Protein AF-A0A7Z1R2Z9-F1 (afdb_monomer)

Mean predicted aligned error: 8.27 Å

Nearest PDB structures (foldseek):
  2mvz-assembly1_A  TM=8.824E-01  e=2.850E-11  Geobacillus kaustophilus HTA426
  2hq6-assembly1_A  TM=9.300E-01  e=2.561E-10  Homo sapiens
  8i0r-assembly1_9  TM=7.589E-01  e=2.428E-10  Homo sapiens
  4dga-assembly2_B  TM=8.192E-01  e=6.723E-08  Macaca mulatta
  6gs6-assembly1_A  TM=8.476E-01  e=1.962E-07  Homo sapiens

Foldseek 3Di:
DVVCCQLPPPDPLSLLVVLVPDDLVRLVVCLVSLVCCLVPPPDLSSNLSSLVSCLSNVNQPALVSLVVSLVVCLVPPACSNNLSSLLSSLVRDDPVCNVVSLVVQLPRPAQLSNQSSQQSCVVVVHDGDRDDDDDPDDPVVVVVLVVQLVWWKKKWFQWLQFTWMWTWPCVQQSVLLVVLLVCQVVQQQAFWWQQDDDPQFKTKIQAPSSSPRHFPSHWDAFSADQPWLAAQWKWFDAPFHRGGGNMIMTTHGTDRVCHRGTRGTTGTPADSVSRNVGDRGIGRNGMDMDIHDDDDGTFDQFAFWDDPVRVVVGPLLCVLLVPDDDDPVLLCLLLPFPFAKEKEWEFERCDPLNSHVVSLVVNSVVSSDDRRYHYIYGYDTPVSDHPHPVVVVLQPPPDDQPAPGKIWMATPVSDTLDIDGRHRPDRPSVRVCNSCCVVRVND

pLDDT: mean 91.33, std 6.75, range [60.97, 98.38]

Radius of gyration: 28.83 Å; Cα contacts (8 Å, |Δi|>4): 833; chains: 1; bounding box: 63×39×88 Å

Solvent-accessible surface area (backbone atoms only — not comparable to full-atom values): 23859 Å² total; per-residue (Å²): 109,67,64,63,48,41,73,62,44,90,49,62,63,54,32,37,55,53,57,72,71,49,48,72,80,57,32,57,84,38,44,72,60,34,52,50,36,50,79,64,50,88,47,43,63,51,22,16,54,28,44,49,45,28,45,77,40,69,65,50,87,46,30,67,61,23,49,49,51,27,62,73,39,71,81,49,95,54,56,53,27,34,30,38,20,48,41,47,20,39,73,56,35,56,80,94,50,30,62,63,48,47,55,55,31,55,64,44,92,49,64,50,31,19,25,52,34,30,51,49,38,41,76,72,71,41,95,60,70,76,71,91,70,82,69,96,64,60,74,66,56,57,57,50,46,63,60,54,52,78,43,51,40,36,38,41,43,30,33,61,70,36,34,30,31,33,42,47,36,34,85,59,17,45,68,62,45,51,53,50,49,56,38,29,77,69,50,66,43,42,67,23,22,26,52,42,62,43,89,81,38,37,44,29,27,45,17,83,67,43,70,79,81,41,60,74,87,59,64,39,75,67,34,58,31,85,62,73,32,38,53,35,25,28,30,45,43,56,92,49,73,45,36,22,49,55,26,38,31,33,24,63,32,68,39,67,90,43,38,57,68,33,24,47,37,28,35,56,79,40,42,67,73,35,59,79,66,61,47,65,70,40,34,27,61,37,46,47,78,50,68,52,72,82,72,81,78,67,53,60,68,43,62,40,78,55,52,73,70,63,51,59,70,40,89,63,26,62,62,46,20,72,70,52,78,75,59,66,70,49,39,53,52,60,48,63,55,87,64,47,34,37,35,39,38,37,27,36,53,49,38,75,39,27,52,50,48,54,31,38,49,51,44,47,58,66,68,29,65,70,89,40,63,47,78,46,40,32,24,16,53,81,82,48,54,74,81,42,67,73,62,39,70,59,47,60,92,83,71,82,55,94,57,50,20,29,37,36,33,22,43,82,86,56,52,78,53,39,71,47,60,34,65,70,95,54,63,65,58,55,56,51,46,60,33,41,19,84,81,72,70,52,132

Secondary structure (DSSP, 8-state):
-HHHHHHT-S-HHHHHHHHHT--TTTSGGGHHHHHHHHHH-S-HHHHHHHHHHHHHTT-S--HHHHHHHHHHTTT-SSSHHHHHHHHHHHHTS-HHHHHHHHHHHHT-S-HHHHHHHHHHHHHTT----PPP---SS-HHHHHHHHHHTTS-EEEEEEETTEEEEEEE-TTTSHHHHHHHHHHHHTTTTTT-EEEEEETTTEEEEEESSSSS----SS-BPP-B-SS---TTEEEE--SSTT-B-S-EEEESS--GGGTTTSBEEEEEEE-HHHHTT--TT-BEEEEEEEESSPPPPPPP---EEE-HHHHHTSTTHHHHHHH----HHHHHHHHT--S-EEEEEEE-SS-HHHHHHHHHHHHHHHHH-SSSEEEEEEE--TT-----HHHHHHS-TT----SSSEEEEEETT--EEEEEESS-SS-HHHHHHHHHHHHHT--

Sequence (443 aa):
AIERQLAGDAAAAVRLAWLEALDDEAAPARSGVLSALVHRDPDPAVRARAVELLQSSGKLADRAAALELYRAWKGDAMADARAAALVAALDLSAEADRQAVVELGTADPDRAVRALVVNQARRLGMAASLPSGEPRHVREWYRDLLRWIEVERWLDVVTVRGTFRVRLEVADAPISSRELWELAERGFYDGLTIHRVVPNFVVQGGDPRGDGWGGPGFVLPDEPSIRPFDSWRVGIATSGPQTGGCQLFVTELPA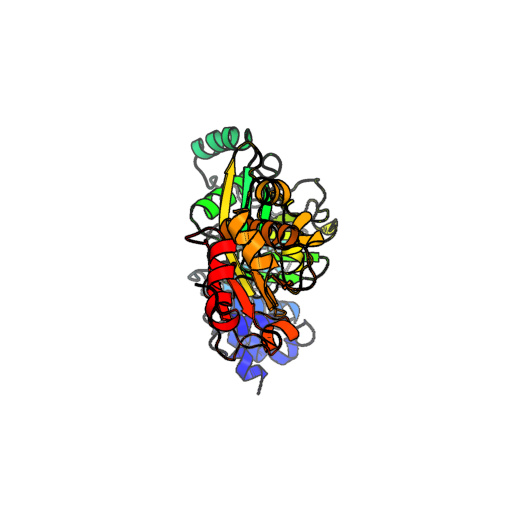DRLTGHYTNLGEVVAGRDVLSRLRVGDRIVRVSTAAGTEPPRPPAVLLGRLTWSELAAVEGWQAERDSYLPEAATVAQLASAAGRYKVVAVLGTWCEDSAREVPRLQRVLDEVAGDRFEAVLVGVDRTKRVTDAEVAALLPDGTVMDRVPTIFVFDEFGAELGRVVETAERPLEQLLVESLAPVEGWP

Structure (mmCIF, N/CA/C/O backbone):
data_AF-A0A7Z1R2Z9-F1
#
_entry.id   AF-A0A7Z1R2Z9-F1
#
loop_
_atom_site.group_PDB
_atom_site.id
_atom_site.type_symbol
_atom_site.label_atom_id
_atom_site.label_alt_id
_atom_site.label_comp_id
_atom_site.label_asym_id
_atom_site.label_entity_id
_atom_site.label_seq_id
_atom_site.pdbx_PDB_ins_code
_atom_site.Cartn_x
_atom_site.Cartn_y
_atom_site.Cartn_z
_atom_site.occupancy
_atom_site.B_iso_or_equiv
_atom_site.auth_seq_id
_atom_site.auth_comp_id
_atom_site.auth_asym_id
_atom_site.auth_atom_id
_atom_site.pdbx_PDB_model_num
ATOM 1 N N . ALA A 1 1 ? -31.439 -14.831 -1.720 1.00 81.50 1 ALA A N 1
ATOM 2 C CA . ALA A 1 1 ? -30.549 -15.934 -2.151 1.00 81.50 1 ALA A CA 1
ATOM 3 C C . ALA A 1 1 ? -29.101 -15.460 -2.170 1.00 81.50 1 ALA A C 1
ATOM 5 O O . ALA A 1 1 ? -28.320 -16.001 -1.405 1.00 81.50 1 ALA A O 1
ATOM 6 N N . ILE A 1 2 ? -28.795 -14.398 -2.926 1.00 86.94 2 ILE A N 1
ATOM 7 C CA . ILE A 1 2 ? -27.463 -13.768 -2.990 1.00 86.94 2 ILE A CA 1
ATOM 8 C C . ILE A 1 2 ? -26.908 -13.435 -1.597 1.00 86.94 2 ILE A C 1
ATOM 10 O O . ILE A 1 2 ? -25.809 -13.849 -1.277 1.00 86.94 2 ILE A O 1
ATOM 14 N N . GLU A 1 3 ? -27.684 -12.801 -0.715 1.00 85.81 3 GLU A N 1
ATOM 15 C CA . GLU A 1 3 ? -27.210 -12.483 0.648 1.00 85.81 3 GLU A CA 1
ATOM 16 C C . GLU A 1 3 ? -26.805 -13.715 1.464 1.00 85.81 3 GLU A C 1
ATOM 18 O O . GLU A 1 3 ? -25.800 -13.691 2.160 1.00 85.81 3 GLU A O 1
ATOM 23 N N . ARG A 1 4 ? -27.557 -14.818 1.355 1.00 86.06 4 ARG A N 1
ATOM 24 C CA . ARG A 1 4 ? -27.203 -16.075 2.033 1.00 86.06 4 ARG A CA 1
ATOM 25 C C . ARG A 1 4 ? -25.920 -16.678 1.469 1.00 86.06 4 ARG A C 1
ATOM 27 O O . ARG A 1 4 ? -25.182 -17.302 2.217 1.00 86.06 4 ARG A O 1
ATOM 34 N N . GLN A 1 5 ? -25.679 -16.502 0.172 1.00 91.06 5 GLN A N 1
ATOM 35 C CA . GLN A 1 5 ? -24.444 -16.928 -0.472 1.00 91.06 5 GLN A CA 1
ATOM 36 C C . GLN A 1 5 ? -23.265 -16.066 -0.011 1.00 91.06 5 GLN A C 1
ATOM 38 O O . GLN A 1 5 ? -22.259 -16.621 0.398 1.00 91.06 5 GLN A O 1
ATOM 43 N N . LEU A 1 6 ? -23.414 -14.737 -0.004 1.00 92.62 6 LEU A N 1
ATOM 44 C CA . LEU A 1 6 ? -22.363 -13.811 0.425 1.00 92.62 6 LEU A CA 1
ATOM 45 C C . LEU A 1 6 ? -22.017 -13.981 1.907 1.00 92.62 6 LEU A C 1
ATOM 47 O O . LEU A 1 6 ? -20.850 -14.112 2.242 1.00 92.62 6 LEU A O 1
ATOM 51 N N . ALA A 1 7 ? -23.015 -14.052 2.790 1.00 90.81 7 ALA A N 1
ATOM 52 C CA . ALA A 1 7 ? -22.797 -14.244 4.225 1.00 90.81 7 ALA A CA 1
ATOM 53 C C . ALA A 1 7 ? -22.271 -15.647 4.581 1.00 90.81 7 ALA A C 1
ATOM 55 O O . ALA A 1 7 ? -21.709 -15.840 5.653 1.00 90.81 7 ALA A O 1
ATOM 56 N N . GLY A 1 8 ? -22.488 -16.635 3.709 1.00 92.31 8 GLY A N 1
ATOM 57 C CA . GLY A 1 8 ? -22.038 -18.016 3.886 1.00 92.31 8 GLY A CA 1
ATOM 58 C C . GLY A 1 8 ? -20.808 -18.382 3.056 1.00 92.31 8 GLY A C 1
ATOM 59 O O . GLY A 1 8 ? -20.474 -19.565 2.992 1.00 92.31 8 GLY A O 1
ATOM 60 N N . ASP A 1 9 ? -20.175 -17.414 2.388 1.00 95.94 9 ASP A N 1
ATOM 61 C CA . ASP A 1 9 ? -19.025 -17.672 1.524 1.00 95.94 9 ASP A CA 1
ATOM 62 C C . ASP A 1 9 ? -17.851 -18.225 2.344 1.00 95.94 9 ASP A C 1
ATOM 64 O O . ASP A 1 9 ? -17.658 -17.845 3.499 1.00 95.94 9 ASP A O 1
ATOM 68 N N . ALA A 1 10 ? -17.055 -19.123 1.765 1.00 94.00 10 ALA A N 1
ATOM 69 C CA . ALA A 1 10 ? -15.900 -19.698 2.448 1.00 94.00 10 ALA A CA 1
ATOM 70 C C . ALA A 1 10 ? -14.811 -18.644 2.726 1.00 94.00 10 ALA A C 1
ATOM 72 O O . ALA A 1 10 ? -14.143 -18.702 3.763 1.00 94.00 10 ALA A O 1
ATOM 73 N N . ALA A 1 11 ? -14.652 -17.656 1.842 1.00 93.12 11 ALA A N 1
ATOM 74 C CA . ALA A 1 11 ? -13.642 -16.616 1.965 1.00 93.12 11 ALA A CA 1
ATOM 75 C C . ALA A 1 11 ? -14.103 -15.488 2.901 1.00 93.12 11 ALA A C 1
ATOM 77 O O . ALA A 1 11 ? -15.092 -14.804 2.637 1.00 93.12 11 ALA A O 1
ATOM 78 N N . ALA A 1 12 ? -13.337 -15.235 3.969 1.00 93.50 12 ALA A N 1
ATOM 79 C CA . ALA A 1 12 ? -13.620 -14.146 4.910 1.00 93.50 12 ALA A CA 1
ATOM 80 C C . ALA A 1 12 ? -13.667 -12.772 4.221 1.00 93.50 12 ALA A C 1
ATOM 82 O O . ALA A 1 12 ? -14.557 -11.982 4.512 1.00 93.50 12 ALA A O 1
ATOM 83 N N . ALA A 1 13 ? -12.789 -12.532 3.241 1.00 89.88 13 ALA A N 1
ATOM 84 C CA . ALA A 1 13 ? -12.763 -11.292 2.465 1.00 89.88 13 ALA A CA 1
ATOM 85 C C . ALA A 1 13 ? -14.079 -11.021 1.710 1.00 89.88 13 ALA A C 1
ATOM 87 O O . ALA A 1 13 ? -14.510 -9.876 1.620 1.00 89.88 13 ALA A O 1
ATOM 88 N N . VAL A 1 14 ? -14.761 -12.061 1.208 1.00 92.88 14 VAL A N 1
ATOM 89 C CA . VAL A 1 14 ? -16.071 -11.907 0.545 1.00 92.88 14 VAL A CA 1
ATOM 90 C C . VAL A 1 14 ? -17.140 -11.519 1.564 1.00 92.88 14 VAL A C 1
ATOM 92 O O . VAL A 1 14 ? -17.939 -10.616 1.312 1.00 92.88 14 VAL A O 1
ATOM 95 N N . ARG A 1 15 ? -17.131 -12.166 2.737 1.00 95.69 15 ARG A N 1
ATOM 96 C CA . ARG A 1 15 ? -18.061 -11.847 3.829 1.00 95.69 15 ARG A CA 1
ATOM 97 C C . ARG A 1 15 ? -17.842 -10.423 4.348 1.00 95.69 15 ARG A C 1
ATOM 99 O O . ARG A 1 15 ? -18.816 -9.699 4.525 1.00 95.69 15 ARG A O 1
ATOM 106 N N . LEU A 1 16 ? -16.587 -10.004 4.522 1.00 93.25 16 LEU A N 1
ATOM 107 C CA . LEU A 1 16 ? -16.211 -8.639 4.902 1.00 93.25 16 LEU A CA 1
ATOM 108 C C . LEU A 1 16 ? -16.668 -7.610 3.872 1.00 93.25 16 LEU A C 1
ATOM 110 O O . LEU A 1 16 ? -17.378 -6.681 4.239 1.00 93.25 16 LEU A O 1
ATOM 114 N N . ALA A 1 17 ? -16.357 -7.811 2.589 1.00 90.75 17 ALA A N 1
ATOM 115 C CA . ALA A 1 17 ? -16.776 -6.898 1.527 1.00 90.75 17 ALA A CA 1
ATOM 116 C C . ALA A 1 17 ? -18.305 -6.739 1.470 1.00 90.75 17 ALA A C 1
ATOM 118 O O . ALA A 1 17 ? -18.817 -5.647 1.228 1.00 90.75 17 ALA A O 1
ATOM 119 N N . TRP A 1 18 ? -19.054 -7.817 1.733 1.00 93.88 18 TRP A N 1
ATOM 120 C CA . TRP A 1 18 ? -20.507 -7.737 1.862 1.00 93.88 18 TRP A CA 1
ATOM 121 C C . TRP A 1 18 ? -20.939 -6.893 3.066 1.00 93.88 18 TRP A C 1
ATOM 123 O O . TRP A 1 18 ? -21.809 -6.041 2.906 1.00 93.88 18 TRP A O 1
ATOM 133 N N . LEU A 1 19 ? -20.337 -7.089 4.243 1.00 94.38 19 LEU A N 1
ATOM 134 C CA . LEU A 1 19 ? -20.637 -6.292 5.438 1.00 94.38 19 LEU A CA 1
ATOM 135 C C . LEU A 1 19 ? -20.257 -4.812 5.276 1.00 94.38 19 LEU A C 1
ATOM 137 O O . LEU A 1 19 ? -20.967 -3.942 5.769 1.00 94.38 19 LEU A O 1
ATOM 141 N N . GLU A 1 20 ? -19.157 -4.506 4.592 1.00 89.56 20 GLU A N 1
ATOM 142 C CA . GLU A 1 20 ? -18.727 -3.132 4.299 1.00 89.56 20 GLU A CA 1
ATOM 143 C C . GLU A 1 20 ? -19.663 -2.418 3.320 1.00 89.56 20 GLU A C 1
ATOM 145 O O . GLU A 1 20 ? -19.807 -1.199 3.386 1.00 89.56 20 GLU A O 1
ATOM 150 N N . ALA A 1 21 ? -20.345 -3.171 2.455 1.00 90.25 21 ALA A N 1
ATOM 151 C CA . ALA A 1 21 ? -21.374 -2.642 1.569 1.00 90.25 21 ALA A CA 1
ATOM 152 C C . ALA A 1 21 ? -22.728 -2.405 2.268 1.00 90.25 21 ALA A C 1
ATOM 154 O O . ALA A 1 21 ? -23.629 -1.837 1.650 1.00 90.25 21 ALA A O 1
ATOM 155 N N . LEU A 1 22 ? -22.905 -2.849 3.522 1.00 90.81 22 LEU A N 1
ATOM 156 C CA . LEU A 1 22 ? -24.109 -2.564 4.304 1.00 90.81 22 LEU A CA 1
ATOM 157 C C . LEU A 1 22 ? -23.987 -1.199 4.989 1.00 90.81 22 LEU A C 1
ATOM 159 O O . LEU A 1 22 ? -23.047 -0.952 5.746 1.00 90.81 22 LEU A O 1
ATOM 163 N N . ASP A 1 23 ? -24.982 -0.348 4.764 1.00 81.94 23 ASP A N 1
ATOM 164 C CA . ASP A 1 23 ? -25.177 0.897 5.502 1.00 81.94 23 ASP A CA 1
ATOM 165 C C . ASP A 1 23 ? -26.085 0.698 6.734 1.00 81.94 23 ASP A C 1
ATOM 167 O O . ASP A 1 23 ? -26.660 -0.376 6.969 1.00 81.94 23 ASP A O 1
ATOM 171 N N . ASP A 1 24 ? -26.216 1.758 7.535 1.00 78.88 24 ASP A N 1
ATOM 172 C CA . ASP A 1 24 ? -27.033 1.761 8.753 1.00 78.88 24 ASP A CA 1
ATOM 173 C C . ASP A 1 24 ? -28.541 1.614 8.464 1.00 78.88 24 ASP A C 1
ATOM 175 O O . ASP A 1 24 ? -29.304 1.225 9.351 1.00 78.88 24 ASP A O 1
ATOM 179 N N . GLU A 1 25 ? -28.990 1.860 7.228 1.00 84.94 25 GLU A N 1
ATOM 180 C CA . GLU A 1 25 ? -30.384 1.658 6.811 1.00 84.94 25 GLU A CA 1
ATOM 181 C C . GLU A 1 25 ? -30.667 0.186 6.472 1.00 84.94 25 GLU A C 1
ATOM 183 O O . GLU A 1 25 ? -31.737 -0.356 6.774 1.00 84.94 25 GLU A O 1
ATOM 188 N N . ALA A 1 26 ? -29.689 -0.495 5.878 1.00 87.69 26 ALA A N 1
ATOM 189 C CA . ALA A 1 26 ? -29.763 -1.884 5.458 1.00 87.69 26 ALA A CA 1
ATOM 190 C C . ALA A 1 26 ? -29.522 -2.869 6.614 1.00 87.69 26 ALA A C 1
ATOM 192 O O . ALA A 1 26 ? -30.095 -3.970 6.612 1.00 87.69 26 ALA A O 1
ATOM 193 N N . ALA A 1 27 ? -28.689 -2.504 7.590 1.00 88.81 27 ALA A N 1
ATOM 194 C CA . ALA A 1 27 ? -28.310 -3.360 8.713 1.00 88.81 27 ALA A CA 1
ATOM 195 C C . ALA A 1 27 ? -29.494 -3.857 9.580 1.00 88.81 27 ALA A C 1
ATOM 197 O O . ALA A 1 27 ? -29.560 -5.068 9.837 1.00 88.81 27 ALA A O 1
ATOM 198 N N . PRO A 1 28 ? -30.486 -3.025 9.980 1.00 90.50 28 PRO A N 1
ATOM 199 C CA . PRO A 1 28 ? -31.603 -3.458 10.823 1.00 90.50 28 PRO A CA 1
ATOM 200 C C . PRO A 1 28 ? -32.394 -4.641 10.254 1.00 90.50 28 PRO A C 1
ATOM 202 O O . PRO A 1 28 ? -32.791 -5.537 11.005 1.00 90.50 28 PRO A O 1
ATOM 205 N N . ALA A 1 29 ? -32.605 -4.665 8.933 1.00 92.19 29 ALA A N 1
ATOM 206 C CA . ALA A 1 29 ? -33.339 -5.724 8.235 1.00 92.19 29 ALA A CA 1
ATOM 207 C C . ALA A 1 29 ? -32.574 -7.062 8.192 1.00 92.19 29 ALA A C 1
ATOM 209 O O . ALA A 1 29 ? -33.160 -8.107 7.913 1.00 92.19 29 ALA A O 1
ATOM 210 N N . ARG A 1 30 ? -31.268 -7.036 8.479 1.00 93.75 30 ARG A N 1
ATOM 211 C CA . ARG A 1 30 ? -30.341 -8.174 8.386 1.00 93.75 30 ARG A CA 1
ATOM 212 C C . ARG A 1 30 ? -29.809 -8.614 9.749 1.00 93.75 30 ARG A C 1
ATOM 214 O O . ARG A 1 30 ? -28.939 -9.479 9.810 1.00 93.75 30 ARG A O 1
ATOM 221 N N . SER A 1 31 ? -30.372 -8.090 10.839 1.00 93.06 31 SER A N 1
ATOM 222 C CA . SER A 1 31 ? -29.946 -8.363 12.219 1.00 93.06 31 SER A CA 1
ATOM 223 C C . SER A 1 31 ? -29.828 -9.853 12.553 1.00 93.06 31 SER A C 1
ATOM 225 O O . SER A 1 31 ? -28.892 -10.251 13.238 1.00 93.06 31 SER A O 1
ATOM 227 N N . GLY A 1 32 ? -30.713 -10.701 12.015 1.00 93.69 32 GLY A N 1
ATOM 228 C CA . GLY A 1 32 ? -30.631 -12.153 12.195 1.00 93.69 32 GLY A CA 1
ATOM 229 C C . GLY A 1 32 ? -29.377 -12.780 11.572 1.00 93.69 32 GLY A C 1
ATOM 230 O O . GLY A 1 32 ? -28.761 -13.652 12.180 1.00 93.69 32 GLY A O 1
ATOM 231 N N . VAL A 1 33 ? -28.966 -12.321 10.384 1.00 94.44 33 VAL A N 1
ATOM 232 C CA . VAL A 1 33 ? -27.736 -12.791 9.721 1.00 94.44 33 VAL A CA 1
ATOM 233 C C . VAL A 1 33 ? -26.506 -12.230 10.430 1.00 94.44 33 VAL A C 1
ATOM 235 O O . VAL A 1 33 ? -25.575 -12.979 10.707 1.00 94.44 33 VAL A O 1
ATOM 238 N N . LEU A 1 34 ? -26.528 -10.944 10.789 1.00 95.19 34 LEU A N 1
ATOM 239 C CA . LEU A 1 34 ? -25.440 -10.303 11.531 1.00 95.19 34 LEU A CA 1
ATOM 240 C C . LEU A 1 34 ? -25.208 -10.985 12.887 1.00 95.19 34 LEU A C 1
ATOM 242 O O . LEU A 1 34 ? -24.076 -11.312 13.225 1.00 95.19 34 LEU A O 1
ATOM 246 N N . SER A 1 35 ? -26.277 -11.291 13.629 1.00 95.38 35 SER A N 1
ATOM 247 C CA . SER A 1 35 ? -26.191 -12.031 14.893 1.00 95.38 35 SER A CA 1
ATOM 248 C C . SER A 1 35 ? -25.617 -13.438 14.693 1.00 95.38 35 SER A C 1
ATOM 250 O O . SER A 1 35 ? -24.778 -13.882 15.477 1.00 95.38 35 SER A O 1
ATOM 252 N N . ALA A 1 36 ? -25.994 -14.130 13.612 1.00 94.94 36 ALA A N 1
ATOM 253 C CA . ALA A 1 36 ? -25.407 -15.427 13.290 1.00 94.94 36 ALA A CA 1
ATOM 254 C C . ALA A 1 36 ? -23.895 -15.328 13.020 1.00 94.94 36 ALA A C 1
ATOM 256 O O . ALA A 1 36 ? -23.150 -16.175 13.513 1.00 94.94 36 ALA A O 1
ATOM 257 N N . LEU A 1 37 ? -23.444 -14.298 12.295 1.00 96.31 37 LEU A N 1
ATOM 258 C CA . LEU A 1 37 ? -22.021 -14.055 12.036 1.00 96.31 37 LEU A CA 1
ATOM 259 C C . LEU A 1 37 ? -21.257 -13.753 13.324 1.00 96.31 37 LEU A C 1
ATOM 261 O O . LEU A 1 37 ? -20.244 -14.396 13.581 1.00 96.31 37 LEU A O 1
ATOM 265 N N . VAL A 1 38 ? -21.782 -12.873 14.180 1.00 96.62 38 VAL A N 1
ATOM 266 C CA . VAL A 1 38 ? -21.189 -12.573 15.492 1.00 96.62 38 VAL A CA 1
ATOM 267 C C . VAL A 1 38 ? -20.908 -13.853 16.287 1.00 96.62 38 VAL A C 1
ATOM 269 O O . VAL A 1 38 ? -19.822 -14.013 16.828 1.00 96.62 38 VAL A O 1
ATOM 272 N N . HIS A 1 39 ? -21.835 -14.808 16.336 1.00 92.94 39 HIS A N 1
ATOM 273 C CA . HIS A 1 39 ? -21.651 -15.997 17.176 1.00 92.94 39 HIS A CA 1
ATOM 274 C C . HIS A 1 39 ? -20.924 -17.168 16.507 1.00 92.94 39 HIS A C 1
ATOM 276 O O . HIS A 1 39 ? -20.476 -18.069 17.217 1.00 92.94 39 HIS A O 1
ATOM 282 N N . ARG A 1 40 ? -20.865 -17.223 15.172 1.00 93.56 40 ARG A N 1
ATOM 283 C CA . ARG A 1 40 ? -20.448 -18.440 14.449 1.00 93.56 40 ARG A CA 1
ATOM 284 C C . ARG A 1 40 ? -19.341 -18.230 13.433 1.00 93.56 40 ARG A C 1
ATOM 286 O O . ARG A 1 40 ? -18.730 -19.221 13.038 1.00 93.56 40 ARG A O 1
ATOM 293 N N . ASP A 1 41 ? -19.113 -17.003 12.974 1.00 96.25 41 ASP A N 1
ATOM 294 C CA . ASP A 1 41 ? -18.081 -16.767 11.974 1.00 96.25 41 ASP A CA 1
ATOM 295 C C . ASP A 1 41 ? -16.705 -17.058 12.578 1.00 96.25 41 ASP A C 1
ATOM 297 O O . ASP A 1 41 ? -16.450 -16.599 13.692 1.00 96.25 41 ASP A O 1
ATOM 301 N N . PRO A 1 42 ? -15.819 -17.815 11.910 1.00 94.75 42 PRO A N 1
ATOM 302 C CA . PRO A 1 42 ? -14.485 -18.089 12.432 1.00 94.75 42 PRO A CA 1
ATOM 303 C C . PRO A 1 42 ? -13.550 -16.874 12.362 1.00 94.75 42 PRO A C 1
ATOM 305 O O . PRO A 1 42 ? -12.604 -16.805 13.147 1.00 94.75 42 PRO A O 1
ATOM 308 N N . ASP A 1 43 ? -13.807 -15.903 11.482 1.00 95.56 43 ASP A N 1
ATOM 309 C CA . ASP A 1 43 ? -12.918 -14.766 11.262 1.00 95.56 43 ASP A CA 1
ATOM 310 C C . ASP A 1 43 ? -13.231 -13.588 12.216 1.00 95.56 43 ASP A C 1
ATOM 312 O O . ASP A 1 43 ? -14.361 -13.087 12.233 1.00 95.56 43 ASP A O 1
ATOM 316 N N . PRO A 1 44 ? -12.256 -13.119 13.023 1.00 95.19 44 PRO A N 1
ATOM 317 C CA . PRO A 1 44 ? -12.482 -12.027 13.968 1.00 95.19 44 PRO A CA 1
ATOM 318 C C . PRO A 1 44 ? -12.863 -10.689 13.320 1.00 95.19 44 PRO A C 1
ATOM 320 O O . PRO A 1 44 ? -13.651 -9.954 13.910 1.00 95.19 44 PRO A O 1
ATOM 323 N N . ALA A 1 45 ? -12.361 -10.365 12.126 1.00 94.81 45 ALA A N 1
ATOM 324 C CA . ALA A 1 45 ? -12.703 -9.111 11.454 1.00 94.81 45 ALA A CA 1
ATOM 325 C C . ALA A 1 45 ? -14.168 -9.125 10.990 1.00 94.81 45 ALA A C 1
ATOM 327 O O . ALA A 1 45 ? -14.894 -8.148 11.186 1.00 94.81 45 ALA A O 1
ATOM 328 N N . VAL A 1 46 ? -14.650 -10.266 10.474 1.00 96.56 46 VAL A N 1
ATOM 329 C CA . VAL A 1 46 ? -16.075 -10.442 10.134 1.00 96.56 46 VAL A CA 1
ATOM 330 C C . VAL A 1 46 ? -16.951 -10.237 11.373 1.00 96.56 46 VAL A C 1
ATOM 332 O O . VAL A 1 46 ? -17.950 -9.515 11.318 1.00 96.56 46 VAL A O 1
ATOM 335 N N . ARG A 1 47 ? -16.569 -10.833 12.512 1.00 97.19 47 ARG A N 1
ATOM 336 C CA . ARG A 1 47 ? -17.296 -10.653 13.779 1.00 97.19 47 ARG A CA 1
ATOM 337 C C . ARG A 1 47 ? -17.266 -9.204 14.262 1.00 97.19 47 ARG A C 1
ATOM 339 O O . ARG A 1 47 ? -18.309 -8.705 14.678 1.00 97.19 47 ARG A O 1
ATOM 346 N N . ALA A 1 48 ? -16.117 -8.532 14.182 1.00 96.06 48 ALA A N 1
ATOM 347 C CA . ALA A 1 48 ? -15.963 -7.129 14.566 1.00 96.06 48 ALA A CA 1
ATOM 348 C C . ALA A 1 48 ? -16.927 -6.233 13.780 1.00 96.06 48 ALA A C 1
ATOM 350 O O . ALA A 1 48 ? -17.756 -5.540 14.373 1.00 96.06 48 ALA A O 1
ATOM 351 N N . ARG A 1 49 ? -16.908 -6.340 12.447 1.00 95.94 49 ARG A N 1
ATOM 352 C CA . ARG A 1 49 ? -17.777 -5.540 11.581 1.00 95.94 49 ARG A CA 1
ATOM 353 C C . ARG A 1 49 ? -19.262 -5.841 11.800 1.00 95.94 49 ARG A C 1
ATOM 355 O O . ARG A 1 49 ? -20.091 -4.933 11.781 1.00 95.94 49 ARG A O 1
ATOM 362 N N . ALA A 1 50 ? -19.619 -7.100 12.054 1.00 96.50 50 ALA A N 1
ATOM 363 C CA . ALA A 1 50 ? -20.995 -7.468 12.379 1.00 96.50 50 ALA A CA 1
ATOM 364 C C . ALA A 1 50 ? -21.465 -6.877 13.725 1.00 96.50 50 ALA A C 1
ATOM 366 O O . ALA A 1 50 ? -22.622 -6.467 13.830 1.00 96.50 50 ALA A O 1
ATOM 367 N N . VAL A 1 51 ? -20.588 -6.792 14.737 1.00 97.06 51 VAL A N 1
ATOM 368 C CA . VAL A 1 51 ? -20.885 -6.114 16.014 1.00 97.06 51 VAL A CA 1
ATOM 369 C C . VAL A 1 51 ? -21.136 -4.628 15.801 1.00 97.06 51 VAL A C 1
ATOM 371 O O . VAL A 1 51 ? -22.134 -4.122 16.307 1.00 97.06 51 VAL A O 1
ATOM 374 N N . GLU A 1 52 ? -20.279 -3.948 15.039 1.00 95.31 52 GLU A N 1
ATOM 375 C CA . GLU A 1 52 ? -20.440 -2.523 14.726 1.00 95.31 52 GLU A CA 1
ATOM 376 C C . GLU A 1 52 ? -21.792 -2.244 14.065 1.00 95.31 52 GLU A C 1
ATOM 378 O O . GLU A 1 52 ? -22.535 -1.388 14.533 1.00 95.31 52 GLU A O 1
ATOM 383 N N . LEU A 1 53 ? -22.161 -3.023 13.041 1.00 95.56 53 LEU A N 1
ATOM 384 C CA . LEU A 1 53 ? -23.445 -2.879 12.345 1.00 95.56 53 LEU A CA 1
ATOM 385 C C . LEU A 1 53 ? -24.647 -3.164 13.256 1.00 95.56 53 LEU A C 1
ATOM 387 O O . LEU A 1 53 ? -25.680 -2.502 13.158 1.00 95.56 53 LEU A O 1
ATOM 391 N N . LEU A 1 54 ? -24.557 -4.156 14.148 1.00 95.69 54 LEU A N 1
ATOM 392 C CA . LEU A 1 54 ? -25.620 -4.421 15.124 1.00 95.69 54 LEU A CA 1
ATOM 393 C C . LEU A 1 54 ? -25.735 -3.295 16.152 1.00 95.69 54 LEU A C 1
ATOM 395 O O . LEU A 1 54 ? -26.843 -2.969 16.575 1.00 95.69 54 LEU A O 1
ATOM 399 N N . GLN A 1 55 ? -24.613 -2.712 16.566 1.00 94.94 55 GLN A N 1
ATOM 400 C CA . GLN A 1 55 ? -24.595 -1.619 17.525 1.00 94.94 55 GLN A CA 1
ATOM 401 C C . GLN A 1 55 ? -25.136 -0.325 16.906 1.00 94.94 55 GLN A C 1
ATOM 403 O O . GLN A 1 55 ? -26.061 0.253 17.478 1.00 94.94 55 GLN A O 1
ATOM 408 N N . SER A 1 56 ? -24.663 0.077 15.722 1.00 92.38 56 SER A N 1
ATOM 409 C CA . SER A 1 56 ? -25.134 1.288 15.033 1.00 92.38 56 SER A CA 1
ATOM 410 C C . SER A 1 56 ? -26.623 1.217 14.673 1.00 92.38 56 SER A C 1
ATOM 412 O O . SER A 1 56 ? -27.340 2.209 14.778 1.00 92.38 56 SER A O 1
ATOM 414 N N . SER A 1 57 ? -27.127 0.022 14.345 1.00 92.25 57 SER A N 1
ATOM 415 C CA . SER A 1 57 ? -28.548 -0.216 14.048 1.00 92.25 57 SER A CA 1
ATOM 416 C C . SER A 1 57 ? -29.449 -0.396 15.281 1.00 92.25 57 SER A C 1
ATOM 418 O O . SER A 1 57 ? -30.654 -0.640 15.133 1.00 92.25 57 SER A O 1
ATOM 420 N N . GLY A 1 58 ? -28.898 -0.326 16.500 1.00 91.69 58 GLY A N 1
ATOM 421 C CA . GLY A 1 58 ? -29.643 -0.541 17.746 1.00 91.69 58 GLY A CA 1
ATOM 422 C C . GLY A 1 58 ? -30.200 -1.964 17.896 1.00 91.69 58 GLY A C 1
ATOM 423 O O . GLY A 1 58 ? -31.246 -2.168 18.514 1.00 91.69 58 GLY A O 1
ATOM 424 N N . LYS A 1 59 ? -29.553 -2.952 17.267 1.00 93.81 59 LYS A N 1
ATOM 425 C CA . LYS A 1 59 ? -29.931 -4.376 17.291 1.00 93.81 59 LYS A CA 1
ATOM 426 C C . LYS A 1 59 ? -29.049 -5.226 18.199 1.00 93.81 59 LYS A C 1
ATOM 428 O O . LYS A 1 59 ? -29.412 -6.366 18.482 1.00 93.81 59 LYS A O 1
ATOM 433 N N . LEU A 1 60 ? -27.926 -4.691 18.670 1.00 93.81 60 LEU A N 1
ATOM 434 C CA . LEU A 1 60 ? -27.161 -5.287 19.758 1.00 93.81 60 LEU A CA 1
ATOM 435 C C . LEU A 1 60 ? -27.892 -5.037 21.087 1.00 93.81 60 LEU A C 1
ATOM 437 O O . LEU A 1 60 ? -28.236 -3.899 21.387 1.00 93.81 60 LEU A O 1
ATOM 441 N N . ALA A 1 61 ? -28.157 -6.104 21.847 1.00 91.06 61 ALA A N 1
ATOM 442 C CA . ALA A 1 61 ? -29.133 -6.087 22.941 1.00 91.06 61 ALA A CA 1
ATOM 443 C C . ALA A 1 61 ? -28.812 -5.075 24.053 1.00 91.06 61 ALA A C 1
ATOM 445 O O . ALA A 1 61 ? -29.618 -4.192 24.331 1.00 91.06 61 ALA A O 1
ATOM 446 N N . ASP A 1 62 ? -27.659 -5.222 24.705 1.00 95.25 62 ASP A N 1
ATOM 447 C CA . ASP A 1 62 ? -27.227 -4.359 25.800 1.00 95.25 62 ASP A CA 1
ATOM 448 C C . ASP A 1 62 ? -25.714 -4.494 26.061 1.00 95.25 62 ASP A C 1
ATOM 450 O O . ASP A 1 62 ? -24.991 -5.258 25.408 1.00 95.25 62 ASP A O 1
ATOM 454 N N . ARG A 1 63 ? -25.231 -3.745 27.059 1.00 96.56 63 ARG A N 1
ATOM 455 C CA . ARG A 1 63 ? -23.854 -3.829 27.562 1.00 96.56 63 ARG A CA 1
ATOM 456 C C . ARG A 1 63 ? -23.459 -5.256 27.958 1.00 96.56 63 ARG A C 1
ATOM 458 O O . ARG A 1 63 ? -22.314 -5.643 27.737 1.00 96.56 63 ARG A O 1
ATOM 465 N N . ALA A 1 64 ? -24.350 -6.021 28.592 1.00 97.25 64 ALA A N 1
ATOM 466 C CA . ALA A 1 64 ? -24.014 -7.350 29.095 1.00 97.25 64 ALA A CA 1
ATOM 467 C C . ALA A 1 64 ? -23.728 -8.312 27.937 1.00 97.25 64 ALA A C 1
ATOM 469 O O . ALA A 1 64 ? -22.697 -8.984 27.961 1.00 97.25 64 ALA A O 1
ATOM 470 N N . ALA A 1 65 ? -24.559 -8.279 26.893 1.00 96.62 65 ALA A N 1
ATOM 471 C CA . ALA A 1 65 ? -24.348 -9.034 25.664 1.00 96.62 65 ALA A CA 1
ATOM 472 C C . ALA A 1 65 ? -23.004 -8.678 25.005 1.00 96.62 65 ALA A C 1
ATOM 474 O O . ALA A 1 65 ? -22.229 -9.566 24.655 1.00 96.62 65 ALA A O 1
ATOM 475 N N . ALA A 1 66 ? -22.671 -7.388 24.901 1.00 97.69 66 ALA A N 1
ATOM 476 C CA . ALA A 1 66 ? -21.387 -6.953 24.349 1.00 97.69 66 ALA A CA 1
ATOM 477 C C . ALA A 1 66 ? -20.184 -7.457 25.181 1.00 97.69 66 ALA A C 1
ATOM 479 O O . ALA A 1 66 ? -19.194 -7.946 24.634 1.00 97.69 66 ALA A O 1
ATOM 480 N N . LEU A 1 67 ? -20.280 -7.425 26.514 1.00 97.88 67 LEU A N 1
ATOM 481 C CA . LEU A 1 67 ? -19.236 -7.953 27.401 1.00 97.88 67 LEU A CA 1
ATOM 482 C C . LEU A 1 67 ? -19.116 -9.484 27.352 1.00 97.88 67 LEU A C 1
ATOM 484 O O . LEU A 1 67 ? -18.027 -10.017 27.571 1.00 97.88 67 LEU A O 1
ATOM 488 N N . GLU A 1 68 ? -20.199 -10.212 27.083 1.00 97.50 68 GLU A N 1
ATOM 489 C CA . GLU A 1 68 ? -20.148 -11.658 26.843 1.00 97.50 68 GLU A CA 1
ATOM 490 C C . GLU A 1 68 ? -19.380 -11.993 25.565 1.00 97.50 68 GLU A C 1
ATOM 492 O O . GLU A 1 68 ? -18.519 -12.874 25.604 1.00 97.50 68 GLU A O 1
ATOM 497 N N . LEU A 1 69 ? -19.605 -11.244 24.480 1.00 97.62 69 LEU A N 1
ATOM 498 C CA . LEU A 1 69 ? -18.829 -11.378 23.243 1.00 97.62 69 LEU A CA 1
ATOM 499 C C . LEU A 1 69 ? -17.335 -11.147 23.499 1.00 97.62 69 LEU A C 1
ATOM 501 O O . LEU A 1 69 ? -16.512 -11.995 23.159 1.00 97.62 69 LEU A O 1
ATOM 505 N N . TYR A 1 70 ? -16.984 -10.062 24.199 1.00 97.38 70 TYR A N 1
ATOM 506 C CA . TYR A 1 70 ? -15.596 -9.786 24.585 1.00 97.38 70 TYR A CA 1
ATOM 507 C C . TYR A 1 70 ? -14.951 -10.967 25.334 1.00 97.38 70 TYR A C 1
ATOM 509 O O . TYR A 1 70 ? -13.830 -11.376 25.024 1.00 97.38 70 TYR A O 1
ATOM 517 N N . ARG A 1 71 ? -15.660 -11.547 26.314 1.00 96.19 71 ARG A N 1
ATOM 518 C CA . ARG A 1 71 ? -15.156 -12.692 27.091 1.00 96.19 71 ARG A CA 1
ATOM 519 C C . ARG A 1 71 ? -14.991 -13.944 26.232 1.00 96.19 71 ARG A C 1
ATOM 521 O O . ARG A 1 71 ? -13.996 -14.646 26.405 1.00 96.19 71 ARG A O 1
ATOM 528 N N . ALA A 1 72 ? -15.930 -14.208 25.325 1.00 95.94 72 ALA A N 1
ATOM 529 C CA . ALA A 1 72 ? -15.885 -15.357 24.422 1.00 95.94 72 ALA A CA 1
ATOM 530 C C . ALA A 1 72 ? -14.683 -15.303 23.461 1.00 95.94 72 ALA A C 1
ATOM 532 O O . ALA A 1 72 ? -14.156 -16.341 23.071 1.00 95.94 72 ALA A O 1
ATOM 533 N N . TRP A 1 73 ? -14.216 -14.100 23.128 1.00 96.00 73 TRP A N 1
ATOM 534 C CA . TRP A 1 73 ? -13.186 -13.847 22.116 1.00 96.00 73 TRP A CA 1
ATOM 535 C C . TRP A 1 73 ? -11.779 -13.608 22.673 1.00 96.00 73 TRP A C 1
ATOM 537 O O . TRP A 1 73 ? -10.855 -13.266 21.933 1.00 96.00 73 TRP A O 1
ATOM 547 N N . LYS A 1 74 ? -11.563 -13.830 23.977 1.00 91.00 74 LYS A N 1
ATOM 548 C CA . LYS A 1 74 ? -10.232 -13.725 24.610 1.00 91.00 74 LYS A CA 1
ATOM 549 C C . LYS A 1 74 ? -9.156 -14.599 23.959 1.00 91.00 74 LYS A C 1
ATOM 551 O O . LYS A 1 74 ? -7.984 -14.254 24.051 1.00 91.00 74 LYS A O 1
ATOM 556 N N . GLY A 1 75 ? -9.547 -15.704 23.321 1.00 87.12 75 GLY A N 1
ATOM 557 C CA . GLY A 1 75 ? -8.638 -16.616 22.619 1.00 87.12 75 GLY A CA 1
ATOM 558 C C . GLY A 1 75 ? -8.364 -16.263 21.155 1.00 87.12 75 GLY A C 1
ATOM 559 O O . GLY A 1 75 ? -7.601 -16.978 20.510 1.00 87.12 75 GLY A O 1
ATOM 560 N N . ASP A 1 76 ? -8.979 -15.209 20.614 1.00 89.38 76 ASP A N 1
ATOM 561 C CA . ASP A 1 76 ? -8.805 -14.849 19.208 1.00 89.38 76 ASP A CA 1
ATOM 562 C C . ASP A 1 76 ? -7.386 -14.367 18.910 1.00 89.38 76 ASP A C 1
ATOM 564 O O . ASP A 1 76 ? -6.827 -13.539 19.637 1.00 89.38 76 ASP A O 1
ATOM 568 N N . ALA A 1 77 ? -6.849 -14.831 17.780 1.00 82.12 77 ALA A N 1
ATOM 569 C CA . ALA A 1 77 ? -5.540 -14.425 17.277 1.00 82.12 77 ALA A CA 1
ATOM 570 C C . ALA A 1 77 ? -5.477 -12.933 16.902 1.00 82.12 77 ALA A C 1
ATOM 572 O O . ALA A 1 77 ? -4.419 -12.323 17.010 1.00 82.12 77 ALA A O 1
ATOM 573 N N . MET A 1 78 ? -6.603 -12.353 16.475 1.00 87.81 78 MET A N 1
ATOM 574 C CA . MET A 1 78 ? -6.740 -10.926 16.174 1.00 87.81 78 MET A CA 1
ATOM 575 C C . MET A 1 78 ? -7.580 -10.237 17.243 1.00 87.81 78 MET A C 1
ATOM 577 O O . MET A 1 78 ? -8.477 -10.838 17.837 1.00 87.81 78 MET A O 1
ATOM 581 N N . ALA A 1 79 ? -7.285 -8.967 17.491 1.00 90.25 79 ALA A N 1
ATOM 582 C CA . ALA A 1 79 ? -7.870 -8.226 18.598 1.00 90.25 79 ALA A CA 1
ATOM 583 C C . ALA A 1 79 ? -9.143 -7.450 18.213 1.00 90.25 79 ALA A C 1
ATOM 585 O O . ALA A 1 79 ? -9.875 -6.998 19.092 1.00 90.25 79 ALA A O 1
ATOM 586 N N . ASP A 1 80 ? -9.435 -7.340 16.919 1.00 92.44 80 ASP A N 1
ATOM 587 C CA . ASP A 1 80 ? -10.492 -6.511 16.335 1.00 92.44 80 ASP A CA 1
ATOM 588 C C . ASP A 1 80 ? -11.883 -6.844 16.880 1.00 92.44 80 ASP A C 1
ATOM 590 O O . ASP A 1 80 ? -12.606 -5.953 17.324 1.00 92.44 80 ASP A O 1
ATOM 594 N N . ALA A 1 81 ? -12.235 -8.133 16.955 1.00 95.38 81 ALA A N 1
ATOM 595 C CA . ALA A 1 81 ? -13.518 -8.567 17.511 1.00 95.38 81 ALA A CA 1
ATOM 596 C C . ALA A 1 81 ? -13.661 -8.152 18.984 1.00 95.38 81 ALA A C 1
ATOM 598 O O . ALA A 1 81 ? -14.696 -7.626 19.399 1.00 95.38 81 ALA A O 1
ATOM 599 N N . ARG A 1 82 ? -12.600 -8.342 19.782 1.00 96.12 82 ARG A N 1
ATOM 600 C CA . ARG A 1 82 ? -12.580 -7.932 21.195 1.00 96.12 82 ARG A CA 1
ATOM 601 C C . ARG A 1 82 ? -12.707 -6.421 21.343 1.00 96.12 82 ARG A C 1
ATOM 603 O O . ARG A 1 82 ? -13.451 -5.965 22.211 1.00 96.12 82 ARG A O 1
ATOM 610 N N . ALA A 1 83 ? -12.002 -5.663 20.506 1.00 96.00 83 ALA A N 1
ATOM 611 C CA . ALA A 1 83 ? -12.070 -4.210 20.502 1.00 96.00 83 ALA A CA 1
ATOM 612 C C . ALA A 1 83 ? -13.484 -3.723 20.162 1.00 96.00 83 ALA A C 1
ATOM 614 O O . ALA A 1 83 ? -14.044 -2.939 20.926 1.00 96.00 83 ALA A O 1
ATOM 615 N N . ALA A 1 84 ? -14.092 -4.245 19.092 1.00 97.06 84 ALA A N 1
ATOM 616 C CA . ALA A 1 84 ? -15.457 -3.907 18.690 1.00 97.06 84 ALA A CA 1
ATOM 617 C C . ALA A 1 84 ? -16.475 -4.221 19.798 1.00 97.06 84 ALA A C 1
ATOM 619 O O . ALA A 1 84 ? -17.335 -3.396 20.104 1.00 97.06 84 ALA A O 1
ATOM 620 N N . ALA A 1 85 ? -16.343 -5.372 20.467 1.00 98.00 85 ALA A N 1
ATOM 621 C CA . ALA A 1 85 ? -17.197 -5.736 21.596 1.00 98.00 85 ALA A CA 1
ATOM 622 C C . ALA A 1 85 ? -17.074 -4.761 22.781 1.00 98.00 85 ALA A C 1
ATOM 624 O O . ALA A 1 85 ? -18.087 -4.365 23.354 1.00 98.00 85 ALA A O 1
ATOM 625 N N . LEU A 1 86 ? -15.857 -4.347 23.151 1.00 98.06 86 LEU A N 1
ATOM 626 C CA . LEU A 1 86 ? -15.647 -3.392 24.247 1.00 98.06 86 LEU A CA 1
ATOM 627 C C . LEU A 1 86 ? -16.108 -1.974 23.894 1.00 98.06 86 LEU A C 1
ATOM 629 O O . LEU A 1 86 ? -16.697 -1.304 24.741 1.00 98.06 86 LEU A O 1
ATOM 633 N N . VAL A 1 87 ? -15.880 -1.528 22.656 1.00 98.00 87 VAL A N 1
ATOM 634 C CA . VAL A 1 87 ? -16.389 -0.247 22.142 1.00 98.00 87 VAL A CA 1
ATOM 635 C C . VAL A 1 87 ? -17.917 -0.235 22.188 1.00 98.00 87 VAL A C 1
ATOM 637 O O . VAL A 1 87 ? -18.504 0.676 22.769 1.00 98.00 87 VAL A O 1
ATOM 640 N N . ALA A 1 88 ? -18.563 -1.293 21.691 1.00 98.00 88 ALA A N 1
ATOM 641 C CA . ALA A 1 88 ? -20.013 -1.429 21.750 1.00 98.00 88 ALA A CA 1
ATOM 642 C C . ALA A 1 88 ? -20.537 -1.488 23.196 1.00 98.00 88 ALA A C 1
ATOM 644 O O . ALA A 1 88 ? -21.537 -0.848 23.519 1.00 98.00 88 ALA A O 1
ATOM 645 N N . ALA A 1 89 ? -19.850 -2.208 24.092 1.00 98.19 89 ALA A N 1
ATOM 646 C CA . ALA A 1 89 ? -20.202 -2.245 25.509 1.00 98.19 89 ALA A CA 1
ATOM 647 C C . ALA A 1 89 ? -20.149 -0.850 26.144 1.00 98.19 89 ALA A C 1
ATOM 649 O O . ALA A 1 89 ? -21.014 -0.514 26.953 1.00 98.19 89 ALA A O 1
ATOM 650 N N . LEU A 1 90 ? -19.155 -0.038 25.779 1.00 97.62 90 LEU A N 1
ATOM 651 C CA . LEU A 1 90 ? -18.993 1.315 26.295 1.00 97.62 90 LEU A CA 1
ATOM 652 C C . LEU A 1 90 ? -20.107 2.250 25.801 1.00 97.62 90 LEU A C 1
ATOM 654 O O . LEU A 1 90 ? -20.677 2.985 26.606 1.00 97.62 90 LEU A O 1
ATOM 658 N N . ASP A 1 91 ? -20.470 2.168 24.521 1.00 97.12 91 ASP A N 1
ATOM 659 C CA . ASP A 1 91 ? -21.558 2.965 23.938 1.00 97.12 91 ASP A CA 1
ATOM 660 C C . ASP A 1 91 ? -22.930 2.607 24.514 1.00 97.12 91 ASP A C 1
ATOM 662 O O . ASP A 1 91 ? -23.753 3.486 24.767 1.00 97.12 91 ASP A O 1
ATOM 666 N N . LEU A 1 92 ? -23.162 1.320 24.780 1.00 96.75 92 LEU A N 1
ATOM 667 C CA . LEU A 1 92 ? -24.393 0.819 25.396 1.00 96.75 92 LEU A CA 1
ATOM 668 C C . LEU A 1 92 ? -24.429 1.016 26.922 1.00 96.75 92 LEU A C 1
ATOM 670 O O . LEU A 1 92 ? -25.425 0.676 27.564 1.00 96.75 92 LEU A O 1
ATOM 674 N N . SER A 1 93 ? -23.355 1.530 27.531 1.00 96.81 93 SER A N 1
ATOM 675 C CA . SER A 1 93 ? -23.288 1.745 28.977 1.00 96.81 93 SER A CA 1
ATOM 676 C C . SER A 1 93 ? -23.960 3.051 29.395 1.00 96.81 93 SER A C 1
ATOM 678 O O . SER A 1 93 ? -23.702 4.123 28.837 1.00 96.81 93 SER A O 1
ATOM 680 N N . ALA A 1 94 ? -24.741 2.972 30.475 1.00 95.19 94 ALA A N 1
ATOM 681 C CA . ALA A 1 94 ? -25.121 4.147 31.247 1.00 95.19 94 ALA A CA 1
ATOM 682 C C . ALA A 1 94 ? -23.866 4.864 31.776 1.00 95.19 94 ALA A C 1
ATOM 684 O O . ALA A 1 94 ? -22.829 4.242 31.999 1.00 95.19 94 ALA A O 1
ATOM 685 N N . GLU A 1 95 ? -23.953 6.172 32.012 1.00 93.62 95 GLU A N 1
ATOM 686 C CA . GLU A 1 95 ? -22.796 6.988 32.407 1.00 93.62 95 GLU A CA 1
ATOM 687 C C . GLU A 1 95 ? -22.076 6.455 33.658 1.00 93.62 95 GLU A C 1
ATOM 689 O O . GLU A 1 95 ? -20.851 6.348 33.659 1.00 93.62 95 GLU A O 1
ATOM 694 N N . ALA A 1 96 ? -22.836 6.010 34.666 1.00 94.00 96 ALA A N 1
ATOM 695 C CA . ALA A 1 96 ? -22.311 5.428 35.907 1.00 94.00 96 ALA A CA 1
ATOM 696 C C . ALA A 1 96 ? -21.506 4.129 35.701 1.00 94.00 96 ALA A C 1
ATOM 698 O O . ALA A 1 96 ? -20.719 3.740 36.558 1.00 94.00 96 ALA A O 1
ATOM 699 N N . ASP A 1 97 ? -21.705 3.462 34.566 1.00 95.75 97 ASP A N 1
ATOM 700 C CA . ASP A 1 97 ? -21.162 2.146 34.249 1.00 95.75 97 ASP A CA 1
ATOM 701 C C . ASP A 1 97 ? -19.962 2.195 33.288 1.00 95.75 97 ASP A C 1
ATOM 703 O O . ASP A 1 97 ? -19.213 1.219 33.178 1.00 95.75 97 ASP A O 1
ATOM 707 N N . ARG A 1 98 ? -19.762 3.317 32.583 1.00 96.75 98 ARG A N 1
ATOM 708 C CA . ARG A 1 98 ? -18.732 3.447 31.538 1.00 96.75 98 ARG A CA 1
ATOM 709 C C . ARG A 1 98 ? -17.321 3.244 32.073 1.00 96.75 98 ARG A C 1
ATOM 711 O O . ARG A 1 98 ? -16.505 2.597 31.421 1.00 96.75 98 ARG A O 1
ATOM 718 N N . GLN A 1 99 ? -17.043 3.755 33.271 1.00 96.69 99 GLN A N 1
ATOM 719 C CA . GLN A 1 99 ? -15.715 3.676 33.876 1.00 96.69 99 GLN A CA 1
ATOM 720 C C . GLN A 1 99 ? -15.248 2.222 34.060 1.00 96.69 99 GLN A C 1
ATOM 722 O O . GLN A 1 99 ? -14.106 1.903 33.741 1.00 96.69 99 GLN A O 1
ATOM 727 N N . ALA A 1 100 ? -16.148 1.317 34.457 1.00 97.00 100 ALA A N 1
ATOM 728 C CA . ALA A 1 100 ? -15.826 -0.101 34.612 1.00 97.00 100 ALA A CA 1
ATOM 729 C C . ALA A 1 100 ? -15.468 -0.777 33.273 1.00 97.00 100 ALA A C 1
ATOM 731 O O . ALA A 1 100 ? -14.602 -1.651 33.225 1.00 97.00 100 ALA A O 1
ATOM 732 N N . VAL A 1 101 ? -16.107 -0.368 32.170 1.00 97.62 101 VAL A N 1
ATOM 733 C CA . VAL A 1 101 ? -15.776 -0.872 30.826 1.00 97.62 101 VAL A CA 1
ATOM 734 C C . VAL A 1 101 ? -14.420 -0.335 30.362 1.00 97.62 101 VAL A C 1
ATOM 736 O O . VAL A 1 101 ? -13.633 -1.087 29.788 1.00 97.62 101 VAL A O 1
ATOM 739 N N . VAL A 1 102 ? -14.107 0.931 30.658 1.00 97.62 102 VAL A N 1
ATOM 740 C CA . VAL A 1 102 ? -12.791 1.522 30.360 1.00 97.62 102 VAL A CA 1
ATOM 741 C C . VAL A 1 102 ? -11.679 0.810 31.128 1.00 97.62 102 VAL A C 1
ATOM 743 O O . VAL A 1 102 ? -10.656 0.468 30.539 1.00 97.62 102 VAL A O 1
ATOM 746 N N . GLU A 1 103 ? -11.874 0.531 32.416 1.00 96.50 103 GLU A N 1
ATOM 747 C CA . GLU A 1 103 ? -10.910 -0.218 33.235 1.00 96.50 103 GLU A CA 1
ATOM 748 C C . GLU A 1 103 ? -10.692 -1.636 32.704 1.00 96.50 103 GLU A C 1
ATOM 750 O O . GLU A 1 103 ? -9.553 -2.084 32.576 1.00 96.50 103 GLU A O 1
ATOM 755 N N . LEU A 1 104 ? -11.769 -2.319 32.304 1.00 96.56 104 LEU A N 1
ATOM 756 C CA . LEU A 1 104 ? -11.671 -3.638 31.685 1.00 96.56 104 LEU A CA 1
ATOM 757 C C . LEU A 1 104 ? -10.883 -3.592 30.369 1.00 96.56 104 LEU A C 1
ATOM 759 O O . LEU A 1 104 ? -9.994 -4.413 30.156 1.00 96.56 104 LEU A O 1
ATOM 763 N N . GLY A 1 105 ? -11.196 -2.637 29.491 1.00 96.06 105 GLY A N 1
ATOM 764 C CA . GLY A 1 105 ? -10.553 -2.524 28.185 1.00 96.06 105 GLY A CA 1
ATOM 765 C C . GLY A 1 105 ? -9.105 -2.043 28.251 1.00 96.06 105 GLY A C 1
ATOM 766 O O . GLY A 1 105 ? -8.270 -2.510 27.483 1.00 96.06 105 GLY A O 1
ATOM 767 N N . THR A 1 106 ? -8.766 -1.165 29.197 1.00 95.38 106 THR A N 1
ATOM 768 C CA . THR A 1 106 ? -7.376 -0.721 29.418 1.00 95.38 106 THR A CA 1
ATOM 769 C C . THR A 1 106 ? -6.500 -1.792 30.069 1.00 95.38 106 THR A C 1
ATOM 771 O O . THR A 1 106 ? -5.277 -1.698 29.978 1.00 95.38 106 THR A O 1
ATOM 774 N N . ALA A 1 107 ? -7.100 -2.834 30.648 1.00 94.50 107 ALA A N 1
ATOM 775 C CA . ALA A 1 107 ? -6.404 -4.020 31.140 1.00 94.50 107 ALA A CA 1
ATOM 776 C C . ALA A 1 107 ? -6.219 -5.124 30.076 1.00 94.50 107 ALA A C 1
ATOM 778 O O . ALA A 1 107 ? -5.596 -6.146 30.376 1.00 94.50 107 ALA A O 1
ATOM 779 N N . ASP A 1 108 ? -6.740 -4.960 28.851 1.00 94.50 108 ASP A N 1
ATOM 780 C CA . ASP A 1 108 ? -6.559 -5.952 27.784 1.00 94.50 108 ASP A CA 1
ATOM 781 C C . ASP A 1 108 ? -5.067 -6.102 27.428 1.00 94.50 108 ASP A C 1
ATOM 783 O O . ASP A 1 108 ? -4.359 -5.089 27.385 1.00 94.50 108 ASP A O 1
ATOM 787 N N . PRO A 1 109 ? -4.551 -7.323 27.174 1.00 90.69 109 PRO A N 1
ATOM 788 C CA . PRO A 1 109 ? -3.149 -7.518 26.803 1.00 90.69 109 PRO A CA 1
ATOM 789 C C . PRO A 1 109 ? -2.778 -6.832 25.483 1.00 90.69 109 PRO A C 1
ATOM 791 O O . PRO A 1 109 ? -1.626 -6.415 25.323 1.00 90.69 109 PRO A O 1
ATOM 794 N N . ASP A 1 110 ? -3.732 -6.650 24.568 1.00 90.75 110 ASP A N 1
ATOM 795 C CA . ASP A 1 110 ? -3.476 -6.056 23.263 1.00 90.75 110 ASP A CA 1
ATOM 796 C C . ASP A 1 110 ? -3.531 -4.520 23.302 1.00 90.75 110 ASP A C 1
ATOM 798 O O . ASP A 1 110 ? -4.503 -3.907 23.751 1.00 90.75 110 ASP A O 1
ATOM 802 N N . ARG A 1 111 ? -2.476 -3.866 22.800 1.00 90.44 111 ARG A N 1
ATOM 803 C CA . ARG A 1 111 ? -2.385 -2.399 22.775 1.00 90.44 111 ARG A CA 1
ATOM 804 C C . ARG A 1 111 ? -3.452 -1.760 21.880 1.00 90.44 111 ARG A C 1
ATOM 806 O O . ARG A 1 111 ? -3.918 -0.678 22.234 1.00 90.44 111 ARG A O 1
ATOM 813 N N . ALA A 1 112 ? -3.847 -2.399 20.776 1.00 90.19 112 ALA A N 1
ATOM 814 C CA . ALA A 1 112 ? -4.880 -1.888 19.875 1.00 90.19 112 ALA A CA 1
ATOM 815 C C . ALA A 1 112 ? -6.238 -1.825 20.581 1.00 90.19 112 ALA A C 1
ATOM 817 O O . ALA A 1 112 ? -6.922 -0.805 20.508 1.00 90.19 112 ALA A O 1
ATOM 818 N N . VAL A 1 113 ? -6.591 -2.870 21.340 1.00 94.31 113 VAL A N 1
ATOM 819 C CA . VAL A 1 113 ? -7.830 -2.906 22.139 1.00 94.31 113 VAL A CA 1
ATOM 820 C C . VAL A 1 113 ? -7.829 -1.773 23.159 1.00 94.31 113 VAL A C 1
ATOM 822 O O . VAL A 1 113 ? -8.786 -0.998 23.218 1.00 94.31 113 VAL A O 1
ATOM 825 N N . ARG A 1 114 ? -6.726 -1.614 23.908 1.00 95.06 114 ARG A N 1
ATOM 826 C CA . ARG A 1 114 ? -6.576 -0.515 24.876 1.00 95.06 114 ARG A CA 1
ATOM 827 C C . ARG A 1 114 ? -6.763 0.851 24.208 1.00 95.06 114 ARG A C 1
ATOM 829 O O . ARG A 1 114 ? -7.470 1.701 24.746 1.00 95.06 114 ARG A O 1
ATOM 836 N N . ALA A 1 115 ? -6.146 1.063 23.044 1.00 94.38 115 ALA A N 1
ATOM 837 C CA . ALA A 1 115 ? -6.221 2.324 22.308 1.00 94.38 115 ALA A CA 1
ATOM 838 C C . ALA A 1 115 ? -7.643 2.627 21.826 1.00 94.38 115 ALA A C 1
ATOM 840 O O . ALA A 1 115 ? -8.141 3.727 22.060 1.00 94.38 115 ALA A O 1
ATOM 841 N N . LEU A 1 116 ? -8.325 1.651 21.226 1.00 95.81 116 LEU A N 1
ATOM 842 C CA . LEU A 1 116 ? -9.686 1.824 20.716 1.00 95.81 116 LEU A CA 1
ATOM 843 C C . LEU A 1 116 ? -10.690 2.133 21.836 1.00 95.81 116 LEU A C 1
ATOM 845 O O . LEU A 1 116 ? -11.500 3.048 21.686 1.00 95.81 116 LEU A O 1
ATOM 849 N N . VAL A 1 117 ? -10.580 1.471 22.992 1.00 97.19 117 VAL A N 1
ATOM 850 C CA . VAL A 1 117 ? -11.428 1.770 24.160 1.00 97.19 117 VAL A CA 1
ATOM 851 C C . VAL A 1 117 ? -11.160 3.172 24.709 1.00 97.19 117 VAL A C 1
ATOM 853 O O . VAL A 1 117 ? -12.103 3.918 24.969 1.00 97.19 117 VAL A O 1
ATOM 856 N N . VAL A 1 118 ? -9.890 3.573 24.844 1.00 96.81 118 VAL A N 1
ATOM 857 C CA . VAL A 1 118 ? -9.527 4.930 25.293 1.00 96.81 118 VAL A CA 1
ATOM 858 C C . VAL A 1 118 ? -10.038 5.992 24.319 1.00 96.81 118 VAL A C 1
ATOM 860 O O . VAL A 1 118 ? -10.563 7.020 24.748 1.00 96.81 118 VAL A O 1
ATOM 863 N N . ASN A 1 119 ? -9.918 5.751 23.014 1.00 96.00 119 ASN A N 1
ATOM 864 C CA . ASN A 1 119 ? -10.419 6.659 21.987 1.00 96.00 119 ASN A CA 1
ATOM 865 C C . ASN A 1 119 ? -11.938 6.811 22.068 1.00 96.00 119 ASN A C 1
ATOM 867 O O . ASN A 1 119 ? -12.437 7.936 22.009 1.00 96.00 119 ASN A O 1
ATOM 871 N N . GLN A 1 120 ? -12.668 5.709 22.257 1.00 97.31 120 GLN A N 1
ATOM 872 C CA . GLN A 1 120 ? -14.117 5.771 22.401 1.00 97.31 120 GLN A CA 1
ATOM 873 C C . GLN A 1 120 ? -14.535 6.485 23.691 1.00 97.31 120 GLN A C 1
ATOM 875 O O . GLN A 1 120 ? -15.403 7.353 23.656 1.00 97.31 120 GLN A O 1
ATOM 880 N N . ALA A 1 121 ? -13.863 6.220 24.812 1.00 97.56 121 ALA A N 1
ATOM 881 C CA . ALA A 1 121 ? -14.113 6.924 26.068 1.00 97.56 121 ALA A CA 1
ATOM 882 C C . ALA A 1 121 ? -13.943 8.445 25.918 1.00 97.56 121 ALA A C 1
ATOM 884 O O . ALA A 1 121 ? -14.797 9.215 26.356 1.00 97.56 121 ALA A O 1
ATOM 885 N N . ARG A 1 122 ? -12.887 8.888 25.221 1.00 96.38 122 ARG A N 1
ATOM 886 C CA . ARG A 1 122 ? -12.659 10.311 24.919 1.00 96.38 122 ARG A CA 1
ATOM 887 C C . ARG A 1 122 ? -13.761 10.910 24.049 1.00 96.38 122 ARG A C 1
ATOM 889 O O . ARG A 1 122 ? -14.186 12.031 24.314 1.00 96.38 122 ARG A O 1
ATOM 896 N N . ARG A 1 123 ? -14.250 10.176 23.042 1.00 95.69 123 ARG A N 1
ATOM 897 C CA . ARG A 1 123 ? -15.392 10.614 22.214 1.00 95.69 123 ARG A CA 1
ATOM 898 C C . ARG A 1 123 ? -16.665 10.796 23.040 1.00 95.69 123 ARG A C 1
ATOM 900 O O . ARG A 1 123 ? -17.428 11.715 22.771 1.00 95.69 123 ARG A O 1
ATOM 907 N N . LEU A 1 124 ? -16.852 9.980 24.076 1.00 96.00 124 LEU A N 1
ATOM 908 C CA . LEU A 1 124 ? -17.949 10.102 25.041 1.00 96.00 124 LEU A CA 1
ATOM 909 C C . LEU A 1 124 ? -17.706 11.177 26.122 1.00 96.00 124 LEU A C 1
ATOM 911 O O . LEU A 1 124 ? -18.476 11.262 27.077 1.00 96.00 124 LEU A O 1
ATOM 915 N N . GLY A 1 125 ? -16.649 11.988 25.997 1.00 96.00 125 GLY A N 1
ATOM 916 C CA . GLY A 1 125 ? -16.326 13.077 26.923 1.00 96.00 125 GLY A CA 1
ATOM 917 C C . GLY A 1 125 ? -15.612 12.639 28.205 1.00 96.00 125 GLY A C 1
ATOM 918 O O . GLY A 1 125 ? -15.449 13.447 29.117 1.00 96.00 125 GLY A O 1
ATOM 919 N N . MET A 1 126 ? -15.173 11.382 28.298 1.00 96.69 126 MET A N 1
ATOM 920 C CA . MET A 1 126 ? -14.472 10.873 29.475 1.00 96.69 126 MET A CA 1
ATOM 921 C C . MET A 1 126 ? -12.979 11.207 29.428 1.00 96.69 126 MET A C 1
ATOM 923 O O . MET A 1 126 ? -12.322 11.114 28.387 1.00 96.69 126 MET A O 1
ATOM 927 N N . ALA A 1 127 ? -12.407 11.509 30.593 1.00 94.19 127 ALA A N 1
ATOM 928 C CA . ALA A 1 127 ? -10.963 11.579 30.759 1.00 94.19 127 ALA A CA 1
ATOM 929 C C . ALA A 1 127 ? -10.379 10.157 30.795 1.00 94.19 127 ALA A C 1
ATOM 931 O O . ALA A 1 127 ? -10.443 9.476 31.814 1.00 94.19 127 ALA A O 1
ATOM 932 N N . ALA A 1 128 ? -9.809 9.709 29.675 1.00 93.69 128 ALA A N 1
ATOM 933 C CA . ALA A 1 128 ? -9.154 8.408 29.561 1.00 93.69 128 ALA A CA 1
ATOM 934 C C . ALA A 1 128 ? -7.768 8.531 28.913 1.00 93.69 128 ALA A C 1
ATOM 936 O O . ALA A 1 128 ? -7.537 9.343 28.007 1.00 93.69 128 ALA A O 1
ATOM 937 N N . SER A 1 129 ? -6.835 7.693 29.355 1.00 91.75 129 SER A N 1
ATOM 938 C CA . SER A 1 129 ? -5.473 7.615 28.828 1.00 91.75 129 SER A CA 1
ATOM 939 C C . SER A 1 129 ? -5.035 6.166 28.706 1.00 91.75 129 SER A C 1
ATOM 941 O O . SER A 1 129 ? -5.440 5.320 29.500 1.00 91.75 129 SER A O 1
ATOM 943 N N . LEU A 1 130 ? -4.171 5.893 27.729 1.00 89.94 130 LEU A N 1
ATOM 944 C CA . LEU A 1 130 ? -3.476 4.615 27.672 1.00 89.94 130 LEU A CA 1
ATOM 945 C C . LEU A 1 130 ? -2.653 4.420 28.957 1.00 89.94 130 LEU A C 1
ATOM 947 O O . LEU A 1 130 ? -2.027 5.382 29.415 1.00 89.94 130 LEU A O 1
ATOM 951 N N . PRO A 1 131 ? -2.641 3.210 29.540 1.00 87.19 131 PRO A N 1
ATOM 952 C CA . PRO A 1 131 ? -1.795 2.929 30.688 1.00 87.19 131 PRO A CA 1
ATOM 953 C C . PRO A 1 131 ? -0.321 3.072 30.303 1.00 87.19 131 PRO A C 1
ATOM 955 O O . PRO A 1 131 ? 0.071 2.766 29.172 1.00 87.19 131 PRO A O 1
ATOM 958 N N . SER A 1 132 ? 0.496 3.516 31.260 1.00 81.88 132 SER A N 1
ATOM 959 C CA . SER A 1 132 ? 1.949 3.444 31.113 1.00 81.88 132 SER A CA 1
ATOM 960 C C . SER A 1 132 ? 2.353 1.980 30.944 1.00 81.88 132 SER A C 1
ATOM 962 O O . SER A 1 132 ? 1.865 1.113 31.670 1.00 81.88 132 SER A O 1
ATOM 964 N N . GLY A 1 133 ? 3.218 1.704 29.977 1.00 75.31 133 GLY A N 1
ATOM 965 C CA . GLY A 1 133 ? 3.709 0.364 29.687 1.00 75.31 133 GLY A CA 1
ATOM 966 C C . GLY A 1 133 ? 5.194 0.396 29.378 1.00 75.31 133 GLY A C 1
ATOM 967 O O . GLY A 1 133 ? 5.748 1.453 29.068 1.00 75.31 133 GLY A O 1
ATOM 968 N N . GLU A 1 134 ? 5.825 -0.771 29.458 1.00 77.75 134 GLU A N 1
ATOM 969 C CA . GLU A 1 134 ? 7.202 -0.929 29.002 1.00 77.75 134 GLU A CA 1
ATOM 970 C C . GLU A 1 134 ? 7.305 -0.528 27.521 1.00 77.75 134 GLU A C 1
ATOM 972 O O . GLU A 1 134 ? 6.428 -0.890 26.721 1.00 77.75 134 GLU A O 1
ATOM 977 N N . PRO A 1 135 ? 8.348 0.227 27.134 1.00 83.94 135 PRO A N 1
ATOM 978 C CA . PRO A 1 135 ? 8.628 0.484 25.734 1.00 83.94 135 PRO A CA 1
ATOM 979 C C . PRO A 1 135 ? 8.747 -0.837 24.978 1.00 83.94 135 PRO A C 1
ATOM 981 O O . PRO A 1 135 ? 9.258 -1.827 25.500 1.00 83.94 135 PRO A O 1
ATOM 984 N N . ARG A 1 136 ? 8.304 -0.851 23.720 1.00 85.56 136 ARG A N 1
ATOM 985 C CA . ARG A 1 136 ? 8.387 -2.059 22.892 1.00 85.56 136 ARG A CA 1
ATOM 986 C C . ARG A 1 136 ? 9.829 -2.545 22.719 1.00 85.56 136 ARG A C 1
ATOM 988 O O . ARG A 1 136 ? 10.058 -3.747 22.623 1.00 85.56 136 ARG A O 1
ATOM 995 N N . HIS A 1 137 ? 10.776 -1.612 22.666 1.00 93.38 137 HIS A N 1
ATOM 996 C CA . HIS A 1 137 ? 12.187 -1.909 22.468 1.00 93.38 137 HIS A CA 1
ATOM 997 C C . HIS A 1 137 ? 13.016 -1.636 23.712 1.00 93.38 137 HIS A C 1
ATOM 999 O O . HIS A 1 137 ? 12.682 -0.801 24.550 1.00 93.38 137 HIS A O 1
ATOM 1005 N N . VAL A 1 138 ? 14.158 -2.312 23.795 1.00 94.69 138 VAL A N 1
ATOM 1006 C CA . VAL A 1 138 ? 15.168 -2.032 24.817 1.00 94.69 138 VAL A CA 1
ATOM 1007 C C . VAL A 1 138 ? 15.832 -0.674 24.578 1.00 94.69 138 VAL A C 1
ATOM 1009 O O . VAL A 1 138 ? 15.826 -0.133 23.470 1.00 94.69 138 VAL A O 1
ATOM 1012 N N . ARG A 1 139 ? 16.448 -0.117 25.625 1.00 94.81 139 ARG A N 1
ATOM 1013 C CA . ARG A 1 139 ? 17.081 1.211 25.590 1.00 94.81 139 ARG A CA 1
ATOM 1014 C C . ARG A 1 139 ? 18.117 1.345 24.470 1.00 94.81 139 ARG A C 1
ATOM 1016 O O . ARG A 1 139 ? 18.254 2.419 23.894 1.00 94.81 139 ARG A O 1
ATOM 1023 N N . GLU A 1 140 ? 18.850 0.280 24.179 1.00 96.56 140 GLU A N 1
ATOM 1024 C CA . GLU A 1 140 ? 19.888 0.228 23.149 1.00 96.56 140 GLU A CA 1
ATOM 1025 C C . GLU A 1 140 ? 19.317 0.520 21.759 1.00 96.56 140 GLU A C 1
ATOM 1027 O O . GLU A 1 140 ? 19.879 1.346 21.046 1.00 96.56 140 GLU A O 1
ATOM 1032 N N . TRP A 1 141 ? 18.147 -0.036 21.433 1.00 96.69 141 TRP A N 1
ATOM 1033 C CA . TRP A 1 141 ? 17.478 0.205 20.154 1.00 96.69 141 TRP A CA 1
ATOM 1034 C C . TRP A 1 141 ? 17.164 1.692 19.953 1.00 96.69 141 TRP A C 1
ATOM 1036 O O . TRP A 1 141 ? 17.408 2.237 18.883 1.00 96.69 141 TRP A O 1
ATOM 1046 N N . TYR A 1 142 ? 16.709 2.389 21.001 1.00 95.50 142 TYR A N 1
ATOM 1047 C CA . TYR A 1 142 ? 16.458 3.832 20.927 1.00 95.50 142 TYR A CA 1
ATOM 1048 C C . TYR A 1 142 ? 17.745 4.649 20.772 1.00 95.50 142 TYR A C 1
ATOM 1050 O O . TYR A 1 142 ? 17.735 5.679 20.104 1.00 95.50 142 TYR A O 1
ATOM 1058 N N . ARG A 1 143 ? 18.869 4.207 21.355 1.00 96.25 143 ARG A N 1
ATOM 1059 C CA . ARG A 1 143 ? 20.166 4.864 21.117 1.00 96.25 143 ARG A CA 1
ATOM 1060 C C . ARG A 1 143 ? 20.618 4.691 19.669 1.00 96.25 143 ARG A C 1
ATOM 1062 O O . ARG A 1 143 ? 21.153 5.633 19.091 1.00 96.25 143 ARG A O 1
ATOM 1069 N N . ASP A 1 144 ? 20.392 3.515 19.096 1.00 97.44 144 ASP A N 1
ATOM 1070 C CA . ASP A 1 144 ? 20.722 3.242 17.699 1.00 97.44 144 ASP A CA 1
ATOM 1071 C C . ASP A 1 144 ? 19.785 3.984 16.742 1.00 97.44 144 ASP A C 1
ATOM 1073 O O . ASP A 1 144 ? 20.250 4.509 15.732 1.00 97.44 144 ASP A O 1
ATOM 1077 N N . LEU A 1 145 ? 18.503 4.132 17.095 1.00 97.56 145 LEU A N 1
ATOM 1078 C CA . LEU A 1 145 ? 17.548 4.960 16.362 1.00 97.56 145 LEU A CA 1
ATOM 1079 C C . LEU A 1 145 ? 18.054 6.400 16.213 1.00 97.56 145 LEU A C 1
ATOM 1081 O O . LEU A 1 145 ? 18.022 6.934 15.110 1.00 97.56 145 LEU A O 1
ATOM 1085 N N . LEU A 1 146 ? 18.573 7.005 17.289 1.00 96.75 146 LEU A N 1
ATOM 1086 C CA . LEU A 1 146 ? 19.090 8.379 17.247 1.00 96.75 146 LEU A CA 1
ATOM 1087 C C . LEU A 1 146 ? 20.228 8.557 16.237 1.00 96.75 146 LEU A C 1
ATOM 1089 O O . LEU A 1 146 ? 20.297 9.596 15.599 1.00 96.75 146 LEU A O 1
ATOM 1093 N N . ARG A 1 147 ? 21.081 7.544 16.055 1.00 96.56 147 ARG A N 1
ATOM 1094 C CA . ARG A 1 147 ? 22.124 7.550 15.013 1.00 96.56 147 ARG A CA 1
ATOM 1095 C C . ARG A 1 147 ? 21.544 7.238 13.637 1.00 96.56 147 ARG A C 1
ATOM 1097 O O . ARG A 1 147 ? 21.997 7.753 12.622 1.00 96.56 147 ARG A O 1
ATOM 1104 N N . TRP A 1 148 ? 20.544 6.362 13.583 1.00 97.62 148 TRP A N 1
ATOM 1105 C CA . TRP A 1 148 ? 19.929 5.929 12.333 1.00 97.62 148 TRP A CA 1
ATOM 1106 C C . TRP A 1 148 ? 19.229 7.078 11.597 1.00 97.62 148 TRP A C 1
ATOM 1108 O O . TRP A 1 148 ? 19.319 7.126 10.367 1.00 97.62 148 TRP A O 1
ATOM 1118 N N . ILE A 1 149 ? 18.599 8.001 12.334 1.00 97.38 149 ILE A N 1
ATOM 1119 C CA . ILE A 1 149 ? 17.901 9.177 11.785 1.00 97.38 149 ILE A CA 1
ATOM 1120 C C . ILE A 1 149 ? 18.839 10.301 11.314 1.00 97.38 149 ILE A C 1
ATOM 1122 O O . ILE A 1 149 ? 18.376 11.237 10.673 1.00 97.38 149 ILE A O 1
ATOM 1126 N N . GLU A 1 150 ? 20.146 10.223 11.595 1.00 97.06 150 GLU A N 1
ATOM 1127 C CA . GLU A 1 150 ? 21.135 11.213 11.122 1.00 97.06 150 GLU A CA 1
ATOM 1128 C C . GLU A 1 150 ? 21.400 11.109 9.611 1.00 97.06 150 GLU A C 1
ATOM 1130 O O . GLU A 1 150 ? 22.030 11.982 9.019 1.00 97.06 150 GLU A O 1
ATOM 1135 N N . VAL A 1 151 ? 20.934 10.029 8.981 1.00 96.50 151 VAL A N 1
ATOM 1136 C CA . VAL A 1 151 ? 21.165 9.717 7.572 1.00 96.50 151 VAL A CA 1
ATOM 1137 C C . VAL A 1 151 ? 19.824 9.578 6.868 1.00 96.50 151 VAL A C 1
ATOM 1139 O O . VAL A 1 151 ? 18.943 8.874 7.362 1.00 96.50 151 VAL A O 1
ATOM 1142 N N . GLU A 1 152 ? 19.689 10.197 5.693 1.00 97.62 152 GLU A N 1
ATOM 1143 C CA . GLU A 1 152 ? 18.492 10.069 4.857 1.00 97.62 152 GLU A CA 1
ATOM 1144 C C . GLU A 1 152 ? 18.210 8.610 4.477 1.00 97.62 152 GLU A C 1
ATOM 1146 O O . GLU A 1 152 ? 19.121 7.792 4.291 1.00 97.62 152 GLU A O 1
ATOM 1151 N N . ARG A 1 153 ? 16.918 8.281 4.377 1.00 98.12 153 ARG A N 1
ATOM 1152 C CA . ARG A 1 153 ? 16.428 6.921 4.154 1.00 98.12 153 ARG A CA 1
ATOM 1153 C C . ARG A 1 153 ? 15.409 6.902 3.030 1.00 98.12 153 ARG A C 1
ATOM 1155 O O . ARG A 1 153 ? 14.474 7.704 3.004 1.00 98.12 153 ARG A O 1
ATOM 1162 N N . TRP A 1 154 ? 15.587 5.938 2.141 1.00 98.12 154 TRP A N 1
ATOM 1163 C CA . TRP A 1 154 ? 14.816 5.788 0.919 1.00 98.12 154 TRP A CA 1
ATOM 1164 C C . TRP A 1 154 ? 14.208 4.390 0.859 1.00 98.12 154 TRP A C 1
ATOM 1166 O O . TRP A 1 154 ? 14.877 3.408 1.193 1.00 98.12 154 TRP A O 1
ATOM 1176 N N . LEU A 1 155 ? 12.959 4.308 0.407 1.00 97.94 155 LEU A N 1
ATOM 1177 C CA . LEU A 1 155 ? 12.283 3.056 0.085 1.00 97.94 155 LEU A CA 1
ATOM 1178 C C . LEU A 1 155 ? 11.907 3.053 -1.396 1.00 97.94 155 LEU A C 1
ATOM 1180 O O . LEU A 1 155 ? 11.182 3.937 -1.846 1.00 97.94 155 LEU A O 1
ATOM 1184 N N . ASP A 1 156 ? 12.337 2.035 -2.131 1.00 96.19 156 ASP A N 1
ATOM 1185 C CA . ASP A 1 156 ? 11.850 1.755 -3.480 1.00 96.19 156 ASP A CA 1
ATOM 1186 C C . ASP A 1 156 ? 10.777 0.675 -3.411 1.00 96.19 156 ASP A C 1
ATOM 1188 O O . ASP A 1 156 ? 11.067 -0.503 -3.186 1.00 96.19 156 ASP A O 1
ATOM 1192 N N . VAL A 1 157 ? 9.524 1.082 -3.606 1.00 96.19 157 VAL A N 1
ATOM 1193 C CA . VAL A 1 157 ? 8.371 0.182 -3.611 1.00 96.19 157 VAL A CA 1
ATOM 1194 C C . VAL A 1 157 ? 8.154 -0.308 -5.034 1.00 96.19 157 VAL A C 1
ATOM 1196 O O . VAL A 1 157 ? 7.654 0.408 -5.903 1.00 96.19 157 VAL A O 1
ATO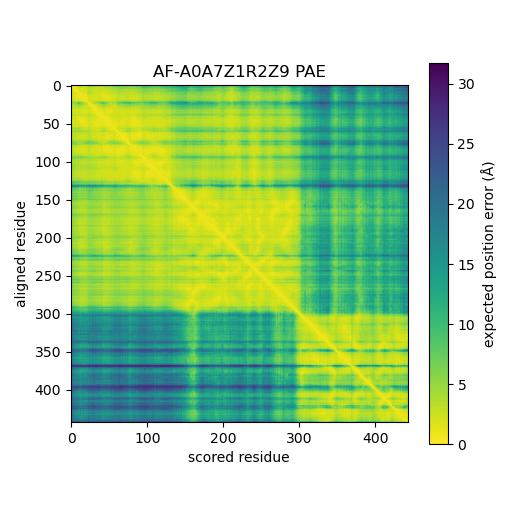M 1199 N N . VAL A 1 158 ? 8.557 -1.549 -5.281 1.00 91.31 158 VAL A N 1
ATOM 1200 C CA . VAL A 1 158 ? 8.479 -2.195 -6.587 1.00 91.31 158 VAL A CA 1
ATOM 1201 C C . VAL A 1 158 ? 7.136 -2.906 -6.688 1.00 91.31 158 VAL A C 1
ATOM 1203 O O . VAL A 1 158 ? 6.894 -3.871 -5.974 1.00 91.31 158 VAL A O 1
ATOM 1206 N N . THR A 1 159 ? 6.266 -2.477 -7.597 1.00 90.50 159 THR A N 1
ATOM 1207 C CA . THR A 1 159 ? 4.923 -3.045 -7.811 1.00 90.50 159 THR A CA 1
ATOM 1208 C C . THR A 1 159 ? 4.804 -3.717 -9.174 1.00 90.50 159 THR A C 1
ATOM 1210 O O . THR A 1 159 ? 5.638 -3.524 -10.060 1.00 90.50 159 THR A O 1
ATOM 1213 N N . VAL A 1 160 ? 3.731 -4.468 -9.406 1.00 80.50 160 VAL A N 1
ATOM 1214 C CA . VAL A 1 160 ? 3.435 -5.034 -10.737 1.00 80.50 160 VAL A CA 1
ATOM 1215 C C . VAL A 1 160 ? 3.291 -3.977 -11.842 1.00 80.50 160 VAL A C 1
ATOM 1217 O O . VAL A 1 160 ? 3.477 -4.310 -13.010 1.00 80.50 160 VAL A O 1
ATOM 1220 N N . ARG A 1 161 ? 3.030 -2.712 -11.485 1.00 81.94 161 ARG A N 1
ATOM 1221 C CA . ARG A 1 161 ? 2.867 -1.595 -12.428 1.00 81.94 161 ARG A CA 1
ATOM 1222 C C . ARG A 1 161 ? 4.068 -0.663 -12.527 1.00 81.94 161 ARG A C 1
ATOM 1224 O O . ARG A 1 161 ? 3.982 0.319 -13.249 1.00 81.94 161 ARG A O 1
ATOM 1231 N N . GLY A 1 162 ? 5.159 -0.945 -11.818 1.00 83.38 162 GLY A N 1
ATOM 1232 C CA . GLY A 1 162 ? 6.336 -0.078 -11.774 1.00 83.38 162 GLY A CA 1
ATOM 1233 C C . GLY A 1 162 ? 6.854 0.169 -10.372 1.00 83.38 162 GLY A C 1
ATOM 1234 O O . GLY A 1 162 ? 6.323 -0.368 -9.401 1.00 83.38 162 GLY A O 1
ATOM 1235 N N . THR A 1 163 ? 7.880 1.003 -10.268 1.00 89.50 163 THR A N 1
ATOM 1236 C CA . THR A 1 163 ? 8.518 1.336 -8.994 1.00 89.50 163 THR A CA 1
ATOM 1237 C C . THR A 1 163 ? 8.302 2.805 -8.668 1.00 89.50 163 THR A C 1
ATOM 1239 O O . THR A 1 163 ? 8.513 3.661 -9.523 1.00 89.50 163 THR A O 1
ATOM 1242 N N . PHE A 1 164 ? 7.932 3.098 -7.424 1.00 94.81 164 PHE A N 1
ATOM 1243 C CA . PHE A 1 164 ? 7.938 4.459 -6.895 1.00 94.81 164 PHE A CA 1
ATOM 1244 C C . PHE A 1 164 ? 8.874 4.553 -5.691 1.00 94.81 164 PHE A C 1
ATOM 1246 O O . PHE A 1 164 ? 9.038 3.585 -4.946 1.00 94.81 164 PHE A O 1
ATOM 1253 N N . ARG A 1 165 ? 9.496 5.721 -5.515 1.00 97.38 165 ARG A N 1
ATOM 1254 C CA . ARG A 1 165 ? 10.441 5.984 -4.428 1.00 97.38 165 ARG A CA 1
ATOM 1255 C C . ARG A 1 165 ? 9.820 6.859 -3.366 1.00 97.38 165 ARG A C 1
ATOM 1257 O O . ARG A 1 165 ? 9.321 7.937 -3.681 1.00 97.38 165 ARG A O 1
ATOM 1264 N N . VAL A 1 166 ? 9.967 6.443 -2.117 1.00 98.38 166 VAL A N 1
ATOM 1265 C CA . VAL A 1 166 ? 9.624 7.214 -0.926 1.00 98.38 166 VAL A CA 1
ATOM 1266 C C . VAL A 1 166 ? 10.898 7.697 -0.244 1.00 98.38 166 VAL A C 1
ATOM 1268 O O . VAL A 1 166 ? 11.783 6.898 0.058 1.00 98.38 166 VAL A O 1
ATOM 1271 N N . ARG A 1 167 ? 10.970 8.995 0.046 1.00 98.25 167 ARG A N 1
ATOM 1272 C CA . ARG A 1 167 ? 11.917 9.570 1.006 1.00 98.25 167 ARG A CA 1
ATOM 1273 C C . ARG A 1 167 ? 11.253 9.601 2.380 1.00 98.25 167 ARG A C 1
ATOM 1275 O O . ARG A 1 167 ? 10.164 10.161 2.507 1.00 98.25 167 ARG A O 1
ATOM 1282 N N . LEU A 1 168 ? 11.880 9.002 3.389 1.00 98.19 168 LEU A N 1
ATOM 1283 C CA . LEU A 1 168 ? 11.342 8.971 4.752 1.00 98.19 168 LEU A CA 1
ATOM 1284 C C . LEU A 1 168 ? 11.633 10.284 5.491 1.00 98.19 168 LEU A C 1
ATOM 1286 O O . LEU A 1 168 ? 12.768 10.762 5.501 1.00 98.19 168 LEU A O 1
ATOM 1290 N N . GLU A 1 169 ? 10.626 10.837 6.165 1.00 97.12 169 GLU A N 1
ATOM 1291 C CA . GLU A 1 169 ? 10.756 11.991 7.066 1.00 97.12 169 GLU A CA 1
ATOM 1292 C C . GLU A 1 169 ? 11.201 11.496 8.457 1.00 97.12 169 GLU A C 1
ATOM 1294 O O . GLU A 1 169 ? 10.467 11.556 9.443 1.00 97.12 169 GLU A O 1
ATOM 1299 N N . VAL A 1 170 ? 12.426 10.965 8.537 1.00 96.88 170 VAL A N 1
ATOM 1300 C CA . VAL A 1 170 ? 12.952 10.257 9.724 1.00 96.88 170 VAL A CA 1
ATOM 1301 C C . VAL A 1 170 ? 13.026 11.106 10.997 1.00 96.88 170 VAL A C 1
ATOM 1303 O O . VAL A 1 170 ? 13.092 10.552 12.088 1.00 96.88 170 VAL A O 1
ATOM 1306 N N . ALA A 1 171 ? 13.012 12.434 10.877 1.00 93.44 171 ALA A N 1
ATOM 1307 C CA . ALA A 1 171 ? 12.961 13.345 12.018 1.00 93.44 171 ALA A CA 1
ATOM 1308 C C . ALA A 1 171 ? 11.536 13.523 12.573 1.00 93.44 171 ALA A C 1
ATOM 1310 O O . ALA A 1 171 ? 11.374 13.690 13.780 1.00 93.44 171 ALA A O 1
ATOM 1311 N N . ASP A 1 172 ? 10.521 13.474 11.705 1.00 93.94 172 ASP A N 1
ATOM 1312 C CA . ASP A 1 172 ? 9.116 13.665 12.081 1.00 93.94 172 ASP A CA 1
ATOM 1313 C C . ASP A 1 172 ? 8.478 12.356 12.566 1.00 93.94 172 ASP A C 1
ATOM 1315 O O . ASP A 1 172 ? 7.668 12.370 13.489 1.00 93.94 172 ASP A O 1
ATOM 1319 N N . ALA A 1 173 ? 8.863 11.227 11.962 1.00 96.38 173 ALA A N 1
ATOM 1320 C CA . ALA A 1 173 ? 8.333 9.900 12.269 1.00 96.38 173 ALA A CA 1
ATOM 1321 C C . ALA A 1 173 ? 9.457 8.866 12.505 1.00 96.38 173 ALA A C 1
ATOM 1323 O O . ALA A 1 173 ? 9.551 7.883 11.757 1.00 96.38 173 ALA A O 1
ATOM 1324 N N . PRO A 1 174 ? 10.362 9.078 13.481 1.00 96.88 174 PRO A N 1
ATOM 1325 C CA . PRO A 1 174 ? 11.554 8.251 13.669 1.00 96.88 174 PRO A CA 1
ATOM 1326 C C . PRO A 1 174 ? 11.239 6.779 13.964 1.00 96.88 174 PRO A C 1
ATOM 1328 O O . PRO A 1 174 ? 11.832 5.890 13.346 1.00 96.88 174 PRO A O 1
ATOM 1331 N N . ILE A 1 175 ? 10.303 6.497 14.876 1.00 96.50 175 ILE A N 1
ATOM 1332 C CA . ILE A 1 175 ? 9.982 5.123 15.284 1.00 96.50 175 ILE A CA 1
ATOM 1333 C C . ILE A 1 175 ? 9.284 4.398 14.135 1.00 96.50 175 ILE A C 1
ATOM 1335 O O . ILE A 1 175 ? 9.691 3.293 13.772 1.00 96.50 175 ILE A O 1
ATOM 1339 N N . SER A 1 176 ? 8.279 5.030 13.527 1.00 97.00 176 SER A N 1
ATOM 1340 C CA . SER A 1 176 ? 7.531 4.451 12.408 1.00 97.00 176 SER A CA 1
ATOM 1341 C C . SER A 1 176 ? 8.437 4.198 11.204 1.00 97.00 176 SER A C 1
ATOM 1343 O O . SER A 1 176 ? 8.400 3.114 10.627 1.00 97.00 176 SER A O 1
ATOM 1345 N N . SER A 1 177 ? 9.313 5.150 10.866 1.00 97.75 177 SER A N 1
ATOM 1346 C CA . SER A 1 177 ? 10.285 4.999 9.774 1.00 97.75 177 SER A CA 1
ATOM 1347 C C . SER A 1 177 ? 11.214 3.814 9.995 1.00 97.75 177 SER A C 1
ATOM 1349 O O . SER A 1 177 ? 11.429 3.018 9.080 1.00 97.75 177 SER A O 1
ATOM 1351 N N . ARG A 1 178 ? 11.749 3.667 11.211 1.00 97.81 178 ARG A N 1
ATOM 1352 C CA . ARG A 1 178 ? 12.674 2.583 11.542 1.00 97.81 178 ARG A CA 1
ATOM 1353 C C . ARG A 1 178 ? 11.995 1.215 11.520 1.00 97.81 178 ARG A C 1
ATOM 1355 O O . ARG A 1 178 ? 12.553 0.268 10.979 1.00 97.81 178 ARG A O 1
ATOM 1362 N N . GLU A 1 179 ? 10.794 1.108 12.071 1.00 97.25 179 GLU A N 1
ATOM 1363 C CA . GLU A 1 179 ? 10.031 -0.146 12.107 1.00 97.25 179 GLU A CA 1
ATOM 1364 C C . GLU A 1 179 ? 9.643 -0.629 10.710 1.00 97.25 179 GLU A C 1
ATOM 1366 O O . GLU A 1 179 ? 9.794 -1.809 10.390 1.00 97.25 179 GLU A O 1
ATOM 1371 N N . LEU A 1 180 ? 9.189 0.286 9.853 1.00 97.31 180 LEU A N 1
ATOM 1372 C CA . LEU A 1 180 ? 8.851 -0.035 8.468 1.00 97.31 180 LEU A CA 1
ATOM 1373 C C . LEU A 1 180 ? 10.074 -0.392 7.639 1.00 97.31 180 LEU A C 1
ATOM 1375 O O . LEU A 1 180 ? 10.012 -1.317 6.833 1.00 97.31 180 LEU A O 1
ATOM 1379 N N . TRP A 1 181 ? 11.188 0.308 7.857 1.00 98.12 181 TRP A N 1
ATOM 1380 C CA . TRP A 1 181 ? 12.466 -0.045 7.255 1.00 98.12 181 TRP A CA 1
ATOM 1381 C C . TRP A 1 181 ? 12.859 -1.481 7.608 1.00 98.12 181 TRP A C 1
ATOM 1383 O O . TRP A 1 181 ? 13.157 -2.277 6.723 1.00 98.12 181 TRP A O 1
ATOM 1393 N N . GLU A 1 182 ? 12.805 -1.842 8.891 1.00 97.38 182 GLU A N 1
ATOM 1394 C CA . GLU A 1 182 ? 13.133 -3.194 9.344 1.00 97.38 182 GLU A CA 1
ATOM 1395 C C . GLU A 1 182 ? 12.138 -4.248 8.819 1.00 97.38 182 GLU A C 1
ATOM 1397 O O . GLU A 1 182 ? 12.528 -5.384 8.552 1.00 97.38 182 GLU A O 1
ATOM 1402 N N . LEU A 1 183 ? 10.855 -3.905 8.648 1.00 97.94 183 LEU A N 1
ATOM 1403 C CA . LEU A 1 183 ? 9.879 -4.775 7.979 1.00 97.94 183 LEU A CA 1
ATOM 1404 C C . LEU A 1 183 ? 10.239 -4.987 6.502 1.00 97.94 183 LEU A C 1
ATOM 1406 O O . LEU A 1 183 ? 10.214 -6.127 6.035 1.00 97.94 183 LEU A O 1
ATOM 1410 N N . ALA A 1 184 ? 10.609 -3.924 5.787 1.00 97.75 184 ALA A N 1
ATOM 1411 C CA . ALA A 1 184 ? 11.038 -4.000 4.395 1.00 97.75 184 ALA A CA 1
ATOM 1412 C C . ALA A 1 184 ? 12.310 -4.848 4.229 1.00 97.75 184 ALA A C 1
ATOM 1414 O O . ALA A 1 184 ? 12.335 -5.725 3.373 1.00 97.75 184 ALA A O 1
ATOM 1415 N N . GLU A 1 185 ? 13.320 -4.684 5.093 1.00 97.75 185 GLU A N 1
ATOM 1416 C CA . GLU A 1 185 ? 14.546 -5.503 5.057 1.00 97.75 185 GLU A CA 1
ATOM 1417 C C . GLU A 1 185 ? 14.285 -6.998 5.285 1.00 97.75 185 GLU A C 1
ATOM 1419 O O . GLU A 1 185 ? 15.033 -7.842 4.793 1.00 97.75 185 GLU A O 1
ATOM 1424 N N . ARG A 1 186 ? 13.208 -7.342 6.000 1.00 97.44 186 ARG A N 1
ATOM 1425 C CA . ARG A 1 186 ? 12.768 -8.731 6.201 1.00 97.44 186 ARG A CA 1
ATOM 1426 C C . ARG A 1 186 ? 11.873 -9.263 5.074 1.00 97.44 186 ARG A C 1
ATOM 1428 O O . ARG A 1 186 ? 11.388 -10.385 5.191 1.00 97.44 186 ARG A O 1
ATOM 1435 N N . GLY A 1 187 ? 11.614 -8.477 4.026 1.00 97.00 187 GLY A N 1
ATOM 1436 C CA . GLY A 1 187 ? 10.719 -8.853 2.926 1.00 97.00 187 GLY A CA 1
ATOM 1437 C C . GLY A 1 187 ? 9.243 -8.921 3.329 1.00 97.00 187 GLY A C 1
ATOM 1438 O O . GLY A 1 187 ? 8.457 -9.594 2.673 1.00 97.00 187 GLY A O 1
ATOM 1439 N N . PHE A 1 188 ? 8.835 -8.249 4.414 1.00 98.25 188 PHE A N 1
ATOM 1440 C CA . PHE A 1 188 ? 7.458 -8.320 4.928 1.00 98.25 188 PHE A CA 1
ATOM 1441 C C . PHE A 1 188 ? 6.407 -7.870 3.901 1.00 98.25 188 PHE A C 1
ATOM 1443 O O . PHE A 1 188 ? 5.293 -8.383 3.887 1.00 98.25 188 PHE A O 1
ATOM 1450 N N . TYR A 1 189 ? 6.758 -6.899 3.055 1.00 98.12 189 TYR A N 1
ATOM 1451 C CA . TYR A 1 189 ? 5.862 -6.326 2.050 1.00 98.12 189 TYR A CA 1
ATOM 1452 C C . TYR A 1 189 ? 5.783 -7.135 0.753 1.00 98.12 189 TYR A C 1
ATOM 1454 O O . TYR A 1 189 ? 4.953 -6.828 -0.107 1.00 98.12 189 TYR A O 1
ATOM 1462 N N . ASP A 1 190 ? 6.632 -8.146 0.594 1.00 94.12 190 ASP A N 1
ATOM 1463 C CA . ASP A 1 190 ? 6.767 -8.889 -0.648 1.00 94.12 190 ASP A CA 1
ATOM 1464 C C . ASP A 1 190 ? 5.504 -9.725 -0.894 1.00 94.12 190 ASP A C 1
ATOM 1466 O O . ASP A 1 190 ? 5.092 -10.557 -0.087 1.00 94.12 190 ASP A O 1
ATOM 1470 N N . GLY A 1 191 ? 4.850 -9.483 -2.027 1.00 90.75 191 GLY A N 1
ATOM 1471 C CA . GLY A 1 191 ? 3.599 -10.130 -2.413 1.00 90.75 191 GLY A CA 1
ATOM 1472 C C . GLY A 1 191 ? 2.330 -9.505 -1.828 1.00 90.75 191 GLY A C 1
ATOM 1473 O O . GLY A 1 191 ? 1.242 -9.903 -2.257 1.00 90.75 191 GLY A O 1
ATOM 1474 N N . LEU A 1 192 ? 2.435 -8.528 -0.916 1.00 97.25 192 LEU A N 1
ATOM 1475 C CA . LEU A 1 192 ? 1.267 -7.860 -0.334 1.00 97.25 192 LEU A CA 1
ATOM 1476 C C . LEU A 1 192 ? 0.518 -7.021 -1.373 1.00 97.25 192 LEU A C 1
ATOM 1478 O O . LEU A 1 192 ? 1.091 -6.542 -2.354 1.00 97.25 192 LEU A O 1
ATOM 1482 N N . THR A 1 193 ? -0.781 -6.831 -1.161 1.00 94.94 193 THR A N 1
ATOM 1483 C CA . THR A 1 193 ? -1.653 -6.154 -2.125 1.00 94.94 193 THR A CA 1
ATOM 1484 C C . THR A 1 193 ? -1.841 -4.670 -1.822 1.00 94.94 193 THR A C 1
ATOM 1486 O O . THR A 1 193 ? -1.809 -4.208 -0.676 1.00 94.94 193 THR A O 1
ATOM 1489 N N . ILE A 1 194 ? -2.111 -3.918 -2.885 1.00 97.31 194 ILE A N 1
ATOM 1490 C CA . ILE A 1 194 ? -2.842 -2.658 -2.829 1.00 97.31 194 ILE A CA 1
ATOM 1491 C C . ILE A 1 194 ? -4.316 -3.027 -2.660 1.00 97.31 194 ILE A C 1
ATOM 1493 O O . ILE A 1 194 ? -4.984 -3.408 -3.619 1.00 97.31 194 ILE A O 1
ATOM 1497 N N . HIS A 1 195 ? -4.817 -3.004 -1.429 1.00 95.06 195 HIS A N 1
ATOM 1498 C CA . HIS A 1 195 ? -6.183 -3.446 -1.126 1.00 95.06 195 HIS A CA 1
ATOM 1499 C C . HIS A 1 195 ? -7.209 -2.316 -1.258 1.00 95.06 195 HIS A C 1
ATOM 1501 O O . HIS A 1 195 ? -8.403 -2.583 -1.359 1.00 95.06 195 HIS A O 1
ATOM 1507 N N . ARG A 1 196 ? -6.767 -1.051 -1.301 1.00 95.44 196 ARG A N 1
ATOM 1508 C CA . ARG A 1 196 ? -7.672 0.097 -1.385 1.00 95.44 196 ARG A CA 1
ATOM 1509 C C . ARG A 1 196 ? -7.104 1.206 -2.262 1.00 95.44 196 ARG A C 1
ATOM 1511 O O . ARG A 1 196 ? -6.014 1.710 -2.023 1.00 95.44 196 ARG A O 1
ATOM 1518 N N . VAL A 1 197 ? -7.881 1.614 -3.261 1.00 96.12 197 VAL A N 1
ATOM 1519 C CA . VAL A 1 197 ? -7.591 2.760 -4.131 1.00 96.12 197 VAL A CA 1
ATOM 1520 C C . VAL A 1 197 ? -8.826 3.645 -4.156 1.00 96.12 197 VAL A C 1
ATOM 1522 O O . VAL A 1 197 ? -9.899 3.201 -4.559 1.00 96.12 197 VAL A O 1
ATOM 1525 N N . VAL A 1 198 ? -8.677 4.888 -3.711 1.00 95.12 198 VAL A N 1
ATOM 1526 C CA . VAL A 1 198 ? -9.706 5.922 -3.820 1.00 95.12 198 VAL A CA 1
ATOM 1527 C C . VAL A 1 198 ? -9.167 7.000 -4.753 1.00 95.12 198 VAL A C 1
ATOM 1529 O O . VAL A 1 198 ? -8.306 7.771 -4.318 1.00 95.12 198 VAL A O 1
ATOM 1532 N N . PRO A 1 199 ? -9.647 7.052 -6.011 1.00 91.94 199 PRO A N 1
ATOM 1533 C CA . PRO A 1 199 ? -9.153 8.002 -6.999 1.00 91.94 199 PRO A CA 1
ATOM 1534 C C . PRO A 1 199 ? -9.213 9.438 -6.487 1.00 91.94 199 PRO A C 1
ATOM 1536 O O . PRO A 1 199 ? -10.215 9.841 -5.890 1.00 91.94 199 PRO A O 1
ATOM 1539 N N . ASN A 1 200 ? -8.163 10.209 -6.763 1.00 92.38 200 ASN A N 1
ATOM 1540 C CA . ASN A 1 200 ? -8.009 11.600 -6.338 1.00 92.38 200 ASN A CA 1
ATOM 1541 C C . ASN A 1 200 ? -7.935 11.774 -4.813 1.00 92.38 200 ASN A C 1
ATOM 1543 O O . ASN A 1 200 ? -8.175 12.867 -4.300 1.00 92.38 200 ASN A O 1
ATOM 1547 N N . PHE A 1 201 ? -7.631 10.708 -4.072 1.00 94.94 201 PHE A N 1
ATOM 1548 C CA . PHE A 1 201 ? -7.484 10.780 -2.626 1.00 94.94 201 PHE A CA 1
ATOM 1549 C C . PHE A 1 201 ? -6.300 9.955 -2.135 1.00 94.94 201 PHE A C 1
ATOM 1551 O O . PHE A 1 201 ? -5.274 10.548 -1.809 1.00 94.94 201 PHE A O 1
ATOM 1558 N N . VAL A 1 202 ? -6.423 8.625 -2.061 1.00 95.62 202 VAL A N 1
ATOM 1559 C CA . VAL A 1 202 ? -5.364 7.767 -1.506 1.00 95.62 202 VAL A CA 1
ATOM 1560 C C . VAL A 1 202 ? -5.253 6.412 -2.192 1.00 95.62 202 VAL A C 1
ATOM 1562 O O . VAL A 1 202 ? -6.256 5.768 -2.503 1.00 95.62 202 VAL A O 1
ATOM 1565 N N . VAL A 1 203 ? -4.015 5.939 -2.310 1.00 97.94 203 VAL A N 1
ATOM 1566 C CA . VAL A 1 203 ? -3.659 4.549 -2.615 1.00 97.94 203 VAL A CA 1
ATOM 1567 C C . VAL A 1 203 ? -3.132 3.908 -1.338 1.00 97.94 203 VAL A C 1
ATOM 1569 O O . VAL A 1 203 ? -2.212 4.444 -0.730 1.00 97.94 203 VAL A O 1
ATOM 1572 N N . GLN A 1 204 ? -3.696 2.780 -0.915 1.00 98.12 204 GLN A N 1
ATOM 1573 C CA . GLN A 1 204 ? -3.375 2.124 0.352 1.00 98.12 204 GLN A CA 1
ATOM 1574 C C . GLN A 1 204 ? -3.055 0.636 0.157 1.00 98.12 204 GLN A C 1
ATOM 1576 O O . GLN A 1 204 ? -3.729 -0.086 -0.584 1.00 98.12 204 GLN A O 1
ATOM 1581 N N . GLY A 1 205 ? -2.011 0.182 0.850 1.00 97.62 205 GLY A N 1
ATOM 1582 C CA . GLY A 1 205 ? -1.502 -1.184 0.782 1.00 97.62 205 GLY A CA 1
ATOM 1583 C C . GLY A 1 205 ? -0.663 -1.563 2.000 1.00 97.62 205 GLY A C 1
ATOM 1584 O O . GLY A 1 205 ? -0.627 -0.850 3.003 1.00 97.62 205 GLY A O 1
ATOM 1585 N N . GLY A 1 206 ? 0.022 -2.704 1.911 1.00 96.06 206 GLY A N 1
ATOM 1586 C CA . GLY A 1 206 ? 0.874 -3.199 2.999 1.00 96.06 206 GLY A CA 1
ATOM 1587 C C . GLY A 1 206 ? 0.114 -3.935 4.103 1.00 96.06 206 GLY A C 1
ATOM 1588 O O . GLY A 1 206 ? 0.579 -3.985 5.239 1.00 96.06 206 GLY A O 1
ATOM 1589 N N . ASP A 1 207 ? -1.053 -4.488 3.770 1.00 96.44 207 ASP A N 1
ATOM 1590 C CA . ASP A 1 207 ? -1.826 -5.358 4.651 1.00 96.44 207 ASP A CA 1
ATOM 1591 C C . ASP A 1 207 ? -1.501 -6.844 4.372 1.00 96.44 207 ASP A C 1
ATOM 1593 O O . ASP A 1 207 ? -1.742 -7.302 3.252 1.00 96.44 207 ASP A O 1
ATOM 1597 N N . PRO A 1 208 ? -1.006 -7.612 5.366 1.00 95.19 208 PRO A N 1
ATOM 1598 C CA . PRO A 1 208 ? -0.790 -9.059 5.266 1.00 95.19 208 PRO A CA 1
ATOM 1599 C C . PRO A 1 208 ? -2.023 -9.891 4.908 1.00 95.19 208 PRO A C 1
ATOM 1601 O O . PRO A 1 208 ? -1.879 -10.968 4.330 1.00 95.19 208 PRO A O 1
ATOM 1604 N N . ARG A 1 209 ? -3.225 -9.431 5.269 1.00 92.62 209 ARG A N 1
ATOM 1605 C CA . ARG A 1 209 ? -4.486 -10.112 4.935 1.00 92.62 209 ARG A CA 1
ATOM 1606 C C . ARG A 1 209 ? -5.036 -9.686 3.575 1.00 92.62 209 ARG A C 1
ATOM 1608 O O . ARG A 1 209 ? -5.767 -10.445 2.943 1.00 92.62 209 ARG A O 1
ATOM 1615 N N . GLY A 1 210 ? -4.660 -8.493 3.120 1.00 92.19 210 GLY A N 1
ATOM 1616 C CA . GLY A 1 210 ? -5.123 -7.892 1.873 1.00 92.19 210 GLY A CA 1
ATOM 1617 C C . GLY A 1 210 ? -6.590 -7.451 1.888 1.00 92.19 210 GLY A C 1
ATOM 1618 O O . GLY A 1 210 ? -7.114 -7.136 0.821 1.00 92.19 210 GLY A O 1
ATOM 1619 N N . ASP A 1 211 ? -7.239 -7.436 3.054 1.00 90.81 211 ASP A N 1
ATOM 1620 C CA . ASP A 1 211 ? -8.657 -7.100 3.247 1.00 90.81 211 ASP A CA 1
ATOM 1621 C C . ASP A 1 211 ? -8.879 -5.829 4.088 1.00 90.81 211 ASP A C 1
ATOM 1623 O O . ASP A 1 211 ? -10.015 -5.457 4.352 1.00 90.81 211 ASP A O 1
ATOM 1627 N N . GLY A 1 212 ? -7.806 -5.141 4.475 1.00 91.38 212 GLY A N 1
ATOM 1628 C CA . GLY A 1 212 ? -7.793 -3.934 5.298 1.00 91.38 212 GLY A CA 1
ATOM 1629 C C . GLY A 1 212 ? -7.625 -4.195 6.798 1.00 91.38 212 GLY A C 1
ATOM 1630 O O . GLY A 1 212 ? -7.309 -3.256 7.529 1.00 91.38 212 GLY A O 1
ATOM 1631 N N . TRP A 1 213 ? -7.770 -5.439 7.267 1.00 91.44 213 TRP A N 1
ATOM 1632 C CA . TRP A 1 213 ? -7.842 -5.766 8.698 1.00 91.44 213 TRP A CA 1
ATOM 1633 C C . TRP A 1 213 ? -6.566 -6.402 9.263 1.00 91.44 213 TRP A C 1
ATOM 1635 O O . TRP A 1 213 ? -6.508 -6.730 10.447 1.00 91.44 213 TRP A O 1
ATOM 1645 N N . GLY A 1 214 ? -5.530 -6.623 8.452 1.00 91.50 214 GLY A N 1
ATOM 1646 C CA . GLY A 1 214 ? -4.279 -7.202 8.940 1.00 91.50 214 GLY A CA 1
ATOM 1647 C C . GLY A 1 214 ? -3.269 -6.170 9.435 1.00 91.50 214 GLY A C 1
ATOM 1648 O O . GLY A 1 214 ? -3.314 -4.974 9.137 1.00 91.50 214 GLY A O 1
ATOM 1649 N N . GLY A 1 215 ? -2.308 -6.667 10.210 1.00 92.69 215 GLY A N 1
ATOM 1650 C CA . GLY A 1 215 ? -1.252 -5.866 10.811 1.00 92.69 215 GLY A CA 1
ATOM 1651 C C . GLY A 1 215 ? 0.003 -6.691 11.088 1.00 92.69 215 GLY A C 1
ATOM 1652 O O . GLY A 1 215 ? 0.007 -7.909 10.900 1.00 92.69 215 GLY A O 1
ATOM 1653 N N . PRO A 1 216 ? 1.082 -6.057 11.569 1.00 92.94 216 PRO A N 1
ATOM 1654 C CA . PRO A 1 216 ? 2.383 -6.706 11.717 1.00 92.94 216 PRO A CA 1
ATOM 1655 C C . PRO A 1 216 ? 2.542 -7.465 13.048 1.00 92.94 216 PRO A C 1
ATOM 1657 O O . PRO A 1 216 ? 3.654 -7.830 13.421 1.00 92.94 216 PRO A O 1
ATOM 1660 N N . GLY A 1 217 ? 1.449 -7.669 13.794 1.00 89.38 217 GLY A N 1
ATOM 1661 C CA . GLY A 1 217 ? 1.462 -8.265 15.137 1.00 89.38 217 GLY A CA 1
ATOM 1662 C C . GLY A 1 217 ? 1.850 -7.293 16.259 1.00 89.38 217 GLY A C 1
ATOM 1663 O O . GLY A 1 217 ? 2.091 -7.713 17.387 1.00 89.38 217 GLY A O 1
ATOM 1664 N N . PHE A 1 218 ? 1.925 -5.996 15.962 1.00 90.00 218 PHE A N 1
ATOM 1665 C CA . PHE A 1 218 ? 2.203 -4.934 16.925 1.00 90.00 218 PHE A CA 1
ATOM 1666 C C . PHE A 1 218 ? 1.532 -3.626 16.504 1.00 90.00 218 PHE A C 1
ATOM 1668 O O . PHE A 1 218 ? 1.084 -3.486 15.367 1.00 90.00 218 PHE A O 1
ATOM 1675 N N . VAL A 1 219 ? 1.538 -2.648 17.414 1.00 90.56 219 VAL A N 1
ATOM 1676 C CA . VAL A 1 219 ? 0.949 -1.322 17.203 1.00 90.56 219 VAL A CA 1
ATOM 1677 C C . VAL A 1 219 ? 1.992 -0.230 17.404 1.00 90.56 219 VAL A C 1
ATOM 1679 O O . VAL A 1 219 ? 2.579 -0.118 18.485 1.00 90.56 219 VAL A O 1
ATOM 1682 N N . LEU A 1 220 ? 2.167 0.610 16.392 1.00 91.88 220 LEU A N 1
ATOM 1683 C CA . LEU A 1 220 ? 2.982 1.815 16.436 1.00 91.88 220 LEU A CA 1
ATOM 1684 C C . LEU A 1 220 ? 2.267 2.943 17.196 1.00 91.88 220 LEU A C 1
ATOM 1686 O O . LEU A 1 220 ? 1.038 3.056 17.150 1.00 91.88 220 LEU A O 1
ATOM 1690 N N . PRO A 1 221 ? 3.003 3.775 17.951 1.00 89.88 221 PRO A N 1
ATOM 1691 C CA . PRO A 1 221 ? 2.454 5.031 18.443 1.00 89.88 221 PRO A CA 1
ATOM 1692 C C . PRO A 1 221 ? 2.213 6.001 17.279 1.00 89.88 221 PRO A C 1
ATOM 1694 O O . PRO A 1 221 ? 2.899 5.932 16.261 1.00 89.88 221 PRO A O 1
ATOM 1697 N N . ASP A 1 222 ? 1.275 6.934 17.447 1.00 91.88 222 ASP A N 1
ATOM 1698 C CA . ASP A 1 222 ? 1.187 8.058 16.512 1.00 91.88 222 ASP A CA 1
ATOM 1699 C C . ASP A 1 222 ? 2.391 8.982 16.715 1.00 91.88 222 ASP A C 1
ATOM 1701 O O . ASP A 1 222 ? 2.719 9.348 17.848 1.00 91.88 222 ASP A O 1
ATOM 1705 N N . GLU A 1 223 ? 2.978 9.416 15.607 1.00 94.62 223 GLU A N 1
ATOM 1706 C CA . GLU A 1 223 ? 3.988 10.470 15.525 1.00 94.62 223 GLU A CA 1
ATOM 1707 C C . GLU A 1 223 ? 3.386 11.602 14.670 1.00 94.62 223 GLU A C 1
ATOM 1709 O O . GLU A 1 223 ? 3.752 11.780 13.504 1.00 94.62 223 GLU A O 1
ATOM 1714 N N . PRO A 1 224 ? 2.351 12.303 15.183 1.00 86.25 224 PRO A N 1
ATOM 1715 C CA . PRO A 1 224 ? 1.642 13.303 14.403 1.00 86.25 224 PRO A CA 1
ATOM 1716 C C . PRO A 1 224 ? 2.566 14.486 14.120 1.00 86.25 224 PRO A C 1
ATOM 1718 O O . PRO A 1 224 ? 3.202 15.033 15.020 1.00 86.25 224 PRO A O 1
ATOM 1721 N N . SER A 1 225 ? 2.585 14.916 12.862 1.00 87.44 225 SER A N 1
ATOM 1722 C CA . SER A 1 225 ? 3.326 16.092 12.417 1.00 87.44 225 SER A CA 1
ATOM 1723 C C . SER A 1 225 ? 2.362 17.173 11.932 1.00 87.44 225 SER A C 1
ATOM 1725 O O . SER A 1 225 ? 1.294 16.879 11.387 1.00 87.44 225 SER A O 1
ATOM 1727 N N . ILE A 1 226 ? 2.752 18.439 12.112 1.00 90.12 226 ILE A N 1
ATOM 1728 C CA . ILE A 1 226 ? 2.069 19.594 11.506 1.00 90.12 226 ILE A CA 1
ATOM 1729 C C . ILE A 1 226 ? 2.384 19.734 10.013 1.00 90.12 226 ILE A C 1
ATOM 1731 O O . ILE A 1 226 ? 1.824 20.597 9.339 1.00 90.12 226 ILE A O 1
ATOM 1735 N N . ARG A 1 227 ? 3.296 18.905 9.494 1.00 92.88 227 ARG A N 1
ATOM 1736 C CA . ARG A 1 227 ? 3.611 18.831 8.074 1.00 92.88 227 ARG A CA 1
ATOM 1737 C C . ARG A 1 227 ? 2.351 18.469 7.280 1.00 92.88 227 ARG A C 1
ATOM 1739 O O . ARG A 1 227 ? 1.787 17.398 7.526 1.00 92.88 227 ARG A O 1
ATOM 1746 N N . PRO A 1 228 ? 1.947 19.300 6.304 1.00 94.19 228 PRO A N 1
ATOM 1747 C CA . PRO A 1 228 ? 0.751 19.038 5.523 1.00 94.19 228 PRO A CA 1
ATOM 1748 C C . PRO A 1 228 ? 0.807 17.698 4.783 1.00 94.19 228 PRO A C 1
ATOM 1750 O O . PRO A 1 228 ? 1.838 17.316 4.209 1.00 94.19 228 PRO A O 1
ATOM 1753 N N . PHE A 1 229 ? -0.330 17.005 4.766 1.00 95.44 229 PHE A N 1
ATOM 1754 C CA . PHE A 1 229 ? -0.602 15.926 3.821 1.00 95.44 229 PHE A CA 1
ATOM 1755 C C . PHE A 1 229 ? -0.936 16.501 2.436 1.00 95.44 229 PHE A C 1
ATOM 1757 O O . PHE A 1 229 ? -2.066 16.402 1.966 1.00 95.44 229 PHE A O 1
ATOM 1764 N N . ASP A 1 230 ? 0.053 17.111 1.781 1.00 93.94 230 ASP A N 1
ATOM 1765 C CA . ASP A 1 230 ? -0.026 17.510 0.370 1.00 93.94 230 ASP A CA 1
ATOM 1766 C C . ASP A 1 230 ? -0.155 16.283 -0.552 1.00 93.94 230 ASP A C 1
ATOM 1768 O O . ASP A 1 230 ? -0.157 15.137 -0.098 1.00 93.94 230 ASP A O 1
ATOM 1772 N N . SER A 1 231 ? -0.238 16.496 -1.868 1.00 95.12 231 SER A N 1
ATOM 1773 C CA . SER A 1 231 ? -0.118 15.398 -2.835 1.00 95.12 231 SER A CA 1
ATOM 1774 C C . SER A 1 231 ? 1.194 14.633 -2.636 1.00 95.12 231 SER A C 1
ATOM 1776 O O . SER A 1 231 ? 2.238 15.253 -2.426 1.00 95.12 231 SER A O 1
ATOM 1778 N N . TRP A 1 232 ? 1.148 13.313 -2.800 1.00 96.94 232 TRP A N 1
ATOM 1779 C CA . TRP A 1 232 ? 2.296 12.402 -2.776 1.00 96.94 232 TRP A CA 1
ATOM 1780 C C . TRP A 1 232 ? 2.934 12.191 -1.401 1.00 96.94 232 TRP A C 1
ATOM 1782 O O . TRP A 1 232 ? 4.072 11.735 -1.306 1.00 96.94 232 TRP A O 1
ATOM 1792 N N . ARG A 1 233 ? 2.199 12.469 -0.324 1.00 97.56 233 ARG A N 1
ATOM 1793 C CA . ARG A 1 233 ? 2.611 12.180 1.053 1.00 97.56 233 ARG A CA 1
ATOM 1794 C C . ARG A 1 233 ? 2.289 10.747 1.431 1.00 97.56 233 ARG A C 1
ATOM 1796 O O . ARG A 1 233 ? 1.234 10.228 1.079 1.00 97.56 233 ARG A O 1
ATOM 1803 N N . VAL A 1 234 ? 3.193 10.125 2.180 1.00 98.12 234 VAL A N 1
ATOM 1804 C CA . VAL A 1 234 ? 3.037 8.759 2.682 1.00 98.12 234 VAL A CA 1
ATOM 1805 C C . VAL A 1 234 ? 2.660 8.815 4.152 1.00 98.12 234 VAL A C 1
ATOM 1807 O O . VAL A 1 234 ? 3.323 9.496 4.930 1.00 98.12 234 VAL A O 1
ATOM 1810 N N . GLY A 1 235 ? 1.610 8.103 4.547 1.00 97.31 235 GLY A N 1
ATOM 1811 C CA . GLY A 1 235 ? 1.164 8.032 5.933 1.00 97.31 235 GLY A CA 1
ATOM 1812 C C . GLY A 1 235 ? 0.920 6.610 6.418 1.00 97.31 235 GLY A C 1
ATOM 1813 O O . GLY A 1 235 ? 0.715 5.690 5.624 1.00 97.31 235 GLY A O 1
ATOM 1814 N N . ILE A 1 236 ? 0.941 6.442 7.740 1.00 97.44 236 ILE A N 1
ATOM 1815 C CA . ILE A 1 236 ? 0.584 5.182 8.407 1.00 97.44 236 ILE A CA 1
ATOM 1816 C C . ILE A 1 236 ? -0.932 5.103 8.529 1.00 97.44 236 ILE A C 1
ATOM 1818 O O . ILE A 1 236 ? -1.534 5.985 9.140 1.00 97.44 236 ILE A O 1
ATOM 1822 N N . ALA A 1 237 ? -1.558 4.062 7.982 1.00 95.81 237 ALA A N 1
ATOM 1823 C CA . ALA A 1 237 ? -2.990 3.850 8.171 1.00 95.81 237 ALA A CA 1
ATOM 1824 C C . ALA A 1 237 ? -3.292 3.426 9.619 1.00 95.81 237 ALA A C 1
ATOM 1826 O O . ALA A 1 237 ? -2.516 2.697 10.243 1.00 95.81 237 ALA A O 1
ATOM 1827 N N . THR A 1 238 ? -4.422 3.893 10.154 1.00 93.94 238 THR A N 1
ATOM 1828 C CA . THR A 1 238 ? -4.859 3.627 11.530 1.00 93.94 238 THR A CA 1
ATOM 1829 C C . THR A 1 238 ? -6.369 3.373 11.566 1.00 93.94 238 THR A C 1
ATOM 1831 O O . THR A 1 238 ? -7.110 3.888 10.728 1.00 93.94 238 THR A O 1
ATOM 1834 N N . SER A 1 239 ? -6.834 2.634 12.573 1.00 89.00 239 SER A N 1
ATOM 1835 C CA . SER A 1 239 ? -8.258 2.493 12.933 1.00 89.00 239 SER A CA 1
ATOM 1836 C C . SER A 1 239 ? -8.694 3.547 13.969 1.00 89.00 239 SER A C 1
ATOM 1838 O O . SER A 1 239 ? -9.747 3.444 14.599 1.00 89.00 239 SER A O 1
ATOM 1840 N N . GLY A 1 240 ? -7.862 4.569 14.182 1.00 89.38 240 GLY A N 1
ATOM 1841 C CA . GLY A 1 240 ? -7.988 5.583 15.223 1.00 89.38 240 GLY A CA 1
ATOM 1842 C C . GLY A 1 240 ? -6.634 5.917 15.862 1.00 89.38 240 GLY A C 1
ATOM 1843 O O . GLY A 1 240 ? -5.645 5.227 15.609 1.00 89.38 240 GLY A O 1
ATOM 1844 N N . PRO A 1 241 ? -6.562 6.954 16.711 1.00 91.56 241 PRO A N 1
ATOM 1845 C CA . PRO A 1 241 ? -5.311 7.327 17.366 1.00 91.56 241 PRO A CA 1
ATOM 1846 C C . PRO A 1 241 ? -4.646 6.142 18.080 1.00 91.56 241 PRO A C 1
ATOM 1848 O O . PRO A 1 241 ? -5.315 5.371 18.768 1.00 91.56 241 PRO A O 1
ATOM 1851 N N . GLN A 1 242 ? -3.329 6.017 17.956 1.00 91.44 242 GLN A N 1
ATOM 1852 C CA . GLN A 1 242 ? -2.494 4.999 18.593 1.00 91.44 242 GLN A CA 1
ATOM 1853 C C . GLN A 1 242 ? -2.802 3.569 18.129 1.00 91.44 242 GLN A C 1
ATOM 1855 O O . GLN A 1 242 ? -2.684 2.634 18.921 1.00 91.44 242 GLN A O 1
ATOM 1860 N N . THR A 1 243 ? -3.198 3.395 16.863 1.00 92.94 243 THR A N 1
ATOM 1861 C CA . THR A 1 243 ? -3.481 2.076 16.256 1.00 92.94 243 THR A CA 1
ATOM 1862 C C . THR A 1 243 ? -2.708 1.815 14.959 1.00 92.94 243 THR A C 1
ATOM 1864 O O . THR A 1 243 ? -3.031 0.885 14.225 1.00 92.94 243 THR A O 1
ATOM 1867 N N . GLY A 1 244 ? -1.684 2.622 14.663 1.00 93.44 244 GLY A N 1
ATOM 1868 C CA . GLY A 1 244 ? -0.855 2.437 13.472 1.00 93.44 244 GLY A CA 1
ATOM 1869 C C . GLY A 1 244 ? -0.141 1.086 13.452 1.00 93.44 244 GLY A C 1
ATOM 1870 O O . GLY A 1 244 ? 0.175 0.516 14.495 1.00 93.44 244 GLY A O 1
ATOM 1871 N N . GLY A 1 245 ? 0.134 0.572 12.258 1.00 93.62 245 GLY A N 1
ATOM 1872 C CA . GLY A 1 245 ? 0.776 -0.728 12.065 1.00 93.62 245 GLY A CA 1
ATOM 1873 C C . GLY A 1 245 ? 1.734 -0.711 10.882 1.00 93.62 245 GLY A C 1
ATOM 1874 O O . GLY A 1 245 ? 2.625 0.126 10.808 1.00 93.62 245 GLY A O 1
ATOM 1875 N N . CYS A 1 246 ? 1.558 -1.644 9.950 1.00 95.25 246 CYS A N 1
ATOM 1876 C CA . CYS A 1 246 ? 2.396 -1.765 8.754 1.00 95.25 246 CYS A CA 1
ATOM 1877 C C . CYS A 1 246 ? 1.759 -1.197 7.485 1.00 95.25 246 CYS A C 1
ATOM 1879 O O . CYS A 1 246 ? 2.445 -1.066 6.471 1.00 95.25 246 CYS A O 1
ATOM 1881 N N . GLN A 1 247 ? 0.458 -0.912 7.520 1.00 97.69 247 GLN A N 1
ATOM 1882 C CA . GLN A 1 247 ? -0.273 -0.436 6.359 1.00 97.69 247 GLN A CA 1
ATOM 1883 C C . GLN A 1 247 ? 0.101 1.014 6.045 1.00 97.69 247 GLN A C 1
ATOM 1885 O O . GLN A 1 247 ? 0.127 1.875 6.928 1.00 97.69 247 GLN A O 1
ATOM 1890 N N . LEU A 1 248 ? 0.355 1.274 4.766 1.00 97.56 248 LEU A N 1
ATOM 1891 C CA . LEU A 1 248 ? 0.745 2.577 4.246 1.00 97.56 248 LEU A CA 1
ATOM 1892 C C . LEU A 1 248 ? -0.325 3.090 3.299 1.00 97.56 248 LEU A C 1
ATOM 1894 O O . LEU A 1 248 ? -0.873 2.325 2.504 1.00 97.56 248 LEU A O 1
ATOM 1898 N N . PHE A 1 249 ? -0.563 4.394 3.337 1.00 97.94 249 PHE A N 1
ATOM 1899 C CA . PHE A 1 249 ? -1.288 5.088 2.286 1.00 97.94 249 PHE A CA 1
ATOM 1900 C C . PHE A 1 249 ? -0.423 6.176 1.663 1.00 97.94 249 PHE A C 1
ATOM 1902 O O . PHE A 1 249 ? 0.448 6.746 2.316 1.00 97.94 249 PHE A O 1
ATOM 1909 N N . VAL A 1 250 ? -0.693 6.477 0.400 1.00 98.38 250 VAL A N 1
ATOM 1910 C CA . VAL A 1 250 ? -0.096 7.580 -0.344 1.00 98.38 250 VAL A CA 1
ATOM 1911 C C . VAL A 1 250 ? -1.211 8.496 -0.813 1.00 98.38 250 VAL A C 1
ATOM 1913 O O . VAL A 1 250 ? -2.160 8.021 -1.435 1.00 98.38 250 VAL A O 1
ATOM 1916 N N . THR A 1 251 ? -1.120 9.788 -0.516 1.00 97.69 251 THR A N 1
ATOM 1917 C CA . THR A 1 251 ? -2.069 10.785 -1.016 1.00 97.69 251 THR A CA 1
ATOM 1918 C C . THR A 1 251 ? -1.815 11.078 -2.494 1.00 97.69 251 THR A C 1
ATOM 1920 O O . THR A 1 251 ? -0.675 11.253 -2.912 1.00 97.69 251 THR A O 1
ATOM 1923 N N . GLU A 1 252 ? -2.867 11.161 -3.304 1.00 95.50 252 GLU A N 1
ATOM 1924 C CA . GLU A 1 252 ? -2.754 11.604 -4.706 1.00 95.50 252 GLU A CA 1
ATOM 1925 C C . GLU A 1 252 ? -2.934 13.122 -4.832 1.00 95.50 252 GLU A C 1
ATOM 1927 O O . GLU A 1 252 ? -2.275 13.774 -5.639 1.00 95.50 252 GLU A O 1
ATOM 1932 N N . LEU A 1 253 ? -3.794 13.695 -3.987 1.00 95.56 253 LEU A N 1
ATOM 1933 C CA . LEU A 1 253 ? -4.085 15.125 -3.892 1.00 95.56 253 LEU A CA 1
ATOM 1934 C C . LEU A 1 253 ? -3.930 15.610 -2.441 1.00 95.56 253 LEU A C 1
ATOM 1936 O O . LEU A 1 253 ? -3.925 14.777 -1.530 1.00 95.56 253 LEU A O 1
ATOM 1940 N N . PRO A 1 254 ? -3.831 16.934 -2.206 1.00 96.62 254 PRO A N 1
ATOM 1941 C CA . PRO A 1 254 ? -3.820 17.489 -0.856 1.00 96.62 254 PRO A CA 1
ATOM 1942 C C . PRO A 1 254 ? -5.017 17.023 -0.018 1.00 96.62 254 PRO A C 1
ATOM 1944 O O . PRO A 1 254 ? -6.163 17.021 -0.472 1.00 96.62 254 PRO A O 1
ATOM 1947 N N . ALA A 1 255 ? -4.737 16.622 1.218 1.00 94.88 255 ALA A N 1
ATOM 1948 C CA . ALA A 1 255 ? -5.673 15.998 2.139 1.00 94.88 255 ALA A CA 1
ATOM 1949 C C . ALA A 1 255 ? -5.497 16.555 3.561 1.00 94.88 255 ALA A C 1
ATOM 1951 O O .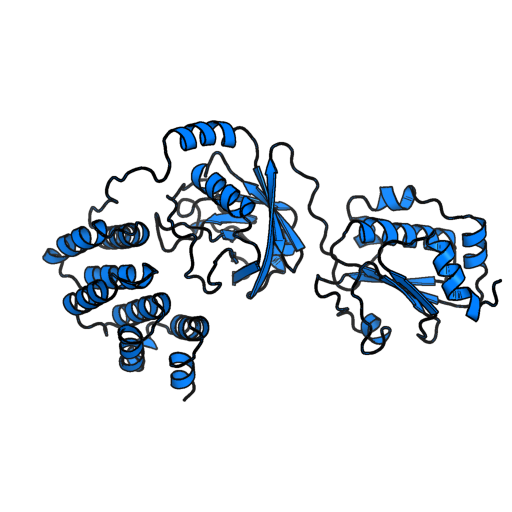 ALA A 1 255 ? -5.185 15.821 4.498 1.00 94.88 255 ALA A O 1
ATOM 1952 N N . ASP A 1 256 ? -5.755 17.853 3.734 1.00 93.00 256 ASP A N 1
ATOM 1953 C CA . ASP A 1 256 ? -5.530 18.596 4.986 1.00 93.00 256 ASP A CA 1
ATOM 1954 C C . ASP A 1 256 ? -6.150 17.946 6.227 1.00 93.00 256 ASP A C 1
ATOM 1956 O O . ASP A 1 256 ? -5.576 17.998 7.311 1.00 93.00 256 ASP A O 1
ATOM 1960 N N . ARG A 1 257 ? -7.288 17.259 6.067 1.00 93.00 257 ARG A N 1
ATOM 1961 C CA . ARG A 1 257 ? -7.964 16.512 7.143 1.00 93.00 257 ARG A CA 1
ATOM 1962 C C . ARG A 1 257 ? -7.142 15.361 7.740 1.00 93.00 257 ARG A C 1
ATOM 1964 O O . ARG A 1 257 ? -7.571 14.770 8.725 1.00 93.00 257 ARG A O 1
ATOM 1971 N N . LEU A 1 258 ? -6.033 14.976 7.110 1.00 94.56 258 LEU A N 1
ATOM 1972 C CA . LEU A 1 258 ? -5.109 13.958 7.616 1.00 94.56 258 LEU A CA 1
ATOM 1973 C C . LEU A 1 258 ? -3.972 14.579 8.446 1.00 94.56 258 LEU A C 1
ATOM 1975 O O . LEU A 1 258 ? -3.395 13.904 9.300 1.00 94.56 258 LEU A O 1
ATOM 1979 N N . THR A 1 259 ? -3.668 15.862 8.228 1.00 94.50 259 THR A N 1
ATOM 1980 C CA . THR A 1 259 ? -2.603 16.597 8.924 1.00 94.50 259 THR A CA 1
ATOM 1981 C C . THR A 1 259 ? -2.887 16.666 10.422 1.00 94.50 259 THR A C 1
ATOM 1983 O O . THR A 1 259 ? -4.000 16.973 10.839 1.00 94.50 259 THR A O 1
ATOM 1986 N N . GLY A 1 260 ? -1.887 16.339 11.247 1.00 91.62 260 GLY A N 1
ATOM 1987 C CA . GLY A 1 260 ? -2.027 16.255 12.706 1.00 91.62 260 GLY A CA 1
ATOM 1988 C C . GLY A 1 260 ? -2.821 15.047 13.228 1.00 91.62 260 GLY A C 1
ATOM 1989 O O . GLY A 1 260 ? -2.838 14.819 14.436 1.00 91.62 260 GLY A O 1
ATOM 1990 N N . HIS A 1 261 ? -3.445 14.255 12.349 1.00 92.06 261 HIS A N 1
ATOM 1991 C CA . HIS A 1 261 ? -4.240 13.077 12.719 1.00 92.06 261 HIS A CA 1
ATOM 1992 C C . HIS A 1 261 ? -3.561 11.748 12.375 1.00 92.06 261 HIS A C 1
ATOM 1994 O O . HIS A 1 261 ? -3.865 10.734 12.999 1.00 92.06 261 HIS A O 1
ATOM 2000 N N . TYR A 1 262 ? -2.653 11.756 11.401 1.00 95.44 262 TYR A N 1
ATOM 2001 C CA . TYR A 1 262 ? -1.899 10.586 10.961 1.00 95.44 262 TYR A CA 1
ATOM 2002 C C . TYR A 1 262 ? -0.398 10.867 11.027 1.00 95.44 262 TYR A C 1
ATOM 2004 O O . TYR A 1 262 ? 0.043 12.004 10.839 1.00 95.44 262 TYR A O 1
ATOM 2012 N N . THR A 1 263 ? 0.395 9.820 11.256 1.00 96.88 263 THR A N 1
ATOM 2013 C CA . THR A 1 263 ? 1.854 9.889 11.136 1.00 96.88 263 THR A CA 1
ATOM 2014 C C . THR A 1 263 ? 2.225 10.140 9.676 1.00 96.88 263 THR A C 1
ATOM 2016 O O . THR A 1 263 ? 1.964 9.291 8.820 1.00 96.88 263 THR A O 1
ATOM 2019 N N . ASN A 1 264 ? 2.825 11.298 9.391 1.00 96.31 264 ASN A N 1
ATOM 2020 C CA . ASN A 1 264 ? 3.370 11.633 8.076 1.00 96.31 264 ASN A CA 1
ATOM 2021 C C . ASN A 1 264 ? 4.762 11.004 7.958 1.00 96.31 264 ASN A C 1
ATOM 2023 O O . ASN A 1 264 ? 5.727 11.487 8.541 1.00 96.31 264 ASN A O 1
ATOM 2027 N N . LEU A 1 265 ? 4.829 9.873 7.263 1.00 97.44 265 LEU A N 1
ATOM 2028 C CA . LEU A 1 265 ? 6.012 9.028 7.185 1.00 97.44 265 LEU A CA 1
ATOM 2029 C C . LEU A 1 265 ? 7.044 9.555 6.182 1.00 97.44 265 LEU A C 1
ATOM 2031 O O . LEU A 1 265 ? 8.238 9.304 6.329 1.00 97.44 265 LEU A O 1
ATOM 2035 N N . GLY A 1 266 ? 6.592 10.204 5.111 1.00 97.44 266 GLY A N 1
ATOM 2036 C CA . GLY A 1 266 ? 7.433 10.394 3.940 1.00 97.44 266 GLY A CA 1
ATOM 2037 C C . GLY A 1 266 ? 6.771 11.128 2.786 1.00 97.44 266 GLY A C 1
ATOM 2038 O O . GLY A 1 266 ? 5.612 11.541 2.839 1.00 97.44 266 GLY A O 1
ATOM 2039 N N . GLU A 1 267 ? 7.515 11.233 1.694 1.00 97.75 267 GLU A N 1
ATOM 2040 C CA . GLU A 1 267 ? 7.031 11.748 0.414 1.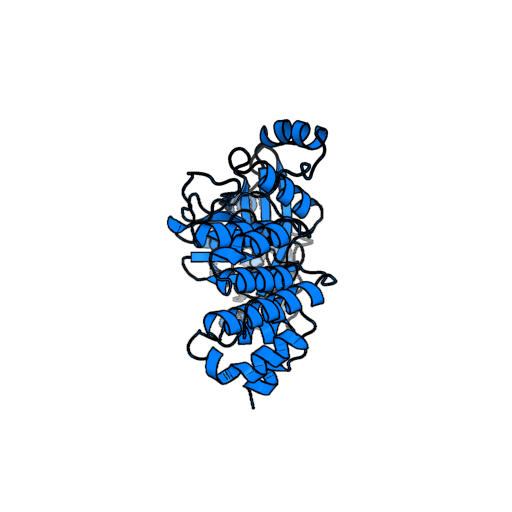00 97.75 267 GLU A CA 1
ATOM 2041 C C . GLU A 1 267 ? 7.492 10.855 -0.733 1.00 97.75 267 GLU A C 1
ATOM 2043 O O . GLU A 1 267 ? 8.625 10.371 -0.747 1.00 97.75 267 GLU A O 1
ATOM 2048 N N . VAL A 1 268 ? 6.626 10.670 -1.724 1.00 98.06 268 VAL A N 1
ATOM 2049 C CA . VAL A 1 268 ? 6.988 10.046 -2.991 1.00 98.06 268 VAL A CA 1
ATOM 2050 C C . VAL A 1 268 ? 7.714 11.059 -3.873 1.00 98.06 268 VAL A C 1
ATOM 2052 O O . VAL A 1 268 ? 7.126 12.029 -4.365 1.00 98.06 268 VAL A O 1
ATOM 2055 N N . VAL A 1 269 ? 8.998 10.805 -4.108 1.00 96.69 269 VAL A N 1
ATOM 2056 C CA . VAL A 1 269 ? 9.906 11.696 -4.852 1.00 96.69 269 VAL A CA 1
ATOM 2057 C 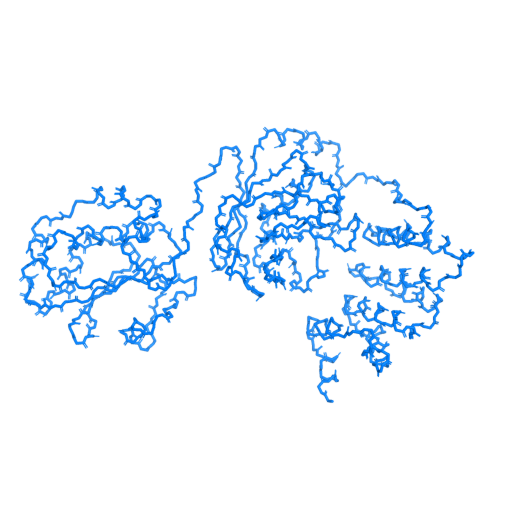C . VAL A 1 269 ? 10.143 11.248 -6.299 1.00 96.69 269 VAL A C 1
ATOM 2059 O O . VAL A 1 269 ? 10.543 12.057 -7.133 1.00 96.69 269 VAL A O 1
ATOM 2062 N N . ALA A 1 270 ? 9.844 9.987 -6.632 1.00 93.31 270 ALA A N 1
ATOM 2063 C CA . ALA A 1 270 ? 9.924 9.453 -7.994 1.00 93.31 270 ALA A CA 1
ATOM 2064 C C . ALA A 1 270 ? 8.849 8.381 -8.240 1.00 93.31 270 ALA A C 1
ATOM 2066 O O . ALA A 1 270 ? 8.418 7.711 -7.302 1.00 93.31 270 ALA A O 1
ATOM 2067 N N . GLY A 1 271 ? 8.422 8.210 -9.496 1.00 90.31 271 GLY A N 1
ATOM 2068 C CA . GLY A 1 271 ? 7.410 7.215 -9.885 1.00 90.31 271 GLY A CA 1
ATOM 2069 C C . GLY A 1 271 ? 5.974 7.569 -9.477 1.00 90.31 271 GLY A C 1
ATOM 2070 O O . GLY A 1 271 ? 5.173 6.682 -9.197 1.00 90.31 271 GLY A O 1
ATOM 2071 N N . ARG A 1 272 ? 5.622 8.861 -9.413 1.00 92.38 272 ARG A N 1
ATOM 2072 C CA . ARG A 1 272 ? 4.256 9.319 -9.069 1.00 92.38 272 ARG A CA 1
ATOM 2073 C C . ARG A 1 272 ? 3.201 8.830 -10.066 1.00 92.38 272 ARG A C 1
ATOM 2075 O O . ARG A 1 272 ? 2.085 8.503 -9.685 1.00 92.38 272 ARG A O 1
ATOM 2082 N N . ASP A 1 273 ? 3.580 8.707 -11.332 1.00 85.88 273 ASP A N 1
ATOM 2083 C CA . ASP A 1 273 ? 2.754 8.144 -12.399 1.00 85.88 273 ASP A CA 1
ATOM 2084 C C . ASP A 1 273 ? 2.422 6.660 -12.181 1.00 85.88 273 ASP A C 1
ATOM 2086 O O . ASP A 1 273 ? 1.380 6.200 -12.648 1.00 85.88 273 ASP A O 1
ATOM 2090 N N . VAL A 1 274 ? 3.264 5.917 -11.450 1.00 88.69 274 VAL A N 1
ATOM 2091 C CA . VAL A 1 274 ? 2.988 4.526 -11.061 1.00 88.69 274 VAL A CA 1
ATOM 2092 C C . VAL A 1 274 ? 1.783 4.467 -10.132 1.00 88.69 274 VAL A C 1
ATOM 2094 O O . VAL A 1 274 ? 0.904 3.633 -10.338 1.00 88.69 274 VAL A O 1
ATOM 2097 N N . LEU A 1 275 ? 1.708 5.369 -9.149 1.00 91.56 275 LEU A N 1
ATOM 2098 C CA . LEU A 1 275 ? 0.622 5.402 -8.164 1.00 91.56 275 LEU A CA 1
ATOM 2099 C C . LEU A 1 275 ? -0.737 5.618 -8.823 1.00 91.56 275 LEU A C 1
ATOM 2101 O O . LEU A 1 275 ? -1.650 4.842 -8.566 1.00 91.56 275 LEU A O 1
ATOM 2105 N N . SER A 1 276 ? -0.835 6.568 -9.758 1.00 87.50 276 SER A N 1
ATOM 2106 C CA . SER A 1 276 ? -2.074 6.830 -10.505 1.00 87.50 276 SER A CA 1
ATOM 2107 C C . SER A 1 276 ? -2.537 5.659 -11.378 1.00 87.50 276 SER A C 1
ATOM 2109 O O . SER A 1 276 ? -3.664 5.654 -11.871 1.00 87.50 276 SER A O 1
ATOM 2111 N N . ARG A 1 277 ? -1.671 4.668 -11.618 1.00 86.56 277 ARG A N 1
ATOM 2112 C CA . ARG A 1 277 ? -2.000 3.461 -12.389 1.00 86.56 277 ARG A CA 1
ATOM 2113 C C . ARG A 1 277 ? -2.395 2.293 -11.497 1.00 86.56 277 ARG A C 1
ATOM 2115 O O . ARG A 1 277 ? -2.974 1.341 -12.024 1.00 86.56 277 ARG A O 1
ATOM 2122 N N . LEU A 1 278 ? -2.054 2.329 -10.206 1.00 90.19 278 LEU A N 1
ATOM 2123 C CA . LEU A 1 278 ? -2.334 1.237 -9.280 1.00 90.19 278 LEU A CA 1
ATOM 2124 C C . LEU A 1 278 ? -3.839 1.015 -9.138 1.00 90.19 278 LEU A C 1
ATOM 2126 O O . LEU A 1 278 ? -4.653 1.936 -9.136 1.00 90.19 278 LEU A O 1
ATOM 2130 N N . ARG A 1 279 ? -4.205 -0.256 -9.028 1.00 91.19 279 ARG A N 1
ATOM 2131 C CA . ARG A 1 279 ? -5.569 -0.751 -8.894 1.00 91.19 279 ARG A CA 1
ATOM 2132 C C . ARG A 1 279 ? -5.661 -1.649 -7.673 1.00 91.19 279 ARG A C 1
ATOM 2134 O O . ARG A 1 279 ? -4.677 -2.256 -7.250 1.00 91.19 279 ARG A O 1
ATOM 2141 N N . VAL A 1 280 ? -6.876 -1.772 -7.146 1.00 93.25 280 VAL A N 1
ATOM 2142 C CA . VAL A 1 280 ? -7.176 -2.756 -6.103 1.00 93.25 280 VAL A CA 1
ATOM 2143 C C . VAL A 1 280 ? -6.786 -4.153 -6.597 1.00 93.25 280 VAL A C 1
ATOM 2145 O O . VAL A 1 280 ? -7.157 -4.554 -7.700 1.00 93.25 280 VAL A O 1
ATOM 2148 N N . GLY A 1 281 ? -6.016 -4.875 -5.784 1.00 88.69 281 GLY A N 1
ATOM 2149 C CA . GLY A 1 281 ? -5.499 -6.213 -6.076 1.00 88.69 281 GLY A CA 1
ATOM 2150 C C . GLY A 1 281 ? -4.116 -6.248 -6.733 1.00 88.69 281 GLY A C 1
ATOM 2151 O O . GLY A 1 281 ? -3.519 -7.325 -6.805 1.00 88.69 281 GLY A O 1
ATOM 2152 N N . ASP A 1 282 ? -3.567 -5.108 -7.169 1.00 90.12 282 ASP A N 1
ATOM 2153 C CA . ASP A 1 282 ? -2.170 -5.055 -7.607 1.00 90.12 282 ASP A CA 1
ATOM 2154 C C . ASP A 1 282 ? -1.230 -5.435 -6.462 1.00 90.12 282 ASP A C 1
ATOM 2156 O O . ASP A 1 282 ? -1.530 -5.214 -5.289 1.00 90.12 282 ASP A O 1
ATOM 2160 N N . ARG A 1 283 ? -0.067 -5.995 -6.801 1.00 89.56 283 ARG A N 1
ATOM 2161 C CA . ARG A 1 283 ? 0.890 -6.498 -5.811 1.00 89.56 283 ARG A CA 1
ATOM 2162 C C . ARG A 1 283 ? 2.130 -5.630 -5.705 1.00 89.56 283 ARG A C 1
ATOM 2164 O O . ARG A 1 283 ? 2.687 -5.189 -6.716 1.00 89.56 283 ARG A O 1
ATOM 2171 N N . ILE A 1 284 ? 2.596 -5.478 -4.473 1.00 94.25 284 ILE A N 1
ATOM 2172 C CA . ILE A 1 284 ? 3.965 -5.111 -4.146 1.00 94.25 284 ILE A CA 1
ATOM 2173 C C . ILE A 1 284 ? 4.811 -6.359 -4.407 1.00 94.25 284 ILE A C 1
ATOM 2175 O O . ILE A 1 284 ? 4.557 -7.426 -3.864 1.00 94.25 284 ILE A O 1
ATOM 2179 N N . VAL A 1 285 ? 5.777 -6.251 -5.308 1.00 89.31 285 VAL A N 1
ATOM 2180 C CA . VAL A 1 285 ? 6.726 -7.323 -5.625 1.00 89.31 285 VAL A CA 1
ATOM 2181 C C . VAL A 1 285 ? 7.814 -7.370 -4.562 1.00 89.31 285 VAL A C 1
ATOM 2183 O O . VAL A 1 285 ? 8.123 -8.448 -4.073 1.00 89.31 285 VAL A O 1
ATOM 2186 N N . ARG A 1 286 ? 8.379 -6.207 -4.221 1.00 91.69 286 ARG A N 1
ATOM 2187 C CA . ARG A 1 286 ? 9.338 -6.046 -3.127 1.00 91.69 286 ARG A CA 1
ATOM 2188 C C . ARG A 1 286 ? 9.439 -4.596 -2.672 1.00 91.69 286 ARG A C 1
ATOM 2190 O O . ARG A 1 286 ? 9.094 -3.691 -3.435 1.00 91.69 286 ARG A O 1
ATOM 2197 N N . VAL A 1 287 ? 10.004 -4.375 -1.490 1.00 96.31 287 VAL A N 1
ATOM 2198 C CA . VAL A 1 287 ? 10.441 -3.045 -1.038 1.00 96.31 287 VAL A CA 1
ATOM 2199 C C . VAL A 1 287 ? 11.944 -3.067 -0.786 1.00 96.31 287 VAL A C 1
ATOM 2201 O O . VAL A 1 287 ? 12.428 -3.841 0.031 1.00 96.31 287 VAL A O 1
ATOM 2204 N N . SER A 1 288 ? 12.698 -2.241 -1.509 1.00 94.94 288 SER A N 1
ATOM 2205 C CA . SER A 1 288 ? 14.152 -2.117 -1.340 1.00 94.94 288 SER A CA 1
ATOM 2206 C C . SER A 1 288 ? 14.496 -0.883 -0.512 1.00 94.94 288 SER A C 1
ATOM 2208 O O . SER A 1 288 ? 13.824 0.140 -0.620 1.00 94.94 288 SER A O 1
ATOM 2210 N N . THR A 1 289 ? 15.537 -0.976 0.310 1.00 96.94 289 THR A N 1
ATOM 2211 C CA . THR A 1 289 ? 15.944 0.078 1.243 1.00 96.94 289 THR A CA 1
ATOM 2212 C C . THR A 1 289 ? 17.301 0.662 0.834 1.00 96.94 289 THR A C 1
ATOM 2214 O O . THR A 1 289 ? 18.183 -0.060 0.368 1.00 96.94 289 THR A O 1
ATOM 2217 N N . ALA A 1 290 ? 17.483 1.978 0.971 1.00 96.88 290 ALA A N 1
ATOM 2218 C CA . ALA A 1 290 ? 18.760 2.645 0.693 1.00 96.88 290 ALA A CA 1
ATOM 2219 C C . ALA A 1 290 ? 19.018 3.834 1.629 1.00 96.88 290 ALA A C 1
ATOM 2221 O O . ALA A 1 290 ? 18.086 4.478 2.115 1.00 96.88 290 ALA A O 1
ATOM 2222 N N . ALA A 1 291 ? 20.291 4.086 1.935 1.00 96.69 291 ALA A N 1
ATOM 2223 C CA . ALA A 1 291 ? 20.720 5.039 2.954 1.00 96.69 291 ALA A CA 1
ATOM 2224 C C . ALA A 1 291 ? 21.718 6.056 2.400 1.00 96.69 291 ALA A C 1
ATOM 2226 O O . ALA A 1 291 ? 22.598 5.698 1.620 1.00 96.69 291 ALA A O 1
ATOM 2227 N N . GLY A 1 292 ? 21.633 7.293 2.884 1.00 95.81 292 GLY A N 1
ATOM 2228 C CA . GLY A 1 292 ? 22.541 8.368 2.505 1.00 95.81 292 GLY A CA 1
ATOM 2229 C C . GLY A 1 292 ? 22.085 9.037 1.221 1.00 95.81 292 GLY A C 1
ATOM 2230 O O . GLY A 1 292 ? 20.938 9.466 1.134 1.00 95.81 292 GLY A O 1
ATOM 2231 N N . THR A 1 293 ? 22.982 9.134 0.242 1.00 94.38 293 THR A N 1
ATOM 2232 C CA . THR A 1 293 ? 22.700 9.778 -1.045 1.00 94.38 293 THR A CA 1
ATOM 2233 C C . THR A 1 293 ? 21.470 9.175 -1.710 1.00 94.38 293 THR A C 1
ATOM 2235 O O . THR A 1 293 ? 21.312 7.951 -1.707 1.00 94.38 293 THR A O 1
ATOM 2238 N N . GLU A 1 294 ? 20.635 10.026 -2.311 1.00 91.75 294 GLU A N 1
ATOM 2239 C CA . GLU A 1 294 ? 19.495 9.568 -3.101 1.00 91.75 294 GLU A CA 1
ATOM 2240 C C . GLU A 1 294 ? 19.963 8.543 -4.147 1.00 91.75 294 GLU A C 1
ATOM 2242 O O . GLU A 1 294 ? 20.906 8.825 -4.896 1.00 91.75 294 GLU A O 1
ATOM 2247 N N . PRO A 1 295 ? 19.356 7.344 -4.206 1.00 90.19 295 PRO A N 1
ATOM 2248 C CA . PRO A 1 295 ? 19.733 6.366 -5.217 1.00 90.19 295 PRO A CA 1
ATOM 2249 C C . PRO A 1 295 ? 19.380 6.863 -6.634 1.00 90.19 295 PRO A C 1
ATOM 2251 O O . PRO A 1 295 ? 18.593 7.798 -6.787 1.00 90.19 295 PRO A O 1
ATOM 2254 N N . PRO A 1 296 ? 19.861 6.217 -7.707 1.00 85.19 296 PRO A N 1
ATOM 2255 C CA . PRO A 1 296 ? 19.400 6.513 -9.068 1.00 85.19 296 PRO A CA 1
ATOM 2256 C C . PRO A 1 296 ? 17.880 6.380 -9.172 1.00 85.19 296 PRO A C 1
ATOM 2258 O O . PRO A 1 296 ? 17.310 5.507 -8.513 1.00 85.19 296 PRO A O 1
ATOM 2261 N N . ARG A 1 297 ? 17.197 7.235 -9.943 1.00 80.75 297 ARG A N 1
ATOM 2262 C CA . ARG A 1 297 ? 15.729 7.186 -10.048 1.00 80.75 297 ARG A CA 1
ATOM 2263 C C . ARG A 1 297 ? 15.256 5.799 -10.498 1.00 80.75 297 ARG A C 1
ATOM 2265 O O . ARG A 1 297 ? 15.906 5.183 -11.343 1.00 80.75 297 ARG A O 1
ATOM 2272 N N . PRO A 1 298 ? 14.126 5.292 -9.967 1.00 77.69 298 PRO A N 1
ATOM 2273 C CA . PRO A 1 298 ? 13.565 4.052 -10.470 1.00 77.69 298 PRO A CA 1
ATOM 2274 C C . PRO A 1 298 ? 13.234 4.170 -11.964 1.00 77.69 298 PRO A C 1
ATOM 2276 O O . PRO A 1 298 ? 12.840 5.254 -12.406 1.00 77.69 298 PRO A O 1
ATOM 2279 N N . PRO A 1 299 ? 13.352 3.079 -12.740 1.00 72.50 299 PRO A N 1
ATOM 2280 C CA . PRO A 1 299 ? 13.115 3.150 -14.170 1.00 72.50 299 PRO A CA 1
ATOM 2281 C C . PRO A 1 299 ? 11.686 3.560 -14.519 1.00 72.50 299 PRO A C 1
ATOM 2283 O O . PRO A 1 299 ? 10.730 3.177 -13.835 1.00 72.50 299 PRO A O 1
ATOM 2286 N N . ALA A 1 300 ? 11.545 4.295 -15.622 1.00 70.75 300 ALA A N 1
ATOM 2287 C CA . ALA A 1 300 ? 10.248 4.709 -16.133 1.00 70.75 300 ALA A CA 1
ATOM 2288 C C . ALA A 1 300 ? 9.386 3.500 -16.535 1.00 70.75 300 ALA A C 1
ATOM 2290 O O . ALA A 1 300 ? 9.870 2.477 -17.036 1.00 70.75 300 ALA A O 1
ATOM 2291 N N . VAL A 1 301 ? 8.076 3.640 -16.343 1.00 71.88 301 VAL A N 1
ATOM 2292 C CA . VAL A 1 301 ? 7.091 2.656 -16.792 1.00 71.88 301 VAL A CA 1
ATOM 2293 C C . VAL A 1 301 ? 6.522 3.109 -18.125 1.00 71.88 301 VAL A C 1
ATOM 2295 O O . VAL A 1 301 ? 5.682 4.011 -18.179 1.00 71.88 301 VAL A O 1
ATOM 2298 N N . LEU A 1 302 ? 6.955 2.444 -19.186 1.00 76.69 302 LEU A N 1
ATOM 2299 C CA . LEU A 1 302 ? 6.559 2.728 -20.556 1.00 76.69 302 LEU A CA 1
ATOM 2300 C C . LEU A 1 302 ? 5.531 1.679 -20.981 1.00 76.69 302 LEU A C 1
ATOM 2302 O O . LEU A 1 302 ? 5.805 0.486 -20.883 1.00 76.69 302 LEU A O 1
ATOM 2306 N N . LEU A 1 303 ? 4.332 2.107 -21.385 1.00 75.00 303 LEU A N 1
ATOM 2307 C CA . LEU A 1 303 ? 3.219 1.218 -21.737 1.00 75.00 303 LEU A CA 1
ATOM 2308 C C . LEU A 1 303 ? 2.501 1.708 -22.988 1.00 75.00 303 LEU A C 1
ATOM 2310 O O . LEU A 1 303 ? 2.334 2.910 -23.170 1.00 75.00 303 LEU A O 1
ATOM 2314 N N . GLY A 1 304 ? 1.995 0.764 -23.780 1.00 80.12 304 GLY A N 1
ATOM 2315 C CA . GLY A 1 304 ? 1.277 1.063 -25.015 1.00 80.12 304 GLY A CA 1
ATOM 2316 C C . GLY A 1 304 ? 2.218 1.533 -26.118 1.00 80.12 304 GLY A C 1
ATOM 2317 O O . GLY A 1 304 ? 3.425 1.316 -26.039 1.00 80.12 304 GLY A O 1
ATOM 2318 N N . ARG A 1 305 ? 1.663 2.140 -27.168 1.00 87.31 305 ARG A N 1
ATOM 2319 C CA . ARG A 1 305 ? 2.453 2.650 -28.289 1.00 87.31 305 ARG A CA 1
ATOM 2320 C C . ARG A 1 305 ? 3.296 3.843 -27.851 1.00 87.31 305 ARG A C 1
ATOM 2322 O O . ARG A 1 305 ? 2.779 4.763 -27.225 1.00 87.31 305 ARG A O 1
ATOM 2329 N N . LEU A 1 306 ? 4.574 3.807 -28.203 1.00 88.81 306 LEU A N 1
ATOM 2330 C CA . LEU A 1 306 ? 5.562 4.813 -27.833 1.00 88.81 306 LEU A CA 1
ATOM 2331 C C . LEU A 1 306 ? 6.149 5.467 -29.081 1.00 88.81 306 LEU A C 1
ATOM 2333 O O . LEU A 1 306 ? 6.153 4.905 -30.178 1.00 88.81 306 LEU A O 1
ATOM 2337 N N . THR A 1 307 ? 6.699 6.653 -28.885 1.00 90.19 307 THR A N 1
ATOM 2338 C CA . THR A 1 307 ? 7.473 7.390 -29.874 1.00 90.19 307 THR A CA 1
ATOM 2339 C C . THR A 1 307 ? 8.939 7.449 -29.467 1.00 90.19 307 THR A C 1
ATOM 2341 O O . THR A 1 307 ? 9.287 7.418 -28.284 1.00 90.19 307 THR A O 1
ATOM 2344 N N . TRP A 1 308 ? 9.822 7.626 -30.450 1.00 91.31 308 TRP A N 1
ATOM 2345 C CA . TRP A 1 308 ? 11.236 7.889 -30.177 1.00 91.31 308 TRP A CA 1
ATOM 2346 C C . TRP A 1 308 ? 11.441 9.132 -29.306 1.00 91.31 308 TRP A C 1
ATOM 2348 O O . TRP A 1 308 ? 12.364 9.163 -28.506 1.00 91.31 308 TRP A O 1
ATOM 2358 N N . SER A 1 309 ? 10.567 10.138 -29.421 1.00 87.75 309 SER A N 1
ATOM 2359 C CA . SER A 1 309 ? 10.619 11.349 -28.594 1.00 87.75 309 SER A CA 1
ATOM 2360 C C . SER A 1 309 ? 10.325 11.060 -27.121 1.00 87.75 309 SER A C 1
ATOM 2362 O O . SER A 1 309 ? 10.968 11.637 -26.249 1.00 87.75 309 SER A O 1
ATOM 2364 N N . GLU A 1 310 ? 9.359 10.187 -26.832 1.00 83.94 310 GLU A N 1
ATOM 2365 C CA . GLU A 1 310 ? 9.052 9.766 -25.461 1.00 83.94 310 GLU A CA 1
ATOM 2366 C C . GLU A 1 310 ? 10.194 8.938 -24.868 1.00 83.94 310 GLU A C 1
ATOM 2368 O O . GLU A 1 310 ? 10.582 9.172 -23.726 1.00 83.94 310 GLU A O 1
ATOM 2373 N N . LEU A 1 311 ? 10.783 8.028 -25.652 1.00 86.56 311 LEU A N 1
ATOM 2374 C CA . LEU A 1 311 ? 11.946 7.249 -25.215 1.00 86.56 311 LEU A CA 1
ATOM 2375 C C . LEU A 1 311 ? 13.191 8.116 -25.018 1.00 86.56 311 LEU A C 1
ATOM 2377 O O . LEU A 1 311 ? 13.930 7.929 -24.057 1.00 86.56 311 LEU A O 1
ATOM 2381 N N . ALA A 1 312 ? 13.379 9.122 -25.871 1.00 86.69 312 ALA A N 1
ATOM 2382 C CA . ALA A 1 312 ? 14.465 10.080 -25.749 1.00 86.69 312 ALA A CA 1
ATOM 2383 C C . ALA A 1 312 ? 14.363 10.968 -24.504 1.00 86.69 312 ALA A C 1
ATOM 2385 O O . ALA A 1 312 ? 15.350 11.581 -24.115 1.00 86.69 312 ALA A O 1
ATOM 2386 N N . ALA A 1 313 ? 13.207 11.052 -23.848 1.00 83.44 313 ALA A N 1
ATOM 2387 C CA . ALA A 1 313 ? 13.097 11.743 -22.567 1.00 83.44 313 ALA A CA 1
ATOM 2388 C C . ALA A 1 313 ? 13.556 10.878 -21.375 1.00 83.44 313 ALA A C 1
ATOM 2390 O O . ALA A 1 313 ? 13.658 11.389 -20.258 1.00 83.44 313 ALA A O 1
ATOM 2391 N N . VAL A 1 314 ? 13.807 9.579 -21.584 1.00 81.69 314 VAL A N 1
ATOM 2392 C CA . VAL A 1 314 ? 14.209 8.653 -20.523 1.00 81.69 314 VAL A CA 1
ATOM 2393 C C . VAL A 1 314 ? 15.696 8.815 -20.211 1.00 81.69 314 VAL A C 1
ATOM 2395 O O . VAL A 1 314 ? 16.544 8.874 -21.099 1.00 81.69 314 VAL A O 1
ATOM 2398 N N . GLU A 1 315 ? 16.021 8.877 -18.921 1.00 77.62 315 GLU A N 1
ATOM 2399 C CA . GLU A 1 315 ? 17.396 9.012 -18.441 1.00 77.62 315 GLU A CA 1
ATOM 2400 C C . GLU A 1 315 ? 18.299 7.887 -18.982 1.00 77.62 315 GLU A C 1
ATOM 2402 O O . GLU A 1 315 ? 17.917 6.716 -19.004 1.00 77.62 315 GLU A O 1
ATOM 2407 N N . GLY A 1 316 ? 19.499 8.254 -19.440 1.00 80.88 316 GLY A N 1
ATOM 2408 C CA . GLY A 1 316 ? 20.477 7.330 -20.024 1.00 80.88 316 GLY A CA 1
ATOM 2409 C C . GLY A 1 316 ? 20.293 7.040 -21.519 1.00 80.88 316 GLY A C 1
ATOM 2410 O O . GLY A 1 316 ? 21.249 6.596 -22.149 1.00 80.88 316 GLY A O 1
ATOM 2411 N N . TRP A 1 317 ? 19.136 7.359 -22.115 1.00 89.06 317 TRP A N 1
ATOM 2412 C CA . TRP A 1 317 ? 18.850 7.069 -23.527 1.00 89.06 317 TRP A CA 1
ATOM 2413 C C . TRP A 1 317 ? 19.884 7.650 -24.496 1.00 89.06 317 TRP A C 1
ATOM 2415 O O . TRP A 1 317 ? 20.468 6.912 -25.287 1.00 89.06 317 TRP A O 1
ATOM 2425 N N . GLN A 1 318 ? 20.119 8.968 -24.444 1.00 90.31 318 GLN A N 1
ATOM 2426 C CA . GLN A 1 318 ? 21.047 9.638 -25.363 1.00 90.31 318 GLN A CA 1
ATOM 2427 C C . GLN A 1 318 ? 22.463 9.105 -25.205 1.00 90.31 318 GLN A C 1
ATOM 2429 O O . GLN A 1 318 ? 23.137 8.868 -26.200 1.00 90.31 318 GLN A O 1
ATOM 2434 N N . ALA A 1 319 ? 22.900 8.900 -23.961 1.00 91.12 319 ALA A N 1
ATOM 2435 C CA . ALA A 1 319 ? 24.242 8.415 -23.682 1.00 91.12 319 ALA A CA 1
ATOM 2436 C C . ALA A 1 319 ? 24.470 7.034 -24.311 1.00 91.12 319 ALA A C 1
ATOM 2438 O O . ALA A 1 319 ? 25.465 6.850 -25.007 1.00 91.12 319 ALA A O 1
ATOM 2439 N N . GLU A 1 320 ? 23.533 6.096 -24.134 1.00 93.25 320 GLU A N 1
ATOM 2440 C CA . GLU A 1 320 ? 23.640 4.767 -24.740 1.00 93.25 320 GLU A CA 1
ATOM 2441 C C . GLU A 1 320 ? 23.573 4.844 -26.272 1.00 93.25 320 GLU A C 1
ATOM 2443 O O . GLU A 1 320 ? 24.456 4.311 -26.947 1.00 93.25 320 GLU A O 1
ATOM 2448 N N . ARG A 1 321 ? 22.585 5.564 -26.827 1.00 94.31 321 ARG A N 1
ATOM 2449 C CA . ARG A 1 321 ? 22.394 5.718 -28.281 1.00 94.31 321 ARG A CA 1
ATOM 2450 C C . ARG A 1 321 ? 23.635 6.282 -28.964 1.00 94.31 321 ARG A C 1
ATOM 2452 O O . ARG A 1 321 ? 24.059 5.757 -29.990 1.00 94.31 321 ARG A O 1
ATOM 2459 N N . ASP A 1 322 ? 24.192 7.353 -28.411 1.00 93.19 322 ASP A N 1
ATOM 2460 C CA . ASP A 1 322 ? 25.311 8.072 -29.017 1.00 93.19 322 ASP A CA 1
ATOM 2461 C C . ASP A 1 322 ? 26.644 7.336 -28.799 1.00 93.19 322 ASP A C 1
ATOM 2463 O O . ASP A 1 322 ? 27.567 7.487 -29.600 1.00 93.19 322 ASP A O 1
ATOM 2467 N N . SER A 1 323 ? 26.748 6.513 -27.746 1.00 94.50 323 SER A N 1
ATOM 2468 C CA . SER A 1 323 ? 27.920 5.660 -27.510 1.00 94.50 323 SER A CA 1
ATOM 2469 C C . SER A 1 323 ? 28.000 4.460 -28.458 1.00 94.50 323 SER A C 1
ATOM 2471 O O . SER A 1 323 ? 29.091 3.941 -28.699 1.00 94.50 323 SER A O 1
ATOM 2473 N N . TYR A 1 324 ? 26.863 4.022 -29.005 1.00 95.00 324 TYR A N 1
ATOM 2474 C CA . TYR A 1 324 ? 26.811 2.895 -29.923 1.00 95.00 324 TYR A CA 1
ATOM 2475 C C . TYR A 1 324 ? 27.243 3.308 -31.333 1.00 95.00 324 TYR A C 1
ATOM 2477 O O . TYR A 1 324 ? 26.679 4.215 -31.951 1.00 95.00 324 TYR A O 1
ATOM 2485 N N . LEU A 1 325 ? 28.257 2.618 -31.849 1.00 94.62 325 LEU A N 1
ATOM 2486 C CA . LEU A 1 325 ? 28.811 2.834 -33.181 1.00 94.62 325 LEU A CA 1
ATOM 2487 C C . LEU A 1 325 ? 28.593 1.562 -34.007 1.00 94.62 325 LEU A C 1
ATOM 2489 O O . LEU A 1 325 ? 29.386 0.628 -33.863 1.00 94.62 325 LEU A O 1
ATOM 2493 N N . PRO A 1 326 ? 27.524 1.495 -34.821 1.00 94.31 326 PRO A N 1
ATOM 2494 C CA . PRO A 1 326 ? 27.248 0.312 -35.619 1.00 94.31 326 PRO A CA 1
ATOM 2495 C C . PRO A 1 326 ? 28.303 0.120 -36.715 1.00 94.31 326 PRO A C 1
ATOM 2497 O O . PRO A 1 326 ? 28.953 1.062 -37.181 1.00 94.31 326 PRO A O 1
ATOM 2500 N N . GLU A 1 327 ? 28.487 -1.125 -37.139 1.00 95.50 327 GLU A N 1
ATOM 2501 C CA . GLU A 1 327 ? 29.461 -1.467 -38.169 1.00 95.50 327 GLU A CA 1
ATOM 2502 C C . GLU A 1 327 ? 29.057 -0.895 -39.535 1.00 95.50 327 GLU A C 1
ATOM 2504 O O . GLU A 1 327 ? 28.075 -1.319 -40.144 1.00 95.50 327 GLU A O 1
ATOM 2509 N N . ALA A 1 328 ? 29.864 0.029 -40.067 1.00 94.00 328 ALA A N 1
ATOM 2510 C CA . ALA A 1 328 ? 29.550 0.758 -41.300 1.00 94.00 328 ALA A CA 1
ATOM 2511 C C . ALA A 1 328 ? 29.255 -0.146 -42.514 1.00 94.00 328 ALA A C 1
ATOM 2513 O O . ALA A 1 328 ? 28.404 0.186 -43.337 1.00 94.00 328 ALA A O 1
ATOM 2514 N N . ALA A 1 329 ? 29.938 -1.291 -42.636 1.00 94.50 329 ALA A N 1
ATOM 2515 C CA . ALA A 1 329 ? 29.690 -2.249 -43.717 1.00 94.50 329 ALA A CA 1
ATOM 2516 C C . ALA A 1 329 ? 28.309 -2.913 -43.586 1.00 94.50 329 ALA A C 1
ATOM 2518 O O . ALA A 1 329 ? 27.583 -3.034 -44.571 1.00 94.50 329 ALA A O 1
ATOM 2519 N N . THR A 1 330 ? 27.931 -3.279 -42.363 1.00 94.25 330 THR A N 1
ATOM 2520 C CA . THR A 1 330 ? 26.650 -3.910 -42.034 1.00 94.25 330 THR A CA 1
ATOM 2521 C C . THR A 1 330 ? 25.496 -2.918 -42.191 1.00 94.25 330 THR A C 1
ATOM 2523 O O . THR A 1 330 ? 24.466 -3.247 -42.775 1.00 94.25 330 THR A O 1
ATOM 2526 N N . VAL A 1 331 ? 25.691 -1.661 -41.778 1.00 94.38 331 VAL A N 1
ATOM 2527 C CA . VAL A 1 331 ? 24.737 -0.567 -42.024 1.00 94.38 331 VAL A CA 1
ATOM 2528 C C . VAL A 1 331 ? 24.548 -0.321 -43.521 1.00 94.38 331 VAL A C 1
ATOM 2530 O O . VAL A 1 331 ? 23.415 -0.205 -43.982 1.00 94.38 331 VAL A O 1
ATOM 2533 N N . ALA A 1 332 ? 25.632 -0.290 -44.304 1.00 92.75 332 ALA A N 1
ATOM 2534 C CA . ALA A 1 332 ? 25.547 -0.131 -45.756 1.00 92.75 332 ALA A CA 1
ATOM 2535 C C . ALA A 1 332 ? 24.798 -1.296 -46.427 1.00 92.75 332 ALA A C 1
ATOM 2537 O O . ALA A 1 332 ? 24.054 -1.079 -47.384 1.00 92.75 332 ALA A O 1
ATOM 2538 N N . GLN A 1 333 ? 24.958 -2.518 -45.912 1.00 93.75 333 GLN A N 1
ATOM 2539 C CA . GLN A 1 333 ? 24.200 -3.678 -46.368 1.00 93.75 333 GLN A CA 1
ATOM 2540 C C . GLN A 1 333 ? 22.707 -3.526 -46.050 1.00 93.75 333 GLN A C 1
ATOM 2542 O O . GLN A 1 333 ? 21.890 -3.644 -46.961 1.00 93.75 333 GLN A O 1
ATOM 2547 N N . LEU A 1 334 ? 22.342 -3.157 -44.818 1.00 93.56 334 LEU A N 1
ATOM 2548 C CA . LEU A 1 334 ? 20.949 -2.861 -44.451 1.00 93.56 334 LEU A CA 1
ATOM 2549 C C . LEU A 1 334 ? 20.337 -1.748 -45.316 1.00 93.56 334 LEU A C 1
ATOM 2551 O O . LEU A 1 334 ? 19.198 -1.872 -45.761 1.00 93.56 334 LEU A O 1
ATOM 2555 N N . ALA A 1 335 ? 21.099 -0.692 -45.612 1.00 92.31 335 ALA A N 1
ATOM 2556 C CA . ALA A 1 335 ? 20.671 0.403 -46.486 1.00 92.31 335 ALA A CA 1
ATOM 2557 C C . ALA A 1 335 ? 20.458 -0.034 -47.947 1.00 92.31 335 ALA A C 1
ATOM 2559 O O . ALA A 1 335 ? 19.726 0.622 -48.691 1.00 92.31 335 ALA A O 1
ATOM 2560 N N . SER A 1 336 ? 21.074 -1.146 -48.366 1.00 92.38 336 SER A N 1
ATOM 2561 C CA . SER A 1 336 ? 20.930 -1.711 -49.712 1.00 92.38 336 SER A CA 1
ATOM 2562 C C . SER A 1 336 ? 19.684 -2.582 -49.903 1.00 92.38 336 SER A C 1
ATOM 2564 O O . SER A 1 336 ? 19.432 -3.014 -51.029 1.00 92.38 336 SER A O 1
ATOM 2566 N N . ALA A 1 337 ? 18.906 -2.822 -48.841 1.00 91.62 337 ALA A N 1
ATOM 2567 C CA . ALA A 1 337 ? 17.723 -3.672 -48.895 1.00 91.62 337 ALA A CA 1
ATOM 2568 C C . ALA A 1 337 ? 16.699 -3.182 -49.936 1.00 91.62 337 ALA A C 1
ATOM 2570 O O . ALA A 1 337 ? 16.391 -1.985 -50.040 1.00 91.62 337 ALA A O 1
ATOM 2571 N N . ALA A 1 338 ? 16.169 -4.116 -50.722 1.00 89.44 338 ALA A N 1
ATOM 2572 C CA . ALA A 1 338 ? 15.175 -3.843 -51.749 1.00 89.44 338 ALA A CA 1
ATOM 2573 C C . ALA A 1 338 ? 13.764 -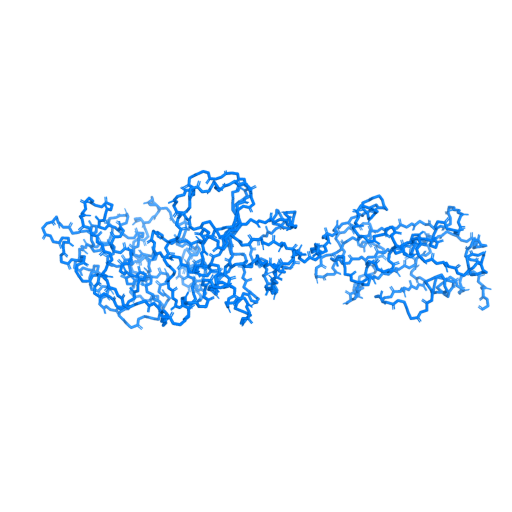3.696 -51.158 1.00 89.44 338 ALA A C 1
ATOM 2575 O O . ALA A 1 338 ? 12.978 -2.867 -51.645 1.00 89.44 338 ALA A O 1
ATOM 2576 N N . GLY A 1 339 ? 13.459 -4.484 -50.124 1.00 88.12 339 GLY A N 1
ATOM 2577 C CA . GLY A 1 339 ? 12.161 -4.558 -49.468 1.00 88.12 339 GLY A CA 1
ATOM 2578 C C . GLY A 1 339 ? 11.845 -3.385 -48.541 1.00 88.12 339 GLY A C 1
ATOM 2579 O O . GLY A 1 339 ? 12.660 -2.494 -48.295 1.00 88.12 339 GLY A O 1
ATOM 2580 N N . ARG A 1 340 ? 10.614 -3.383 -48.024 1.00 91.75 340 ARG A N 1
ATOM 2581 C CA . ARG A 1 340 ? 10.216 -2.576 -46.867 1.00 91.75 340 ARG A CA 1
ATOM 2582 C C . ARG A 1 340 ? 9.928 -3.505 -45.700 1.00 91.75 340 ARG A C 1
ATOM 2584 O O . ARG A 1 340 ? 9.291 -4.541 -45.872 1.00 91.75 340 ARG A O 1
ATOM 2591 N N . TYR A 1 341 ? 10.378 -3.099 -44.526 1.00 93.44 341 TYR A N 1
ATOM 2592 C CA . TYR A 1 341 ? 10.370 -3.904 -43.320 1.00 93.44 341 TYR A CA 1
ATOM 2593 C C . TYR A 1 341 ? 9.746 -3.140 -42.173 1.00 93.44 341 TYR A C 1
ATOM 2595 O O . TYR A 1 341 ? 9.925 -1.928 -42.030 1.00 93.44 341 TYR A O 1
ATOM 2603 N N . LYS A 1 342 ? 9.050 -3.876 -41.315 1.00 92.69 342 LYS A N 1
ATOM 2604 C CA . LYS A 1 342 ? 8.522 -3.353 -40.064 1.00 92.69 342 LYS A CA 1
ATOM 2605 C C . LYS A 1 342 ? 9.304 -3.944 -38.904 1.00 92.69 342 LYS A C 1
ATOM 2607 O O . LYS A 1 342 ? 9.368 -5.159 -38.748 1.00 92.69 342 LYS A O 1
ATOM 2612 N N . VAL A 1 343 ? 9.880 -3.078 -38.081 1.00 93.12 343 VAL A N 1
ATOM 2613 C CA . VAL A 1 343 ? 10.603 -3.459 -36.869 1.00 93.12 343 VAL A CA 1
ATOM 2614 C C . VAL A 1 343 ? 9.736 -3.130 -35.666 1.00 93.12 343 VAL A C 1
ATOM 2616 O O . VAL A 1 343 ? 9.490 -1.964 -35.369 1.00 93.12 343 VAL A O 1
ATOM 2619 N N . VAL A 1 344 ? 9.261 -4.152 -34.963 1.00 92.25 344 VAL A N 1
ATOM 2620 C CA . VAL A 1 344 ? 8.448 -3.981 -33.757 1.00 92.25 344 VAL A CA 1
ATOM 2621 C C . VAL A 1 344 ? 9.327 -4.218 -32.537 1.00 92.25 344 VAL A C 1
ATOM 2623 O O . VAL A 1 344 ? 9.698 -5.355 -32.261 1.00 92.25 344 VAL A O 1
ATOM 2626 N N . ALA A 1 345 ? 9.640 -3.169 -31.779 1.00 92.00 345 ALA A N 1
ATOM 2627 C CA . ALA A 1 345 ? 10.341 -3.300 -30.506 1.00 92.00 345 ALA A CA 1
ATOM 2628 C C . ALA A 1 345 ? 9.337 -3.297 -29.352 1.00 92.00 345 ALA A C 1
ATOM 2630 O O . ALA A 1 345 ? 8.689 -2.286 -29.071 1.00 92.00 345 ALA A O 1
ATOM 2631 N N . VAL A 1 346 ? 9.225 -4.433 -28.669 1.00 90.12 346 VAL A N 1
ATOM 2632 C CA . VAL A 1 346 ? 8.402 -4.580 -27.471 1.00 90.12 346 VAL A CA 1
ATOM 2633 C C . VAL A 1 346 ? 9.300 -4.526 -26.242 1.00 90.12 346 VAL A C 1
ATOM 2635 O O . VAL A 1 346 ? 10.177 -5.370 -26.086 1.00 90.12 346 VAL A O 1
ATOM 2638 N N . LEU A 1 347 ? 9.098 -3.548 -25.363 1.00 88.12 347 LEU A N 1
ATOM 2639 C CA . LEU A 1 347 ? 9.953 -3.276 -24.202 1.00 88.12 347 LEU A CA 1
ATOM 2640 C C . LEU A 1 347 ? 9.167 -3.298 -22.888 1.00 88.12 347 LEU A C 1
ATOM 2642 O O . LEU A 1 347 ? 7.987 -2.969 -22.856 1.00 88.12 347 LEU A O 1
ATOM 2646 N N . GLY A 1 348 ? 9.813 -3.707 -21.796 1.00 77.81 348 GLY A N 1
ATOM 2647 C CA . GLY A 1 348 ? 9.188 -3.753 -20.469 1.00 77.81 348 GLY A CA 1
ATOM 2648 C C . GLY A 1 348 ? 9.268 -2.427 -19.710 1.00 77.81 348 GLY A C 1
ATOM 2649 O O . GLY A 1 348 ? 9.644 -1.392 -20.259 1.00 77.81 348 GLY A O 1
ATOM 2650 N N . THR A 1 349 ? 9.020 -2.477 -18.392 1.00 67.06 349 THR A N 1
ATOM 2651 C CA . THR A 1 349 ? 9.578 -1.475 -17.458 1.00 67.06 349 THR A CA 1
ATOM 2652 C C . THR A 1 349 ? 11.049 -1.309 -17.785 1.00 67.06 349 THR A C 1
ATOM 2654 O O . THR A 1 349 ? 11.718 -2.337 -17.797 1.00 67.06 349 THR A O 1
ATOM 2657 N N . TRP A 1 350 ? 11.502 -0.080 -18.052 1.00 70.81 350 TRP A N 1
ATOM 2658 C CA . TRP A 1 350 ? 12.800 0.268 -18.642 1.00 70.81 350 TRP A CA 1
ATOM 2659 C C . TRP A 1 350 ? 14.002 -0.374 -17.928 1.00 70.81 350 TRP A C 1
ATOM 2661 O O . TRP A 1 350 ? 14.693 0.238 -17.122 1.00 70.81 350 TRP A O 1
ATOM 2671 N N . CYS A 1 351 ? 14.204 -1.664 -18.156 1.00 70.62 351 CYS A N 1
ATOM 2672 C CA . CYS A 1 351 ? 15.227 -2.471 -17.520 1.00 70.62 351 CYS A CA 1
ATOM 2673 C C . CYS A 1 351 ? 16.554 -2.253 -18.235 1.00 70.62 351 CYS A C 1
ATOM 2675 O O . CYS A 1 351 ? 16.584 -1.673 -19.316 1.00 70.62 351 CYS A O 1
ATOM 2677 N N . GLU A 1 352 ? 17.637 -2.754 -17.648 1.00 78.81 352 GLU A N 1
ATOM 2678 C CA . GLU A 1 352 ? 18.984 -2.657 -18.218 1.00 78.81 352 GLU A CA 1
ATOM 2679 C C . GLU A 1 352 ? 19.027 -3.075 -19.696 1.00 78.81 352 GLU A C 1
ATOM 2681 O O . GLU A 1 352 ? 19.555 -2.341 -20.523 1.00 78.81 352 GLU A O 1
ATOM 2686 N N . ASP A 1 353 ? 18.363 -4.176 -20.059 1.00 84.56 353 ASP A N 1
ATOM 2687 C CA . ASP A 1 353 ? 18.324 -4.641 -21.448 1.00 84.56 353 ASP A CA 1
ATOM 2688 C C . ASP A 1 353 ? 17.529 -3.712 -22.371 1.00 84.56 353 ASP A C 1
ATOM 2690 O O . ASP A 1 353 ? 17.945 -3.450 -23.496 1.00 84.56 353 ASP A O 1
ATOM 2694 N N . SER A 1 354 ? 16.405 -3.155 -21.901 1.00 85.94 354 SER A N 1
ATOM 2695 C CA . SER A 1 354 ? 15.609 -2.206 -22.699 1.00 85.94 354 SER A CA 1
ATOM 2696 C C . SER A 1 354 ? 16.346 -0.879 -22.866 1.00 85.94 354 SER A C 1
ATOM 2698 O O . SER A 1 354 ? 16.362 -0.314 -23.958 1.00 85.94 354 SER A O 1
ATOM 2700 N N . ALA A 1 355 ? 16.997 -0.422 -21.796 1.00 85.31 355 ALA A N 1
ATOM 2701 C CA . ALA A 1 355 ? 17.835 0.766 -21.783 1.00 85.31 355 ALA A CA 1
ATOM 2702 C C . ALA A 1 355 ? 19.072 0.615 -22.676 1.00 85.31 355 ALA A C 1
ATOM 2704 O O . ALA A 1 355 ? 19.593 1.627 -23.128 1.00 85.31 355 ALA A O 1
ATOM 2705 N N . ARG A 1 356 ? 19.513 -0.621 -22.944 1.00 88.31 356 ARG A N 1
ATOM 2706 C CA . ARG A 1 356 ? 20.645 -0.929 -23.817 1.00 88.31 356 ARG A CA 1
ATOM 2707 C C . ARG A 1 356 ? 20.234 -1.114 -25.277 1.00 88.31 356 ARG A C 1
ATOM 2709 O O . ARG A 1 356 ? 20.714 -0.387 -26.136 1.00 88.31 356 ARG A O 1
ATOM 2716 N N . GLU A 1 357 ? 19.348 -2.060 -25.587 1.00 91.75 357 GLU A N 1
ATOM 2717 C CA . GLU A 1 357 ? 19.106 -2.453 -26.987 1.00 91.75 357 GLU A CA 1
ATOM 2718 C C . GLU A 1 357 ? 18.207 -1.485 -27.764 1.00 91.75 357 GLU A C 1
ATOM 2720 O O . GLU A 1 357 ? 18.392 -1.290 -28.964 1.00 91.75 357 GLU A O 1
ATOM 2725 N N . VAL A 1 358 ? 17.227 -0.854 -27.113 1.00 92.19 358 VAL A N 1
ATOM 2726 C CA . VAL A 1 358 ? 16.267 0.018 -27.808 1.00 92.19 358 VAL A CA 1
ATOM 2727 C C . VAL A 1 358 ? 16.912 1.325 -28.318 1.00 92.19 358 VAL A C 1
ATOM 2729 O O . VAL A 1 358 ? 16.650 1.687 -29.469 1.00 92.19 358 VAL A O 1
ATOM 2732 N N . PRO A 1 359 ? 17.791 2.024 -27.564 1.00 93.69 359 PRO A N 1
ATOM 2733 C CA . PRO A 1 359 ? 18.523 3.164 -28.125 1.00 93.69 359 PRO A CA 1
ATOM 2734 C C . PRO A 1 359 ? 19.503 2.762 -29.237 1.00 93.69 359 PRO A C 1
ATOM 2736 O O . PRO A 1 359 ? 19.658 3.502 -30.211 1.00 93.69 359 PRO A O 1
ATOM 2739 N N . ARG A 1 360 ? 20.118 1.573 -29.149 1.00 94.12 360 ARG A N 1
ATOM 2740 C CA . ARG A 1 360 ? 20.970 1.021 -30.220 1.00 94.12 360 ARG A CA 1
ATOM 2741 C C . ARG A 1 360 ? 20.179 0.749 -31.490 1.00 94.12 360 ARG A C 1
ATOM 2743 O O . ARG A 1 360 ? 20.651 1.076 -32.575 1.00 94.12 360 ARG A O 1
ATOM 2750 N N . LEU A 1 361 ? 18.955 0.234 -31.361 1.00 94.38 361 LEU A N 1
ATOM 2751 C CA . LEU A 1 361 ? 18.044 0.078 -32.492 1.00 94.38 361 LEU A CA 1
ATOM 2752 C C . LEU A 1 361 ? 17.800 1.415 -33.182 1.00 94.38 361 LEU A C 1
ATOM 2754 O O . LEU A 1 361 ? 17.952 1.496 -34.398 1.00 94.38 361 LEU A O 1
ATOM 2758 N N . GLN A 1 362 ? 17.480 2.468 -32.421 1.00 94.50 362 GLN A N 1
ATOM 2759 C CA . GLN A 1 362 ? 17.309 3.794 -33.012 1.00 94.50 362 GLN A CA 1
ATOM 2760 C C . GLN A 1 362 ? 18.575 4.233 -33.754 1.00 94.50 362 GLN A C 1
ATOM 2762 O O . GLN A 1 362 ? 18.488 4.701 -34.884 1.00 94.50 362 GLN A O 1
ATOM 2767 N N . ARG A 1 363 ? 19.751 4.042 -33.142 1.00 94.94 363 ARG A N 1
ATOM 2768 C CA . ARG A 1 363 ? 21.034 4.417 -33.741 1.00 94.94 363 ARG A CA 1
ATOM 2769 C C . ARG A 1 363 ? 21.274 3.732 -35.085 1.00 94.94 363 ARG A C 1
ATOM 2771 O O . ARG A 1 363 ? 21.655 4.411 -36.032 1.00 94.94 363 ARG A O 1
ATOM 2778 N N . VAL A 1 364 ? 21.034 2.422 -35.169 1.00 94.19 364 VAL A N 1
ATOM 2779 C CA . VAL A 1 364 ? 21.157 1.654 -36.419 1.00 94.19 364 VAL A CA 1
ATOM 2780 C C . VAL A 1 364 ? 20.183 2.186 -37.467 1.00 94.19 364 VAL A C 1
ATOM 2782 O O . VAL A 1 364 ? 20.590 2.492 -38.583 1.00 94.19 364 VAL A O 1
ATOM 2785 N N . LEU A 1 365 ? 18.906 2.345 -37.107 1.00 93.25 365 LEU A N 1
ATOM 2786 C CA . LEU A 1 365 ? 17.872 2.797 -38.041 1.00 93.25 365 LEU A CA 1
ATOM 2787 C C . LEU A 1 365 ? 18.120 4.224 -38.556 1.00 93.25 365 LEU A C 1
ATOM 2789 O O . LEU A 1 365 ? 17.880 4.491 -39.733 1.00 93.25 365 LEU A O 1
ATOM 2793 N N . ASP A 1 366 ? 18.646 5.114 -37.712 1.00 92.31 366 ASP A N 1
ATOM 2794 C CA . ASP A 1 366 ? 19.031 6.472 -38.105 1.00 92.31 366 ASP A CA 1
ATOM 2795 C C . ASP A 1 366 ? 20.173 6.468 -39.143 1.00 92.31 366 ASP A C 1
ATOM 2797 O O . ASP A 1 366 ? 20.202 7.327 -40.026 1.00 92.31 366 ASP A O 1
ATOM 2801 N N . GLU A 1 367 ? 21.110 5.513 -39.066 1.00 91.62 367 GLU A N 1
ATOM 2802 C CA . GLU A 1 367 ? 22.238 5.411 -40.007 1.00 91.62 367 GLU A CA 1
ATOM 2803 C C . GLU A 1 367 ? 21.903 4.693 -41.319 1.00 91.62 367 GLU A C 1
ATOM 2805 O O . GLU A 1 367 ? 22.491 5.008 -42.353 1.00 91.62 367 GLU A O 1
ATOM 2810 N N . VAL A 1 368 ? 20.943 3.765 -41.307 1.00 89.19 368 VAL A N 1
ATOM 2811 C CA . VAL A 1 368 ? 20.492 3.036 -42.507 1.00 89.19 368 VAL A CA 1
ATOM 2812 C C . VAL A 1 368 ? 19.843 3.968 -43.549 1.00 89.19 368 VAL A C 1
ATOM 2814 O O . VAL A 1 368 ? 19.765 3.602 -44.718 1.00 89.19 368 VAL A O 1
ATOM 2817 N N . ALA A 1 369 ? 19.448 5.188 -43.154 1.00 66.06 369 ALA A N 1
ATOM 2818 C CA . ALA A 1 369 ? 19.029 6.299 -44.016 1.00 66.06 369 ALA A CA 1
ATOM 2819 C C . ALA A 1 369 ? 18.073 5.899 -45.169 1.00 66.06 369 ALA A C 1
ATOM 2821 O O . ALA A 1 369 ? 18.485 5.726 -46.314 1.00 66.06 369 ALA A O 1
ATOM 2822 N N . GLY A 1 370 ? 16.764 5.819 -44.896 1.00 68.81 370 GLY A N 1
ATOM 2823 C CA . GLY A 1 370 ? 15.741 5.559 -45.921 1.00 68.81 370 GLY A CA 1
ATOM 2824 C C . GLY A 1 370 ? 14.347 5.277 -45.352 1.00 68.81 370 GLY A C 1
ATOM 2825 O O . GLY A 1 370 ? 14.167 5.206 -44.142 1.00 68.81 370 GLY A O 1
ATOM 2826 N N . ASP A 1 371 ? 13.353 5.080 -46.225 1.00 78.69 371 ASP A N 1
ATOM 2827 C CA . ASP A 1 371 ? 11.974 4.674 -45.880 1.00 78.69 371 ASP A CA 1
ATOM 2828 C C . ASP A 1 371 ? 11.803 3.141 -45.819 1.00 78.69 371 ASP A C 1
ATOM 2830 O O . ASP A 1 371 ? 10.689 2.620 -45.902 1.00 78.69 371 ASP A O 1
ATOM 2834 N N . ARG A 1 372 ? 12.921 2.409 -45.718 1.00 87.12 372 ARG A N 1
ATOM 2835 C CA . ARG A 1 372 ? 12.966 0.940 -45.761 1.00 87.12 372 ARG A CA 1
ATOM 2836 C C . ARG A 1 372 ? 12.491 0.291 -44.475 1.00 87.12 372 ARG A C 1
ATOM 2838 O O . ARG A 1 372 ? 11.911 -0.784 -44.539 1.00 87.12 372 ARG A O 1
ATOM 2845 N N . PHE A 1 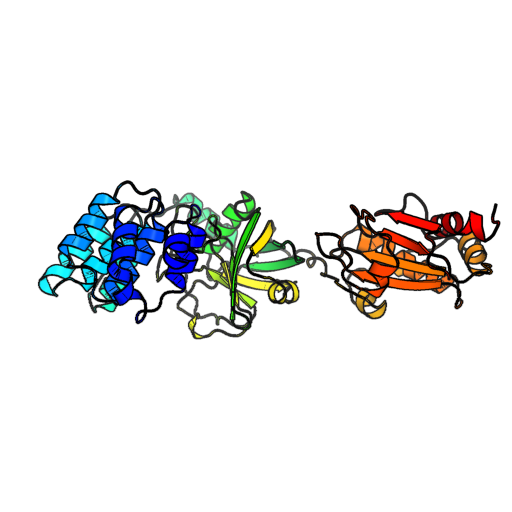373 ? 12.724 0.934 -43.336 1.00 91.25 373 PHE A N 1
ATOM 2846 C CA . PHE A 1 373 ? 12.383 0.397 -42.027 1.00 91.25 373 PHE A CA 1
ATOM 2847 C C . PHE A 1 373 ? 11.364 1.299 -41.339 1.00 91.25 373 PHE A C 1
ATOM 2849 O O . PHE A 1 373 ? 11.639 2.459 -41.036 1.00 91.25 373 PHE A O 1
ATOM 2856 N N . GLU A 1 374 ? 10.188 0.750 -41.063 1.00 91.56 374 GLU A N 1
ATOM 2857 C CA . GLU A 1 374 ? 9.195 1.361 -40.186 1.00 91.56 374 GLU A CA 1
ATOM 2858 C C . GLU A 1 374 ? 9.358 0.777 -38.780 1.00 91.56 374 GLU A C 1
ATOM 2860 O O . GLU A 1 374 ? 9.166 -0.421 -38.579 1.00 91.56 374 GLU A O 1
ATOM 2865 N N . ALA A 1 375 ? 9.692 1.609 -37.794 1.00 92.12 375 ALA A N 1
ATOM 2866 C CA . ALA A 1 375 ? 9.778 1.169 -36.406 1.00 92.12 375 ALA A CA 1
ATOM 2867 C C . ALA A 1 375 ? 8.466 1.410 -35.650 1.00 92.12 375 ALA A C 1
ATOM 2869 O O . ALA A 1 375 ? 7.931 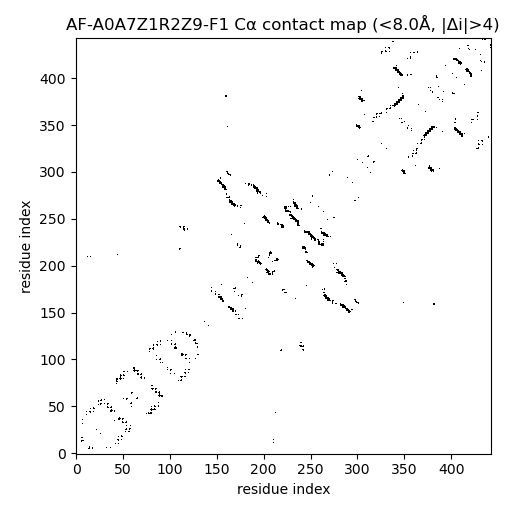2.520 -35.645 1.00 92.12 375 ALA A O 1
ATOM 2870 N N . VAL A 1 376 ? 7.990 0.386 -34.943 1.00 91.62 376 VAL A N 1
ATOM 2871 C CA . VAL A 1 376 ? 6.859 0.465 -34.016 1.00 91.62 376 VAL A CA 1
ATOM 2872 C C . VAL A 1 376 ? 7.341 0.083 -32.623 1.00 91.62 376 VAL A C 1
ATOM 2874 O O . VAL A 1 376 ? 7.917 -0.983 -32.423 1.00 91.62 376 VAL A O 1
ATOM 2877 N N . LEU A 1 377 ? 7.108 0.958 -31.650 1.00 92.12 377 LEU A N 1
ATOM 2878 C CA . LEU A 1 377 ? 7.576 0.791 -30.277 1.00 92.12 377 LEU A CA 1
ATOM 2879 C C . LEU A 1 377 ? 6.383 0.536 -29.367 1.00 92.12 377 LEU A C 1
ATOM 2881 O O . LEU A 1 377 ? 5.421 1.308 -29.391 1.00 92.12 377 LEU A O 1
ATOM 2885 N N . VAL A 1 378 ? 6.451 -0.515 -28.553 1.00 90.00 378 VAL A N 1
ATOM 2886 C CA . VAL A 1 378 ? 5.387 -0.840 -27.600 1.00 90.00 378 VAL A CA 1
ATOM 2887 C C . VAL A 1 378 ? 5.953 -1.162 -26.229 1.00 90.00 378 VAL A C 1
ATOM 2889 O O . VAL A 1 378 ? 6.742 -2.086 -26.064 1.00 90.00 378 VAL A O 1
ATOM 2892 N N . GLY A 1 379 ? 5.494 -0.421 -25.228 1.00 87.56 379 GLY A N 1
ATOM 2893 C CA . GLY A 1 379 ? 5.727 -0.718 -23.825 1.00 87.56 379 GLY A CA 1
ATOM 2894 C C . GLY A 1 379 ? 4.741 -1.754 -23.285 1.00 87.56 379 GLY A C 1
ATOM 2895 O O . GLY A 1 379 ? 3.532 -1.651 -23.515 1.00 87.56 379 GLY A O 1
ATOM 2896 N N . VAL A 1 380 ? 5.232 -2.726 -22.523 1.00 82.81 380 VAL A N 1
ATOM 2897 C CA . VAL A 1 380 ? 4.428 -3.740 -21.832 1.00 82.81 380 VAL A CA 1
ATOM 2898 C C . VAL A 1 380 ? 4.716 -3.744 -20.336 1.00 82.81 380 VAL A C 1
ATOM 2900 O O . VAL A 1 380 ? 5.802 -3.392 -19.874 1.00 82.81 380 VAL A O 1
ATOM 2903 N N . ASP A 1 381 ? 3.722 -4.154 -19.552 1.00 73.06 381 ASP A N 1
ATOM 2904 C CA . ASP A 1 381 ? 3.896 -4.327 -18.113 1.00 73.06 381 ASP A CA 1
ATOM 2905 C C . ASP A 1 381 ? 4.602 -5.661 -17.800 1.00 73.06 381 ASP A C 1
ATOM 2907 O O . ASP A 1 381 ? 5.055 -6.395 -18.684 1.00 73.06 381 ASP A O 1
ATOM 2911 N N . ARG A 1 382 ? 4.687 -6.017 -16.514 1.00 68.88 382 ARG A N 1
ATOM 2912 C CA . ARG A 1 382 ? 5.304 -7.279 -16.078 1.00 68.88 382 ARG A CA 1
ATOM 2913 C C . ARG A 1 382 ? 4.600 -8.542 -16.587 1.00 68.88 382 ARG A C 1
ATOM 2915 O O . ARG A 1 382 ? 5.204 -9.609 -16.518 1.00 68.88 382 ARG A O 1
ATOM 2922 N N . THR A 1 383 ? 3.369 -8.448 -17.097 1.00 71.38 383 THR A N 1
ATOM 2923 C CA . THR A 1 383 ? 2.683 -9.574 -17.750 1.00 71.38 383 THR A CA 1
ATOM 2924 C C . THR A 1 383 ? 3.219 -9.852 -19.151 1.00 71.38 383 THR A C 1
ATOM 2926 O O . THR A 1 383 ? 2.937 -10.922 -19.688 1.00 71.38 383 THR A O 1
ATOM 2929 N N . LYS A 1 384 ? 3.995 -8.916 -19.725 1.00 78.25 384 LYS A N 1
ATOM 2930 C CA . LYS A 1 384 ? 4.611 -9.016 -21.055 1.00 78.25 384 LYS A CA 1
ATOM 2931 C C . LYS A 1 384 ? 3.587 -9.259 -22.168 1.00 78.25 384 LYS A C 1
ATOM 2933 O O . LYS A 1 384 ? 3.878 -9.899 -23.172 1.00 78.25 384 LYS A O 1
ATOM 2938 N N . ARG A 1 385 ? 2.368 -8.747 -21.990 1.00 79.69 385 ARG A N 1
ATOM 2939 C CA . ARG A 1 385 ? 1.304 -8.813 -22.995 1.00 79.69 385 ARG A CA 1
ATOM 2940 C C . ARG A 1 385 ? 1.209 -7.497 -23.748 1.00 79.69 385 ARG A C 1
ATOM 2942 O O . ARG A 1 385 ? 1.096 -6.438 -23.135 1.00 79.69 385 ARG A O 1
ATOM 2949 N N . VAL A 1 386 ? 1.202 -7.585 -25.073 1.00 81.44 386 VAL A N 1
ATOM 2950 C CA . VAL A 1 386 ? 0.920 -6.448 -25.949 1.00 81.44 386 VAL A CA 1
ATOM 2951 C C . VAL A 1 386 ? -0.581 -6.184 -25.941 1.00 81.44 386 VAL A C 1
ATOM 2953 O O . VAL A 1 386 ? -1.376 -7.061 -26.268 1.00 81.44 386 VAL A O 1
ATOM 2956 N N . THR A 1 387 ? -0.967 -4.980 -25.528 1.00 76.06 387 THR A N 1
ATOM 2957 C CA . THR A 1 387 ? -2.367 -4.527 -25.500 1.00 76.06 387 THR A CA 1
ATOM 2958 C C . THR A 1 387 ? -2.720 -3.604 -26.664 1.00 76.06 387 THR A C 1
ATOM 2960 O O . THR A 1 387 ? -3.897 -3.318 -26.873 1.00 76.06 387 THR A O 1
ATOM 2963 N N . ASP A 1 388 ? -1.721 -3.143 -27.421 1.00 83.44 388 ASP A N 1
ATOM 2964 C CA . ASP A 1 388 ? -1.921 -2.386 -28.654 1.00 83.44 388 ASP A CA 1
ATOM 2965 C C . ASP A 1 388 ? -2.493 -3.306 -29.740 1.00 83.44 388 ASP A C 1
ATOM 2967 O O . ASP A 1 388 ? -1.914 -4.349 -30.032 1.00 83.44 388 ASP A O 1
ATOM 2971 N N . ALA A 1 389 ? -3.643 -2.945 -30.314 1.00 80.50 389 ALA A N 1
ATOM 2972 C CA . ALA A 1 389 ? -4.374 -3.816 -31.232 1.00 80.50 389 ALA A CA 1
ATOM 2973 C C . ALA A 1 389 ? -3.664 -4.012 -32.582 1.00 80.50 389 ALA A C 1
ATOM 2975 O O . ALA A 1 389 ? -3.757 -5.094 -33.157 1.00 80.50 389 ALA A O 1
ATOM 2976 N N . GLU A 1 390 ? -2.952 -2.995 -33.080 1.00 79.38 390 GLU A N 1
ATOM 2977 C CA . GLU A 1 390 ? -2.218 -3.088 -34.347 1.00 79.38 390 GLU A CA 1
ATOM 2978 C C . GLU A 1 390 ? -1.005 -3.996 -34.186 1.00 79.38 390 GLU A C 1
ATOM 2980 O O . GLU A 1 390 ? -0.763 -4.867 -35.018 1.00 79.38 390 GLU A O 1
ATOM 2985 N N . VAL A 1 391 ? -0.271 -3.843 -33.083 1.00 80.88 391 VAL A N 1
ATOM 2986 C CA . VAL A 1 391 ? 0.888 -4.693 -32.805 1.00 80.88 391 VAL A CA 1
ATOM 2987 C C . VAL A 1 391 ? 0.470 -6.101 -32.400 1.00 80.88 391 VAL A C 1
ATOM 2989 O O . VAL A 1 391 ? 1.088 -7.064 -32.842 1.00 80.88 391 VAL A O 1
ATOM 2992 N N . ALA A 1 392 ? -0.611 -6.255 -31.635 1.00 82.75 392 ALA A N 1
ATOM 2993 C CA . ALA A 1 392 ? -1.160 -7.569 -31.318 1.00 82.75 392 ALA A CA 1
ATOM 2994 C C . ALA A 1 392 ? -1.607 -8.328 -32.577 1.00 82.75 392 ALA A C 1
ATOM 2996 O O . ALA A 1 392 ? -1.445 -9.537 -32.621 1.00 82.75 392 ALA A O 1
ATOM 2997 N N . ALA A 1 393 ? -2.112 -7.642 -33.609 1.00 82.88 393 ALA A N 1
ATOM 2998 C CA . ALA A 1 393 ? -2.473 -8.275 -34.878 1.00 82.88 393 ALA A CA 1
ATOM 2999 C C . ALA A 1 393 ? -1.257 -8.752 -35.697 1.00 82.88 393 ALA A C 1
ATOM 3001 O O . ALA A 1 393 ? -1.398 -9.661 -36.512 1.00 82.88 393 ALA A O 1
ATOM 3002 N N . LEU A 1 394 ? -0.079 -8.150 -35.490 1.00 78.25 394 LEU A N 1
ATOM 3003 C CA . LEU A 1 394 ? 1.179 -8.578 -36.116 1.00 78.25 394 LEU A CA 1
ATOM 3004 C C . LEU A 1 394 ? 1.816 -9.774 -35.400 1.00 78.25 394 LEU A C 1
ATOM 3006 O O . LEU A 1 394 ? 2.580 -10.515 -36.009 1.00 78.25 394 LEU A O 1
ATOM 3010 N N . LEU A 1 395 ? 1.527 -9.958 -34.111 1.00 79.69 395 LEU A N 1
ATOM 3011 C CA . LEU A 1 395 ? 2.050 -11.061 -33.311 1.00 79.69 395 LEU A CA 1
ATOM 3012 C C . LEU A 1 395 ? 1.087 -12.256 -33.412 1.00 79.69 395 LEU A C 1
ATOM 3014 O O . LEU A 1 395 ? -0.035 -12.154 -32.919 1.00 79.69 395 LEU A O 1
ATOM 3018 N N . PRO A 1 396 ? 1.484 -13.400 -34.006 1.00 68.94 396 PRO A N 1
ATOM 3019 C CA . PRO A 1 396 ? 0.607 -14.562 -34.123 1.00 68.94 396 PRO A CA 1
ATOM 3020 C C . PRO A 1 396 ? 0.016 -14.998 -32.775 1.00 68.94 396 PRO A C 1
ATOM 3022 O O . PRO A 1 396 ? 0.680 -14.907 -31.733 1.00 68.94 396 PRO A O 1
ATOM 3025 N N . ASP A 1 397 ? -1.205 -15.538 -32.801 1.00 60.97 397 ASP A N 1
ATOM 3026 C CA . ASP A 1 397 ? -1.860 -16.102 -31.618 1.00 60.97 397 ASP A CA 1
ATOM 3027 C C . ASP A 1 397 ? -0.946 -17.119 -30.914 1.00 60.97 397 ASP A C 1
ATOM 3029 O O . ASP A 1 397 ? -0.515 -18.115 -31.498 1.00 60.97 397 ASP A O 1
ATOM 3033 N N . GLY A 1 398 ? -0.646 -16.870 -29.635 1.00 61.16 398 GLY A N 1
ATOM 3034 C CA . GLY A 1 398 ? 0.242 -17.723 -28.839 1.00 61.16 398 GLY A CA 1
ATOM 3035 C C . GLY A 1 398 ? 1.724 -17.341 -28.878 1.00 61.16 398 GLY A C 1
ATOM 3036 O O . GLY A 1 398 ? 2.535 -18.076 -28.318 1.00 61.16 398 GLY A O 1
ATOM 3037 N N . THR A 1 399 ? 2.091 -16.198 -29.470 1.00 71.75 399 THR A N 1
ATOM 3038 C CA . THR A 1 399 ? 3.449 -15.645 -29.349 1.00 71.75 399 THR A CA 1
ATOM 3039 C C . THR A 1 399 ? 3.842 -15.506 -27.876 1.00 71.75 399 THR A C 1
ATOM 3041 O O . THR A 1 399 ? 3.273 -14.706 -27.133 1.00 71.75 399 THR A O 1
ATOM 3044 N N . VAL A 1 400 ? 4.825 -16.298 -27.443 1.00 67.19 400 VAL A N 1
ATOM 3045 C CA . VAL A 1 400 ? 5.371 -16.235 -26.085 1.00 67.19 400 VAL A CA 1
ATOM 3046 C C . VAL A 1 400 ? 6.495 -15.205 -26.057 1.00 67.19 400 VAL A C 1
ATOM 3048 O O . VAL A 1 400 ? 7.491 -15.355 -26.760 1.00 67.19 400 VAL A O 1
ATOM 3051 N N . MET A 1 401 ? 6.332 -14.166 -25.237 1.00 82.38 401 MET A N 1
ATOM 3052 C CA . MET A 1 401 ? 7.375 -13.187 -24.936 1.00 82.38 401 MET A CA 1
ATOM 3053 C C . MET A 1 401 ? 7.691 -13.258 -23.443 1.00 82.38 401 MET A C 1
ATOM 3055 O O . MET A 1 401 ? 7.106 -12.570 -22.607 1.00 82.38 401 MET A O 1
ATOM 3059 N N . ASP A 1 402 ? 8.598 -14.161 -23.094 1.00 76.94 402 ASP A N 1
ATOM 3060 C CA . ASP A 1 402 ? 9.065 -14.367 -21.728 1.00 76.94 402 ASP A CA 1
ATOM 3061 C C . ASP A 1 402 ? 10.142 -13.355 -21.321 1.00 76.94 402 ASP A C 1
ATOM 3063 O O . ASP A 1 402 ? 10.420 -13.222 -20.130 1.00 76.94 402 ASP A O 1
ATOM 3067 N N . ARG A 1 403 ? 10.712 -12.613 -22.277 1.00 83.94 403 ARG A N 1
ATOM 3068 C CA . ARG A 1 403 ? 11.890 -11.750 -22.122 1.00 83.94 403 ARG A CA 1
ATOM 3069 C C . ARG A 1 403 ? 11.728 -10.454 -22.932 1.00 83.94 403 ARG A C 1
ATOM 3071 O O . ARG A 1 403 ? 11.114 -10.458 -23.995 1.00 83.94 403 ARG A O 1
ATOM 3078 N N . VAL A 1 404 ? 12.168 -9.321 -22.379 1.00 84.00 404 VAL A N 1
ATOM 3079 C CA . VAL A 1 404 ? 12.027 -7.979 -22.985 1.00 84.00 404 VAL A CA 1
ATOM 3080 C C . VAL A 1 404 ? 13.319 -7.170 -22.786 1.00 84.00 404 VAL A C 1
ATOM 3082 O O . VAL A 1 404 ? 13.897 -7.265 -21.705 1.00 84.00 404 VAL A O 1
ATOM 3085 N N . PRO A 1 405 ? 13.754 -6.355 -23.765 1.00 90.19 405 PRO A N 1
ATOM 3086 C CA . PRO A 1 405 ? 13.055 -6.044 -25.005 1.00 90.19 405 PRO A CA 1
ATOM 3087 C C . PRO A 1 405 ? 13.075 -7.229 -25.979 1.00 90.19 405 PRO A C 1
ATOM 3089 O O . PRO A 1 405 ? 14.016 -8.012 -25.986 1.00 90.19 405 PRO A O 1
ATOM 3092 N N . THR A 1 406 ? 12.024 -7.388 -26.776 1.00 91.50 406 THR A N 1
ATOM 3093 C CA . THR A 1 406 ? 12.039 -8.274 -27.945 1.00 91.50 406 THR A CA 1
ATOM 3094 C C . THR A 1 406 ? 11.807 -7.424 -29.185 1.00 91.50 406 THR A C 1
ATOM 3096 O O . THR A 1 406 ? 10.803 -6.718 -29.272 1.00 91.50 406 THR A O 1
ATOM 3099 N N . ILE A 1 407 ? 12.744 -7.471 -30.129 1.00 92.50 407 ILE A N 1
ATOM 3100 C CA . ILE A 1 407 ? 12.699 -6.727 -31.388 1.00 92.50 407 ILE A CA 1
ATOM 3101 C C . ILE A 1 407 ? 12.356 -7.716 -32.492 1.00 92.50 407 ILE A C 1
ATOM 3103 O O . ILE A 1 407 ? 13.174 -8.564 -32.830 1.00 92.50 407 ILE A O 1
ATOM 3107 N N . PHE A 1 408 ? 11.152 -7.620 -33.036 1.00 92.50 408 PHE A N 1
ATOM 3108 C CA . PHE A 1 408 ? 10.678 -8.439 -34.145 1.00 92.50 408 PHE A CA 1
ATOM 3109 C C . PHE A 1 408 ? 10.916 -7.723 -35.468 1.00 92.50 408 PHE A C 1
ATOM 3111 O O . PHE A 1 408 ? 10.762 -6.503 -35.554 1.00 92.50 408 PHE A O 1
ATOM 3118 N N . VAL A 1 409 ? 11.222 -8.490 -36.506 1.00 92.62 409 VAL A N 1
ATOM 3119 C CA . VAL A 1 409 ? 11.380 -7.998 -37.871 1.00 92.62 409 VAL A CA 1
ATOM 3120 C C . VAL A 1 409 ? 10.354 -8.688 -38.756 1.00 92.62 409 VAL A C 1
ATOM 3122 O O . VAL A 1 409 ? 10.316 -9.916 -38.823 1.00 92.62 409 VAL A O 1
ATOM 3125 N N . PHE A 1 410 ? 9.534 -7.896 -39.436 1.00 91.56 410 PHE A N 1
ATOM 3126 C CA . PHE A 1 410 ? 8.501 -8.361 -40.353 1.00 91.56 410 PHE A CA 1
ATOM 3127 C C . PHE A 1 410 ? 8.734 -7.813 -41.757 1.00 91.56 410 PHE A C 1
ATOM 3129 O O . PHE A 1 410 ? 9.255 -6.705 -41.920 1.00 91.56 410 PHE A O 1
ATOM 3136 N N . ASP A 1 411 ? 8.301 -8.564 -42.764 1.00 90.44 411 ASP A N 1
ATOM 3137 C CA . ASP A 1 411 ? 8.166 -8.052 -44.127 1.00 90.44 411 ASP A CA 1
ATOM 3138 C C . ASP A 1 411 ? 6.923 -7.149 -44.291 1.00 90.44 411 ASP A C 1
ATOM 3140 O O . ASP A 1 411 ? 6.140 -6.932 -43.359 1.00 90.44 411 ASP A O 1
ATOM 3144 N N . GLU A 1 412 ? 6.725 -6.610 -45.496 1.00 85.81 412 GLU A N 1
ATOM 3145 C CA . GLU A 1 412 ? 5.574 -5.755 -45.821 1.00 85.81 412 GLU A CA 1
ATOM 3146 C C . GLU A 1 412 ? 4.212 -6.476 -45.757 1.00 85.81 412 GLU A C 1
ATOM 3148 O O . GLU A 1 412 ? 3.171 -5.818 -45.693 1.00 85.81 412 GLU A O 1
ATOM 3153 N N . PHE A 1 413 ? 4.207 -7.813 -45.740 1.00 86.06 413 PHE A N 1
ATOM 3154 C CA . PHE A 1 413 ? 3.009 -8.652 -45.669 1.00 86.06 413 PHE A CA 1
ATOM 3155 C C . PHE A 1 413 ? 2.701 -9.135 -44.244 1.00 86.06 413 PHE A C 1
ATOM 3157 O O . PHE A 1 413 ? 1.675 -9.783 -44.028 1.00 86.06 413 PHE A O 1
ATOM 3164 N N . GLY A 1 414 ? 3.549 -8.794 -43.269 1.00 84.19 414 GLY A N 1
ATOM 3165 C CA . GLY A 1 414 ? 3.391 -9.172 -41.868 1.00 84.19 414 GLY A CA 1
ATOM 3166 C C . GLY A 1 414 ? 3.930 -10.562 -41.526 1.00 84.19 414 GLY A C 1
ATOM 3167 O O . GLY A 1 414 ? 3.606 -11.079 -40.458 1.00 84.19 414 GLY A O 1
ATOM 3168 N N . ALA A 1 415 ? 4.741 -11.181 -42.389 1.00 88.06 415 ALA A N 1
ATOM 3169 C CA . ALA A 1 415 ? 5.448 -12.410 -42.045 1.00 88.06 415 ALA A CA 1
ATOM 3170 C C . ALA A 1 415 ? 6.679 -12.088 -41.188 1.00 88.06 415 ALA A C 1
ATOM 3172 O O . ALA A 1 415 ? 7.474 -11.209 -41.524 1.00 88.06 415 ALA A O 1
ATOM 3173 N N . GLU A 1 416 ? 6.837 -12.797 -40.070 1.00 91.69 416 GLU A N 1
ATOM 3174 C CA . GLU A 1 416 ? 8.007 -12.651 -39.204 1.00 91.69 416 GLU A CA 1
ATOM 3175 C C . GLU A 1 416 ? 9.244 -13.263 -39.871 1.00 91.69 416 GLU A C 1
ATOM 3177 O O . GLU A 1 416 ? 9.257 -14.446 -40.215 1.00 91.69 416 GLU A O 1
ATOM 3182 N N . LEU A 1 417 ? 10.290 -12.454 -40.021 1.00 90.81 417 LEU A N 1
ATOM 3183 C CA . LEU A 1 417 ? 11.574 -12.840 -40.606 1.00 90.81 417 LEU A CA 1
ATOM 3184 C C . LEU A 1 417 ? 12.596 -13.248 -39.539 1.00 90.81 417 LEU A C 1
ATOM 3186 O O . LEU A 1 417 ? 13.451 -14.098 -39.777 1.00 90.81 417 LEU A O 1
ATOM 3190 N N . GLY A 1 418 ? 12.497 -12.654 -38.350 1.00 90.00 418 GLY A N 1
ATOM 3191 C CA . GLY A 1 418 ? 13.379 -12.934 -37.225 1.00 90.00 418 GLY A CA 1
ATOM 3192 C C . GLY A 1 418 ? 13.080 -12.051 -36.019 1.00 90.00 418 GLY A C 1
ATOM 3193 O O . GLY A 1 418 ? 12.279 -11.114 -36.092 1.00 90.00 418 GLY A O 1
ATOM 3194 N N . ARG A 1 419 ? 13.732 -12.349 -34.891 1.00 91.25 419 ARG A N 1
ATOM 3195 C CA . ARG A 1 419 ? 13.642 -11.533 -33.675 1.00 91.25 419 ARG A CA 1
ATOM 3196 C C . ARG A 1 419 ? 14.928 -11.543 -32.851 1.00 91.25 419 ARG A C 1
ATOM 3198 O O . ARG A 1 419 ? 15.637 -12.545 -32.811 1.00 91.25 419 ARG A O 1
ATOM 3205 N N . VAL A 1 420 ? 15.167 -10.454 -32.127 1.00 88.50 420 VAL A N 1
ATOM 3206 C CA . VAL A 1 420 ? 16.231 -10.301 -31.121 1.00 88.50 420 VAL A CA 1
ATOM 3207 C C . VAL A 1 420 ? 15.588 -10.260 -29.738 1.00 88.50 420 VAL A C 1
ATOM 3209 O O . VAL A 1 420 ? 14.629 -9.517 -29.544 1.00 88.50 420 VAL A O 1
ATOM 3212 N N . VAL A 1 421 ? 16.083 -11.057 -28.787 1.00 87.25 421 VAL A N 1
ATOM 3213 C CA . VAL A 1 421 ? 15.479 -11.215 -27.451 1.00 87.25 421 VAL A CA 1
ATOM 3214 C C . VAL A 1 421 ? 16.461 -10.778 -26.364 1.00 87.25 421 VAL A C 1
ATOM 3216 O O . VAL A 1 421 ? 17.555 -11.324 -26.270 1.00 87.25 421 VAL A O 1
ATOM 3219 N N . GLU A 1 422 ? 16.025 -9.863 -25.497 1.00 85.19 422 GLU A N 1
ATOM 3220 C CA . GLU A 1 422 ? 16.774 -9.324 -24.355 1.00 85.19 422 GLU A CA 1
ATOM 3221 C C . GLU A 1 422 ? 18.091 -8.653 -24.738 1.00 85.19 422 GLU A C 1
ATOM 3223 O O . GLU A 1 422 ? 18.087 -7.491 -25.120 1.00 85.19 422 GLU A O 1
ATOM 3228 N N . THR A 1 423 ? 19.206 -9.367 -24.599 1.00 83.12 423 THR A N 1
ATOM 3229 C CA . THR A 1 423 ? 20.554 -8.889 -24.871 1.00 83.12 423 THR A CA 1
ATOM 3230 C C . THR A 1 423 ? 21.011 -9.499 -26.170 1.00 83.12 423 THR A C 1
ATOM 3232 O O . THR A 1 423 ? 21.055 -10.723 -26.296 1.00 83.12 423 THR A O 1
ATOM 3235 N N . ALA A 1 424 ? 21.376 -8.654 -27.125 1.00 77.62 424 ALA A N 1
ATOM 3236 C CA . ALA A 1 424 ? 21.913 -9.135 -28.379 1.00 77.62 424 ALA A CA 1
ATOM 3237 C C . ALA A 1 424 ? 23.282 -9.799 -28.124 1.00 77.62 424 ALA A C 1
ATOM 3239 O O . ALA A 1 424 ? 24.204 -9.171 -27.606 1.00 77.62 424 ALA A O 1
ATOM 3240 N N . GLU A 1 425 ? 23.431 -11.078 -28.484 1.00 81.19 425 GLU A N 1
ATOM 3241 C CA . GLU A 1 425 ? 24.719 -11.794 -28.378 1.00 81.19 425 GLU A CA 1
ATOM 3242 C C . GLU A 1 425 ? 25.770 -11.254 -29.367 1.00 81.19 425 GLU A C 1
ATOM 3244 O O . GLU A 1 425 ? 26.964 -11.529 -29.244 1.00 81.19 425 GLU A O 1
ATOM 3249 N N . ARG A 1 426 ? 25.312 -10.490 -30.364 1.00 87.06 426 ARG A N 1
ATOM 3250 C CA . ARG A 1 426 ? 26.082 -9.868 -31.446 1.00 87.06 426 ARG A CA 1
ATOM 3251 C C . ARG A 1 426 ? 25.558 -8.453 -31.710 1.00 87.06 426 ARG A C 1
ATOM 3253 O O . ARG A 1 426 ? 24.451 -8.151 -31.266 1.00 87.06 426 ARG A O 1
ATOM 3260 N N . PRO A 1 427 ? 26.310 -7.592 -32.420 1.00 91.44 427 PRO A N 1
ATOM 3261 C CA . PRO A 1 427 ? 25.834 -6.266 -32.801 1.00 91.44 427 PRO A CA 1
ATOM 3262 C C . PRO A 1 427 ? 24.452 -6.321 -33.458 1.00 91.44 427 PRO A C 1
ATOM 3264 O O . PRO A 1 427 ? 24.172 -7.196 -34.282 1.00 91.44 427 PRO A O 1
ATOM 3267 N N . LEU A 1 428 ? 23.578 -5.393 -33.077 1.00 91.06 428 LEU A N 1
ATOM 3268 C CA . LEU A 1 428 ? 22.164 -5.433 -33.440 1.00 91.06 428 LEU A CA 1
ATOM 3269 C C . LEU A 1 428 ? 21.958 -5.398 -34.962 1.00 91.06 428 LEU A C 1
ATOM 3271 O O . LEU A 1 428 ? 21.124 -6.127 -35.494 1.00 91.06 428 LEU A O 1
ATOM 3275 N N . GLU A 1 429 ? 22.755 -4.602 -35.672 1.00 93.12 429 GLU A N 1
ATOM 3276 C CA . GLU A 1 429 ? 22.743 -4.506 -37.129 1.00 93.12 429 GLU A CA 1
ATOM 3277 C C . GLU A 1 429 ? 23.059 -5.838 -37.822 1.00 93.12 429 GLU A C 1
ATOM 3279 O O . GLU A 1 429 ? 22.466 -6.131 -38.858 1.00 93.12 429 GLU A O 1
ATOM 3284 N N . GLN A 1 430 ? 23.919 -6.684 -37.243 1.00 93.75 430 GLN A N 1
ATOM 3285 C CA . GLN A 1 430 ? 24.217 -8.004 -37.809 1.00 93.75 430 GLN A CA 1
ATOM 3286 C C . GLN A 1 430 ? 23.010 -8.935 -37.682 1.00 93.75 430 GLN A C 1
ATOM 3288 O O . GLN A 1 430 ? 22.670 -9.639 -38.627 1.00 93.75 430 GLN A O 1
ATOM 3293 N N . LEU A 1 431 ? 22.314 -8.901 -36.543 1.00 92.94 431 LEU A N 1
ATOM 3294 C CA . LEU A 1 431 ? 21.106 -9.705 -36.331 1.00 92.94 431 LEU A CA 1
ATOM 3295 C C . LEU A 1 431 ? 19.954 -9.270 -37.249 1.00 92.94 431 LEU A C 1
ATOM 3297 O O . LEU A 1 431 ? 19.172 -10.106 -37.710 1.00 92.94 431 LEU A O 1
ATOM 3301 N N . LEU A 1 432 ? 19.858 -7.970 -37.548 1.00 93.06 432 LEU A N 1
ATOM 3302 C CA . LEU A 1 432 ? 18.932 -7.472 -38.564 1.00 93.06 432 LEU A CA 1
ATOM 3303 C C . LEU A 1 432 ? 19.313 -8.004 -39.952 1.00 93.06 432 LEU A C 1
ATOM 3305 O O . LEU A 1 432 ? 18.445 -8.532 -40.642 1.00 93.06 432 LEU A O 1
ATOM 3309 N N . VAL A 1 433 ? 20.594 -7.943 -40.338 1.00 93.81 433 VAL A N 1
ATOM 3310 C CA . VAL A 1 433 ? 21.068 -8.514 -41.612 1.00 93.81 433 VAL A CA 1
ATOM 3311 C C . VAL A 1 433 ? 20.716 -9.993 -41.721 1.00 93.81 433 VAL A C 1
ATOM 3313 O O . VAL A 1 433 ? 20.178 -10.409 -42.740 1.00 93.81 433 VAL A O 1
ATOM 3316 N N . GLU A 1 434 ? 20.937 -10.776 -40.669 1.00 93.81 434 GLU A N 1
ATOM 3317 C CA . GLU A 1 434 ? 20.599 -12.202 -40.652 1.00 93.81 434 GLU A CA 1
ATOM 3318 C C . GLU A 1 434 ? 19.104 -12.473 -40.788 1.00 93.81 434 GLU A C 1
ATOM 3320 O O . GLU A 1 434 ? 18.713 -13.407 -41.485 1.00 93.81 434 GLU A O 1
ATOM 3325 N N . SER A 1 435 ? 18.267 -11.647 -40.158 1.00 92.56 435 SER A N 1
ATOM 3326 C CA . SER A 1 435 ? 16.811 -11.761 -40.283 1.00 92.56 435 SER A CA 1
ATOM 3327 C C . SER A 1 435 ? 16.361 -11.490 -41.723 1.00 92.56 435 SER A C 1
ATOM 3329 O O . SER A 1 435 ? 15.445 -12.134 -42.226 1.00 92.56 435 SER A O 1
ATOM 3331 N N . LEU A 1 436 ? 17.019 -10.551 -42.410 1.00 93.81 436 LEU A N 1
ATOM 3332 C CA . LEU A 1 436 ? 16.694 -10.159 -43.783 1.00 93.81 436 LEU A CA 1
ATOM 3333 C C . LEU A 1 436 ? 17.358 -11.052 -44.841 1.00 93.81 436 LEU A C 1
ATOM 3335 O O . LEU A 1 436 ? 16.858 -11.141 -45.962 1.00 93.81 436 LEU A O 1
ATOM 3339 N N . ALA A 1 437 ? 18.459 -11.731 -44.516 1.00 93.50 437 ALA A N 1
ATOM 3340 C CA . ALA A 1 437 ? 19.265 -12.469 -45.485 1.00 93.50 437 ALA A CA 1
ATOM 3341 C C . ALA A 1 437 ? 18.475 -13.483 -46.336 1.00 93.50 437 ALA A C 1
ATOM 3343 O O . ALA A 1 437 ? 18.682 -13.497 -47.553 1.00 93.50 437 ALA A O 1
ATOM 3344 N N . PRO A 1 438 ? 17.519 -14.266 -45.788 1.00 91.88 438 PRO A N 1
ATOM 3345 C CA . PRO A 1 438 ? 16.730 -15.205 -46.586 1.00 91.88 438 PRO A CA 1
ATOM 3346 C C . PRO A 1 438 ? 15.859 -14.542 -47.659 1.00 91.88 438 PRO A C 1
ATOM 3348 O O . PRO A 1 438 ? 15.591 -15.163 -48.688 1.00 91.88 438 PRO A O 1
ATOM 3351 N N . VAL A 1 439 ? 15.402 -13.307 -47.424 1.00 92.56 439 VAL A N 1
ATOM 3352 C CA . VAL A 1 439 ? 14.500 -12.581 -48.334 1.00 92.56 439 VAL A CA 1
ATOM 3353 C C . VAL A 1 439 ? 15.243 -11.631 -49.271 1.00 92.56 439 VAL A C 1
ATOM 3355 O O . VAL A 1 439 ? 14.827 -11.466 -50.414 1.00 92.56 439 VAL A O 1
ATOM 3358 N N . GLU A 1 440 ? 16.362 -11.057 -48.828 1.00 92.88 440 GLU A N 1
ATOM 3359 C CA . GLU A 1 440 ? 17.221 -10.177 -49.636 1.00 92.88 440 GLU A CA 1
ATOM 3360 C C . GLU A 1 440 ? 18.289 -10.949 -50.436 1.00 92.88 440 GLU A C 1
ATOM 3362 O O . GLU A 1 440 ? 18.941 -10.392 -51.319 1.00 92.88 440 GLU A O 1
ATOM 3367 N N . GLY A 1 441 ? 18.472 -12.246 -50.160 1.00 90.81 441 GLY A N 1
ATOM 3368 C CA . GLY A 1 441 ? 19.476 -13.079 -50.827 1.00 90.81 441 GLY A CA 1
ATOM 3369 C C . GLY A 1 441 ? 20.910 -12.716 -50.438 1.00 90.81 441 GLY A C 1
ATOM 3370 O O . GLY A 1 441 ? 21.828 -12.849 -51.252 1.00 90.81 441 GLY A O 1
ATOM 3371 N N . TRP A 1 442 ? 21.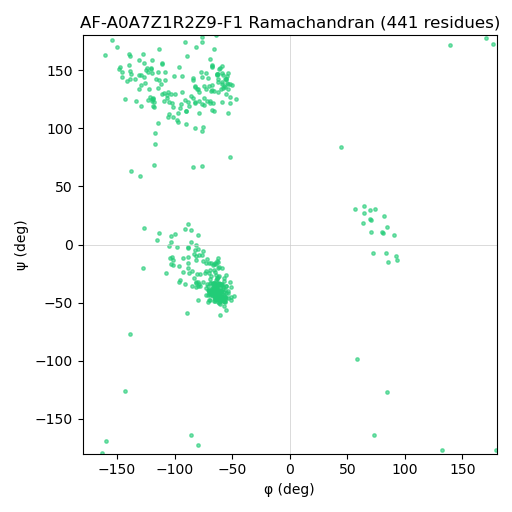098 -12.219 -49.216 1.00 92.25 442 TRP A N 1
ATOM 3372 C CA . TRP A 1 442 ? 22.412 -11.885 -48.680 1.00 92.25 442 TRP A CA 1
ATOM 3373 C C . TRP A 1 442 ? 23.184 -13.141 -48.244 1.00 92.25 442 TRP A C 1
ATOM 3375 O O . TRP A 1 442 ? 22.555 -14.137 -47.877 1.00 92.25 442 TRP A O 1
ATOM 3385 N N . PRO A 1 443 ? 24.528 -13.113 -48.348 1.00 77.06 443 PRO A N 1
ATOM 3386 C CA . PRO A 1 443 ? 25.384 -14.263 -48.063 1.00 77.06 443 PRO A CA 1
ATOM 3387 C C . PRO A 1 443 ? 25.417 -14.679 -46.592 1.00 77.06 443 PRO A C 1
ATOM 3389 O O . PRO A 1 443 ? 25.203 -13.809 -45.717 1.00 77.06 443 PRO A O 1
#